Protein 1VOM (pdb70)

CATH classification: 3.40.850.10 (+4 more: 2.30.30.360, 1.20.120.720, 1.20.58.530)

Organism: Dictyostelium discoideum (NCBI:txid44689)

Solvent-accessible surface area: 33417 Å² total; per-residue (Å²): 101,56,18,136,60,152,121,16,88,3,28,140,57,6,55,54,163,122,34,87,81,85,84,133,121,110,52,91,49,135,113,103,65,3,10,11,26,59,69,96,108,102,181,23,45,36,78,39,3,48,18,79,60,92,70,111,77,6,8,26,7,24,8,74,132,41,120,76,81,124,32,116,56,133,102,21,43,25,48,8,60,42,142,28,35,3,32,44,24,0,23,99,4,60,71,23,18,49,0,3,0,9,23,2,3,67,31,2,12,110,68,46,8,7,4,1,6,0,0,109,2,0,0,3,4,22,25,47,100,234,10,67,1,52,55,87,108,5,0,69,22,0,98,39,59,170,62,128,78,5,0,2,0,0,0,1,8,0,1,44,0,14,79,21,0,52,115,80,171,66,38,0,0,0,0,0,10,9,38,5,8,1,12,12,16,82,12,2,61,43,0,16,51,0,0,9,36,20,1,15,126,96,153,62,99,39,18,88,30,11,63,38,4,32,34,0,3,18,3,1,0,1,0,36,1,74,72,32,51,42,4,9,4,1,4,4,11,12,43,1,21,0,26,116,60,2,78,4,5,0,1,38,12,79,14,17,45,28,15,67,23,14,0,28,134,8,52,134,62,6,1,0,0,20,0,0,6,6,0,9,40,22,16,54,84,110,34,46,138,55,4,100,20,44,17,25,114,57,4,66,10,1,50,120,3,79,14,51,92,11,205,73,57,42,9,75,71,66,1,116,67,3,67,94,0,0,82,53,3,49,11,38,115,122,35,7,63,10,0,4,62,0,0,0,0,0,0,10,0,2,38,6,142,14,54,142,21,120,42,68,12,2,48,10,143,94,72,94,14,2,62,10,0,3,90,6,0,22,13,77,50,51,65,0,30,111,3,0,10,69,0,106,68,113,55,74,232,91,107,44,69,46,101,16,55,50,138,122,0,32,69,11,17,33,19,0,0,47,10,0,1,5,25,0,5,63,16,0,5,77,68,0,30,103,60,1,76,68,106,236,46,52,21,26,0,0,0,1,0,7,10,4,6,0,54,38,207,96,4,16,8,26,10,0,3,7,0,3,6,5,1,38,3,5,28,9,0,8,75,41,18,12,41,36,31,5,104,27,3,76,72,16,161,6,142,28,117,118,53,115,28,66,42,99,6,77,49,2,8,71,3,0,18,16,212,164,103,26,2,0,8,30,1,0,34,92,10,5,72,95,120,107,17,63,35,105,58,0,8,84,66,0,22,71,58,15,17,202,162,42,103,59,13,74,71,4,245,142,26,176,60,32,0,0,0,47,6,51,36,29,79,1,38,0,30,4,110,64,0,8,83,48,0,77,56,63,30,43,134,14,0,33,88,2,0,89,118,10,95,15,128,8,0,44,110,0,4,69,18,97,103,14,21,77,76,62,76,53,75,107,64,123,28,12,41,1,28,78,12,65,120,61,1,52,68,7,18,60,44,0,81,95,11,44,25,22,10,0,1,1,0,4,0,0,102,114,52,74,55,96,83,35,25,39,93,11,1,0,79,9,0,79,25,11,0,0,8,35,0,0,66,6,24,81,125,0,13,36,81,67,69,46,30,69,59,75,20,62,87,55,20,96,110,33,155,70,69,65,132,55,194,101,50,211,81,40,95,133,45,63,110,99,8,79,50,58,14,0,35,99

Sequence (730 aa):
NPIHDRTSDYHKYLKVKQGDSDLFKLTVSDKRYIWYNPDPDERDSYECGEIVSETSDSFTFKTVDGQDRQVKKDDANQRNPIKFDGVEDMSELSYLNEPAVFHNLRVRYNQDLIYTYSGLFLVAVNPFKRIPIYTQEMVDIFKGRRRNEVAPHIF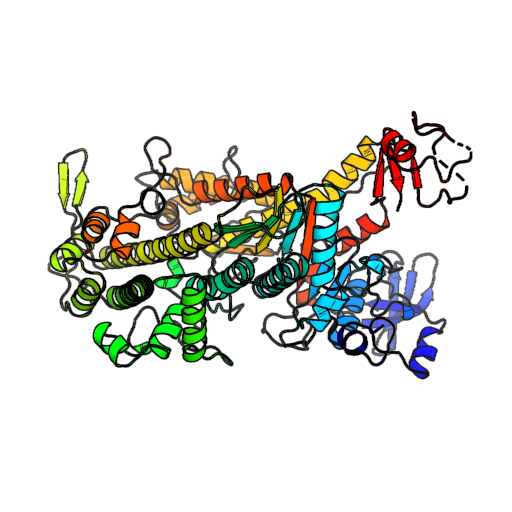AISDVAYRSMLDDRQNQSLLITGESGAGKTENTKKVIQYLASVAGRNQGVLEQQILQANPILEAFGNAKTTRNNNSSRFGKFIEIQFNNAGFISGASIQSYLLEKSRVVFQSETERNYHIFYQLLAGATAEEKKALHLAGPESFNYLNQSGCVDIKGVSDEDEFKITRQAMDIVGFSQEEQMSIFKIIAGILHLGNIKFEKGAGEGAVLKDKTALNAASTVFGVNPSVLEKALMEPRILAGRDLVAQHLNVEKSSSSRDALVKALYGRLFLWLVKKINNVLCSERAAYFIGVLDISGFEIFKVNSFEQLCINYTNEKLQQFFNHHMFKVEQEEYLKEKINWTFIDFGLDSQATIDLIDGRQPPGILALLDEQSVFPNATDNTLITKLHSHFSKKNAKYEEPRFSKTEFGVTHYAGQVMYEIQDWLEKNKDPLQQDLELCFKDSSDNVVTKLFNDPNIASRAKKGANFITVAAQYKEQLASLMATLETTNPHFVRCIIPNNKQLPAKLEDKVVLDQLRCNGVLEGIRITRKGFPNRIIYADFVKRYYLLAPVPRDQKATNIDPEQYRFGITKIFFR

Foldseek 3Di:
DLLPDCVHVQNLQFHQDDDDPVVVVLLVDPWWWFWADPPVVCRLDTDIWTFDDDDPFKTWTAGPVGHIDMDGPVVTQTAFRVVCQLPQECLPTPGQDQVNVVRSCLSCQLSNNQWHHLQFFIEGEDQLDDGPQQDPVNLVVLQPDDPVSGGGDLSNLLNVQLVCCLVVVFFEEEEEADFFPLCQVVSLLSSLVSLCVNQPDPCDQLNVLLNLLPLLQQQQQFWFALQHRSFRQKKKKKKFFDANSSHTQFMAIDIGHRPLLLQQDGAAPIFRRLNLLLCLQQPDVVLCVLLVHDHLCPFNSGNDNVDRDDPPDDSNVSNVSNVVSCVSLPQDPLRVLLLVLLSSLLRLLRVFAWDFPDHFFTDGDDCPSLVSSCSSFQFDSVLLRQCLQWFWDAPPNRIGTRGHGRVSSSVQSSLLSSLSSVLSSVVSNVSSRVSRDDDDGSYIYMYIRGRRQDADPAAEPSNVLRLLLSLVSLQVVVCVLAVVQVCVCVVQVLVDDDDDLVADQPLLNCLDCNDVVGHLLNLLVVLLPDPVRDLQNSLVVSCVVPDVNRPQKHDDPVDSQWIWGQGLLGIHIHGSPCSSCQFQSDHRPSNLVRQCNGPRPVSVCCSPPCVRNNFDPDVPGTGTPSVVNVVVSVVVSVVNVSHHYHYYYRAYQDSPSDRPRRDSVRRSSSCNSSCSSVSSVSSNPDFDDKDFQLCVLLVPVPVPVHDNRHPPRVPDDPQWTRTPGIITGD

GO terms:
  GO:1990753 equatorial cell cortex (C, IDA)
  GO:0000146 microfilament motor activity (F, IDA)
  GO:0051015 actin filament binding (F, IDA)
  GO:0005524 ATP binding (F, IDA)
  GO:0032009 early phagosome (C, IDA)
  GO:0032154 cleavage furrow (C, IDA)
  GO:0032982 myosin filament (C, IDA)
  GO:0042641 actomyosin (C, IDA)
  GO:0045179 apical cortex (C, IDA)
  GO:0097204 phagocytic cup base (C, IDA)
  GO:0001931 uropod (C, IDA)
  GO:0005826 actomyosin contractile ring (C, IDA)
  GO:0005829 cytosol (C, IDA)
  GO:0005856 cytoskeleton (C, IDA)
  GO:0005938 cell cortex (C, IDA)
  GO:0030864 cortical actin cytoskeleton (C, IDA)
  GO:0031143 pseudopodium (C, IDA)
  GO:0003774 cytoskeletal motor activity (F, IDA)
  GO:0042542 response to hydrogen peroxide (P, IDA)
  GO:0031254 cell trailing edge (C, IDA)

B-factor: mean 34.04, std 23.25, range [5.37, 100.0]

Nearest PDB structures (foldseek):
  1vom-assembly1_A  TM=1.001E+00  e=0.000E+00  Dictyostelium discoideum
  2xel-assembly1_A  TM=9.928E-01  e=0.000E+00  Dictyostelium discoideum
  3myk-assembly1_X  TM=9.980E-01  e=0.000E+00  Dictyostelium discoideum
  7b1a-assembly1_A  TM=9.897E-01  e=0.000E+00  Dictyostelium discoideum
  2x9h-assembly1_A  TM=9.988E-01  e=6.776E-104  Dictyostelium discoideum

Radius of gyration: 28.63 Å; Cα contacts (8 Å, |Δi|>4): 1289; chains: 1; bounding box: 67×78×87 Å

Secondary structure (DSSP, 8-state):
-TTT-TTSHHHHHHSPPPP-HHHHHHHT----EEEE-SSTT-TT--EEEEEEEE-SSEEEEE-TTS-EEEEEGGG-EEPPPGGGTT-SBGGG-SS--HHHHHHHHHHHHHTT--EEEETTEEEEE--SS--S--SHHHHHHHTT--GGGS---HHHHHHHHHHHHHHHT--EEEEEE-BTTSSHHHHHHHHHHHHHHHHS----HHHHHHHHHHHHHHHHHEE--SS-TTEESSEEEEEEEE-SSSSEEEEEEEEE---GGGGT---TT--SBHHHHHHHHH--HHHHHHTT---GGG-TTTSSSS----TT--HHHHHHHHHHHHHHHT--HHHHHHHHHHHHHHHHHHH--EEE-SSSSEEES--HHHHHHHHHHT--HHHHHHHHHS-EEEETTEEEE----HHHHHHHHHHHHHHHHHHHHHHHHHHHHHHH--S--SEEEEEEEPPPB---SSB-HHHHHHHHHHHHHHHHHHIIIIIHHHHHHHHTT--PPP-------HHHHHHHH-TTTT-HHHHHHHHHT-TT--HHHHHHHHHHHHTTT-TTEE--TT-SSEEEEEETTEEEEEE-TTHHHHHH----HHHHHHHHT-S-HHHHHHHH-HHHH---EETTEEPPHHHHHHHHHHHHHHHHHTSEEEEEEEE-S-SS--TT---HHHHHHHHHHHTHHHHHHHHHHS--EEEEHHHHHHH--SS-------------SSSEEE-SSEEEE-

InterPro domains:
  IPR001609 Myosin head, motor domain-like [PF00063] (88-747)
  IPR001609 Myosin head, motor domain-like [PR00193] (116-135)
  IPR001609 Myosin head, motor domain-like [PR00193] (172-197)
  IPR001609 Myosin head, motor domain-like [PR00193] (220-247)
  IPR001609 Myosin head, motor domain-like [PR00193] (449-477)
  IPR001609 Myosin head, motor domain-like [PR00193] (503-531)
  IPR001609 Myosin head, motor domain-like [PS51456] (86-759)
  IPR001609 Myosin head, motor domain-like [SM00242] (80-760)
  IPR002928 Myosin tail [PF01576] (1403-2082)
  IPR004009 Myosin, SH3 domain [PF02736] (30-76)
  IPR004009 Myosin, SH3 domain [PS51844] (30-82)
  IPR008989 Myosin S1 fragment, N-terminal [G3DSA:2.30.30.360] (33-80)
  IPR027417 P-loop containing nucleoside triphosphate hydrolase [SSF52540] (66-821)
  IPR036961 Kinesin motor domain superfamily [G3DSA:3.40.850.10] (89-687)

Structure (mmCIF, N/CA/C/O backbone):
data_1VOM
#
_entry.id   1VOM
#
_cell.length_a   84.500
_cell.length_b   145.400
_cell.length_c   153.800
_cell.angle_alpha   90.00
_cell.angle_beta   90.00
_cell.angle_gamma   90.00
#
_symmetry.space_group_name_H-M   'P 21 21 2'
#
loop_
_entity.id
_entity.type
_entity.pdbx_description
1 polymer MYOSIN
2 non-polymer 'MAGNESIUM ION'
3 non-polymer 'VANADATE ION'
4 non-polymer "ADENOSINE-5'-DIPHOSPHATE"
5 water water
#
loop_
_atom_site.group_PDB
_atom_site.id
_atom_site.type_symbol
_atom_site.label_atom_id
_atom_site.label_alt_id
_atom_site.label_comp_id
_atom_site.label_asym_id
_atom_site.label_entity_id
_atom_site.label_seq_id
_atom_site.pdbx_PDB_ins_code
_atom_site.Cartn_x
_atom_site.Cartn_y
_atom_site.Cartn_z
_atom_site.occupancy
_atom_site.B_iso_or_equiv
_atom_site.auth_seq_id
_atom_site.auth_comp_id
_atom_site.auth_asym_id
_atom_site.auth_atom_id
_atom_site.pdbx_PDB_model_num
ATOM 1 N N . ASN A 1 2 ? 84.709 37.696 3.382 1.00 27.59 2 ASN A N 1
ATOM 2 C CA . ASN A 1 2 ? 84.215 37.022 2.193 1.00 36.36 2 ASN A CA 1
ATOM 3 C C . ASN A 1 2 ? 82.706 36.939 2.140 1.00 23.57 2 ASN A C 1
ATOM 4 O O . ASN A 1 2 ? 82.117 36.054 2.761 1.00 42.35 2 ASN A O 1
ATOM 9 N N . PRO A 1 3 ? 82.128 37.862 1.341 1.00 49.57 3 PRO A N 1
ATOM 10 C CA . PRO A 1 3 ? 80.707 38.033 1.089 1.00 31.67 3 PRO A CA 1
ATOM 11 C C . PRO A 1 3 ? 80.072 36.738 0.707 1.00 17.10 3 PRO A C 1
ATOM 12 O O . PRO A 1 3 ? 78.898 36.511 0.987 1.00 33.01 3 PRO A O 1
ATOM 16 N N . ILE A 1 4 ? 80.880 35.911 0.069 1.00 19.16 4 ILE A N 1
ATOM 17 C CA . ILE A 1 4 ? 80.347 34.630 -0.319 1.00 29.12 4 ILE A CA 1
ATOM 18 C C . ILE A 1 4 ? 79.996 33.843 0.946 1.00 43.08 4 ILE A C 1
ATOM 19 O O . ILE A 1 4 ? 79.050 33.065 0.982 1.00 32.67 4 ILE A O 1
ATOM 24 N N . HIS A 1 5 ? 80.770 34.068 2.002 1.00 31.79 5 HIS A N 1
ATOM 25 C CA . HIS A 1 5 ? 80.592 33.383 3.274 1.00 47.82 5 HIS A CA 1
ATOM 26 C C . HIS A 1 5 ? 79.796 34.119 4.306 1.00 22.94 5 HIS A C 1
ATOM 27 O O . HIS A 1 5 ? 79.288 33.558 5.263 1.00 46.83 5 HIS A O 1
ATOM 34 N N . ASP A 1 6 ? 79.669 35.383 4.053 1.00 29.15 6 ASP A N 1
ATOM 35 C CA . ASP A 1 6 ? 78.946 36.225 4.942 1.00 26.77 6 ASP A CA 1
ATOM 36 C C . ASP A 1 6 ? 77.440 36.289 4.693 1.00 50.90 6 ASP A C 1
ATOM 37 O O . ASP A 1 6 ? 76.931 36.976 3.806 1.00 33.73 6 ASP A O 1
ATOM 42 N N . ARG A 1 7 ? 76.700 35.565 5.522 1.00 28.01 7 ARG A N 1
ATOM 43 C CA . ARG A 1 7 ? 75.277 35.568 5.344 1.00 18.20 7 ARG A CA 1
ATOM 44 C C . ARG A 1 7 ? 74.655 36.924 5.414 1.00 19.86 7 ARG A C 1
ATOM 45 O O . ARG A 1 7 ? 73.460 37.048 5.161 1.00 38.60 7 ARG A O 1
ATOM 53 N N . THR A 1 8 ? 75.441 37.940 5.749 1.00 22.14 8 THR A N 1
ATOM 54 C CA . THR A 1 8 ? 74.831 39.260 5.788 1.00 35.44 8 THR A CA 1
ATOM 55 C C . THR A 1 8 ? 75.064 40.056 4.492 1.00 49.72 8 THR A C 1
ATOM 56 O O . THR A 1 8 ? 74.546 41.175 4.332 1.00 31.79 8 THR A O 1
ATOM 60 N N . SER A 1 9 ? 75.868 39.492 3.568 1.00 27.16 9 SER A N 1
ATOM 61 C CA . SER A 1 9 ? 76.176 40.200 2.311 1.00 30.34 9 SER A CA 1
ATOM 62 C C . SER A 1 9 ? 74.998 40.309 1.349 1.00 36.17 9 SER A C 1
ATOM 63 O O . SER A 1 9 ? 74.024 39.549 1.439 1.00 27.35 9 SER A O 1
ATOM 66 N N . ASP A 1 10 ? 75.086 41.281 0.421 1.00 35.76 10 ASP A N 1
ATOM 67 C CA . ASP A 1 10 ? 74.051 41.456 -0.594 1.00 36.08 10 ASP A CA 1
ATOM 68 C C . ASP A 1 10 ? 74.082 40.195 -1.471 1.00 16.85 10 ASP A C 1
ATOM 69 O O . ASP A 1 10 ? 73.067 39.692 -1.956 1.00 26.02 10 ASP A O 1
ATOM 74 N N . TYR A 1 11 ? 75.292 39.642 -1.605 1.00 18.51 11 TYR A N 1
ATOM 75 C CA . TYR A 1 11 ? 75.451 38.423 -2.365 1.00 19.57 11 TYR A CA 1
ATOM 76 C C . TYR A 1 11 ? 74.566 37.370 -1.772 1.00 35.41 11 TYR A C 1
ATOM 77 O O . TYR A 1 11 ? 73.762 36.747 -2.462 1.00 24.25 11 TYR A O 1
ATOM 86 N N . HIS A 1 12 ? 74.705 37.212 -0.462 1.00 22.65 12 HIS A N 1
ATOM 87 C CA . HIS A 1 12 ? 73.896 36.224 0.181 1.00 24.69 12 HIS A CA 1
ATOM 88 C C . HIS A 1 12 ? 72.454 36.609 0.090 1.00 19.52 12 HIS A C 1
ATOM 89 O O . HIS A 1 12 ? 71.543 35.825 -0.188 1.00 30.06 12 HIS A O 1
ATOM 96 N N . LYS A 1 13 ? 72.235 37.879 0.350 1.00 17.21 13 LYS A N 1
ATOM 97 C CA . LYS A 1 13 ? 70.861 38.280 0.341 1.00 14.91 13 LYS A CA 1
ATOM 98 C C . LYS A 1 13 ? 70.109 38.077 -0.992 1.00 33.10 13 LYS A C 1
ATOM 99 O O . LYS A 1 13 ? 68.996 37.558 -1.023 1.00 29.15 13 LYS A O 1
ATOM 105 N N . TYR A 1 14 ? 70.724 38.483 -2.117 1.00 32.30 14 TYR A N 1
ATOM 106 C CA . TYR A 1 14 ? 70.140 38.421 -3.469 1.00 32.83 14 TYR A CA 1
ATOM 107 C C . TYR A 1 14 ? 70.421 37.215 -4.357 1.00 20.76 14 TYR A C 1
ATOM 108 O O . TYR A 1 14 ? 69.717 37.021 -5.353 1.00 23.94 14 TYR A O 1
ATOM 117 N N . LEU A 1 15 ? 71.453 36.439 -4.027 1.00 18.57 15 LEU A N 1
ATOM 118 C CA . LEU A 1 15 ? 71.810 35.310 -4.863 1.00 15.98 15 LEU A CA 1
ATOM 119 C C . LEU A 1 15 ? 71.734 33.986 -4.174 1.00 22.23 15 LEU A C 1
ATOM 120 O O . LEU A 1 15 ? 71.958 32.994 -4.858 1.00 25.93 15 LEU A O 1
ATOM 125 N N . LYS A 1 16 ? 71.461 33.950 -2.872 1.00 16.37 16 LYS A N 1
ATOM 126 C CA . LYS A 1 16 ? 71.436 32.660 -2.175 1.00 13.56 16 LYS A CA 1
ATOM 127 C C . LYS A 1 16 ? 70.076 32.396 -1.595 1.00 14.87 16 LYS A C 1
ATOM 128 O O . LYS A 1 16 ? 69.328 33.343 -1.320 1.00 15.60 16 LYS A O 1
ATOM 134 N N . VAL A 1 17 ? 69.814 31.083 -1.460 1.00 18.66 17 VAL A N 1
ATOM 135 C CA . VAL A 1 17 ? 68.526 30.637 -0.929 1.00 24.20 17 VAL A CA 1
ATOM 136 C C . VAL A 1 17 ? 68.440 31.046 0.546 1.00 35.67 17 VAL A C 1
ATOM 137 O O . VAL A 1 17 ? 69.424 30.859 1.271 1.00 21.52 17 VAL A O 1
ATOM 141 N N . LYS A 1 18 ? 67.318 31.616 0.977 1.00 20.98 18 LYS A N 1
ATOM 142 C CA . LYS A 1 18 ? 67.176 32.060 2.360 1.00 23.71 18 LYS A CA 1
ATOM 143 C C . LYS A 1 18 ? 67.223 30.890 3.344 1.00 21.29 18 LYS A C 1
ATOM 144 O O . LYS A 1 18 ? 66.717 29.802 3.056 1.00 18.39 18 LYS A O 1
ATOM 150 N N . GLN A 1 19 ? 67.860 31.112 4.499 1.00 29.26 19 GLN A N 1
ATOM 151 C CA . GLN A 1 19 ? 67.985 30.089 5.534 1.00 24.04 19 GLN A CA 1
ATOM 152 C C . GLN A 1 19 ? 66.621 29.567 5.918 1.00 17.47 19 GLN A C 1
ATOM 153 O O . GLN A 1 19 ? 65.687 30.307 6.253 1.00 24.91 19 GLN A O 1
ATOM 159 N N . GLY A 1 20 ? 66.414 28.263 5.854 1.00 17.91 20 GLY A N 1
ATOM 160 C CA . GLY A 1 20 ? 65.062 27.868 6.238 1.00 14.25 20 GLY A CA 1
ATOM 161 C C . GLY A 1 20 ? 64.956 27.815 7.767 1.00 89.27 20 GLY A C 1
ATOM 162 O O . GLY A 1 20 ? 65.932 27.749 8.512 1.00 29.52 20 GLY A O 1
ATOM 163 N N . ASP A 1 21 ? 63.743 27.872 8.275 1.00 26.31 21 ASP A N 1
ATOM 164 C CA . ASP A 1 21 ? 63.431 27.825 9.711 1.00 38.28 21 ASP A CA 1
ATOM 165 C C . ASP A 1 21 ? 63.281 26.450 10.435 1.00 44.82 21 ASP A C 1
ATOM 166 O O . ASP A 1 21 ? 63.318 25.361 9.828 1.00 29.17 21 ASP A O 1
ATOM 171 N N . SER A 1 22 ? 63.081 26.525 11.782 1.00 34.42 22 SER A N 1
ATOM 172 C CA . SER A 1 22 ? 62.888 25.407 12.711 1.00 85.83 22 SER A CA 1
ATOM 173 C C . SER A 1 22 ? 61.852 24.429 12.141 1.00 18.07 22 SER A C 1
ATOM 174 O O . SER A 1 22 ? 61.988 23.187 12.043 1.00 25.24 22 SER A O 1
ATOM 176 N N . ASP A 1 23 ? 60.749 25.046 11.764 1.00 17.84 23 ASP A N 1
ATOM 177 C CA . ASP A 1 23 ? 59.630 24.311 11.210 1.00 31.56 23 ASP A CA 1
ATOM 178 C C . ASP A 1 23 ? 60.001 23.634 9.908 1.00 40.40 23 ASP A C 1
ATOM 179 O O . ASP A 1 23 ? 59.746 22.444 9.680 1.00 31.33 23 ASP A O 1
ATOM 184 N N . LEU A 1 24 ? 60.602 24.463 9.064 1.00 26.92 24 LEU A N 1
ATOM 185 C CA . LEU A 1 24 ? 61.014 23.951 7.783 1.00 24.60 24 LEU A CA 1
ATOM 186 C C . LEU A 1 24 ? 61.931 22.804 8.050 1.00 20.47 24 LEU A C 1
ATOM 187 O O . LEU A 1 24 ? 61.759 21.758 7.429 1.00 22.93 24 LEU A O 1
ATOM 192 N N . PHE A 1 25 ? 62.829 23.014 9.020 1.00 20.80 25 PHE A N 1
ATOM 193 C CA . PHE A 1 25 ? 63.734 21.926 9.355 1.00 24.60 25 PHE A CA 1
ATOM 194 C C . PHE A 1 25 ? 62.945 20.678 9.640 1.00 20.57 25 PHE A C 1
ATOM 195 O O . PHE A 1 25 ? 63.238 19.553 9.182 1.00 27.48 25 PHE A O 1
ATOM 203 N N . LYS A 1 26 ? 61.867 20.924 10.356 1.00 25.02 26 LYS A N 1
ATOM 204 C CA . LYS A 1 26 ? 61.024 19.794 10.689 1.00 32.14 26 LYS A CA 1
ATOM 205 C C . LYS A 1 26 ? 60.422 19.124 9.494 1.00 32.91 26 LYS A C 1
ATOM 206 O O . LYS A 1 26 ? 60.343 17.899 9.458 1.00 32.65 26 LYS A O 1
ATOM 212 N N . LEU A 1 27 ? 59.965 19.920 8.541 1.00 27.83 27 LEU A N 1
ATOM 213 C CA . LEU A 1 27 ? 59.381 19.229 7.399 1.00 23.98 27 LEU A CA 1
ATOM 214 C C . LEU A 1 27 ? 60.433 18.546 6.561 1.00 20.99 27 LEU A C 1
ATOM 215 O O . LEU A 1 27 ? 60.173 17.545 5.897 1.00 26.76 27 LEU A O 1
ATOM 220 N N . THR A 1 28 ? 61.629 19.123 6.608 1.00 26.41 28 THR A N 1
ATOM 221 C CA . THR A 1 28 ? 62.736 18.622 5.844 1.00 15.18 28 THR A CA 1
ATOM 222 C C . THR A 1 28 ? 63.184 17.300 6.327 1.00 31.53 28 THR A C 1
ATOM 223 O O . THR A 1 28 ? 63.764 16.580 5.536 1.00 25.74 28 THR A O 1
ATOM 227 N N . VAL A 1 29 ? 62.940 16.996 7.593 1.00 32.24 29 VAL A N 1
ATOM 228 C CA . VAL A 1 29 ? 63.399 15.698 8.070 1.00 18.07 29 VAL A CA 1
ATOM 229 C C . VAL A 1 29 ? 62.285 14.663 8.104 1.00 20.81 29 VAL A C 1
ATOM 230 O O . VAL A 1 29 ? 62.515 13.524 8.496 1.00 29.77 29 VAL A O 1
ATOM 234 N N . SER A 1 30 ? 61.086 15.049 7.704 1.00 21.92 30 SER A N 1
ATOM 235 C CA . SER A 1 30 ? 59.959 14.131 7.664 1.00 20.09 30 SER A CA 1
ATOM 236 C C . SER A 1 30 ? 60.251 12.883 6.834 1.00 27.20 30 SER A C 1
ATOM 237 O O . SER A 1 30 ? 61.087 12.855 5.923 1.00 22.96 30 SER A O 1
ATOM 240 N N . ASP A 1 31 ? 59.546 11.813 7.141 1.00 22.72 31 ASP A N 1
ATOM 241 C CA . ASP A 1 31 ? 59.716 10.560 6.429 1.00 34.24 31 ASP A CA 1
ATOM 242 C C . ASP A 1 31 ? 58.570 10.372 5.414 1.00 24.12 31 ASP A C 1
ATOM 243 O O . ASP A 1 31 ? 58.399 9.342 4.746 1.00 31.12 31 ASP A O 1
ATOM 248 N N . LYS A 1 32 ? 57.743 11.413 5.332 1.00 24.00 32 LYS A N 1
ATOM 249 C CA . LYS A 1 32 ? 56.623 11.380 4.422 1.00 24.65 32 LYS A CA 1
ATOM 250 C C . LYS A 1 32 ? 57.137 11.465 2.995 1.00 29.25 32 LYS A C 1
ATOM 251 O O . LYS A 1 32 ? 58.199 11.991 2.740 1.00 21.61 32 LYS A O 1
ATOM 257 N N . ARG A 1 33 ? 56.375 10.915 2.084 1.00 24.97 33 ARG A N 1
ATOM 258 C CA . ARG A 1 33 ? 56.717 10.947 0.702 1.00 28.85 33 ARG A CA 1
ATOM 259 C C . ARG A 1 33 ? 55.560 11.529 -0.089 1.00 21.62 33 ARG A C 1
ATOM 260 O O . ARG A 1 33 ? 54.384 11.282 0.177 1.00 25.21 33 ARG A O 1
ATOM 268 N N . TYR A 1 34 ? 55.926 12.319 -1.101 1.00 26.37 34 TYR A N 1
ATOM 269 C CA . TYR A 1 34 ? 54.979 13.022 -1.953 1.00 24.99 34 TYR A CA 1
ATOM 270 C C . TYR A 1 34 ? 55.134 12.829 -3.456 1.00 21.15 34 TYR A C 1
ATOM 271 O O . TYR A 1 34 ? 56.176 12.415 -3.993 1.00 17.58 34 TYR A O 1
ATOM 280 N N . ILE A 1 35 ? 54.034 13.177 -4.098 1.00 18.33 35 ILE A N 1
ATOM 281 C CA . ILE A 1 35 ? 53.993 13.085 -5.535 1.00 30.98 35 ILE A CA 1
ATOM 282 C C . ILE A 1 35 ? 53.387 14.344 -6.135 1.00 34.79 35 ILE A C 1
ATOM 283 O O . ILE A 1 35 ? 52.590 15.039 -5.481 1.00 26.42 35 ILE A O 1
ATOM 288 N N . TRP A 1 36 ? 53.759 14.656 -7.375 1.00 22.50 36 TRP A N 1
ATOM 289 C CA . TRP A 1 36 ? 53.169 15.828 -8.018 1.00 23.01 36 TRP A CA 1
ATOM 290 C C . TRP A 1 36 ? 52.016 15.306 -8.866 1.00 21.27 36 TRP A C 1
ATOM 291 O O . TRP A 1 36 ? 52.194 14.351 -9.635 1.00 20.01 36 TRP A O 1
ATOM 302 N N . TYR A 1 37 ? 50.823 15.864 -8.723 1.00 23.26 37 TYR A N 1
ATOM 303 C CA . TYR A 1 37 ? 49.754 15.291 -9.520 1.00 26.47 37 TYR A CA 1
ATOM 304 C C . TYR A 1 37 ? 48.847 16.383 -10.095 1.00 24.68 37 TYR A C 1
ATOM 305 O O . TYR A 1 37 ? 48.896 17.524 -9.621 1.00 27.44 37 TYR A O 1
ATOM 314 N N . ASN A 1 38 ? 48.024 16.000 -11.101 1.00 27.45 38 ASN A N 1
ATOM 315 C CA . ASN A 1 38 ? 47.049 16.860 -11.780 1.00 26.05 38 ASN A CA 1
ATOM 316 C C . ASN A 1 38 ? 45.636 16.640 -11.265 1.00 34.74 38 ASN A C 1
ATOM 317 O O . ASN A 1 38 ? 44.948 15.662 -11.553 1.00 30.82 38 ASN A O 1
ATOM 322 N N . PRO A 1 39 ? 45.223 17.616 -10.497 1.00 33.23 39 PRO A N 1
ATOM 323 C CA . PRO A 1 39 ? 43.912 17.620 -9.926 1.00 36.03 39 PRO A CA 1
ATOM 324 C C . PRO A 1 39 ? 42.906 17.508 -11.063 1.00 51.86 39 PRO A C 1
ATOM 325 O O . PRO A 1 39 ? 41.848 16.907 -10.917 1.00 58.31 39 PRO A O 1
ATOM 329 N N . ASP A 1 40 ? 43.272 18.091 -12.201 1.00 59.30 40 ASP A N 1
ATOM 330 C CA . ASP A 1 40 ? 42.488 18.088 -13.424 1.00 33.73 40 ASP A CA 1
ATOM 331 C C . ASP A 1 40 ? 43.438 17.582 -14.482 1.00 38.94 40 ASP A C 1
ATOM 332 O O . ASP A 1 40 ? 44.414 18.256 -14.814 1.00 66.51 40 ASP A O 1
ATOM 337 N N . PRO A 1 41 ? 43.142 16.382 -14.968 1.00 46.73 41 PRO A N 1
ATOM 338 C CA . PRO A 1 41 ? 43.937 15.690 -15.962 1.00 53.66 41 PRO A CA 1
ATOM 339 C C . PRO A 1 41 ? 43.896 16.319 -17.338 1.00 49.71 41 PRO A C 1
ATOM 340 O O . PRO A 1 41 ? 44.630 15.903 -18.246 1.00 73.22 41 PRO A O 1
ATOM 344 N N . ASP A 1 42 ? 43.028 17.318 -17.471 1.00 46.70 42 ASP A N 1
ATOM 345 C CA . ASP A 1 42 ? 42.909 18.026 -18.733 1.00 100.00 42 ASP A CA 1
ATOM 346 C C . ASP A 1 42 ? 44.042 19.034 -18.785 1.00 77.43 42 ASP A C 1
ATOM 347 O O . ASP A 1 42 ? 44.663 19.293 -19.823 1.00 99.01 42 ASP A O 1
ATOM 350 N N . GLU A 1 43 ? 44.281 19.572 -17.596 1.00 41.94 43 GLU A N 1
ATOM 351 C CA . GLU A 1 43 ? 45.323 20.537 -17.338 1.00 43.19 43 GLU A CA 1
ATOM 352 C C . GLU A 1 43 ? 46.527 19.830 -16.734 1.00 34.61 43 GLU A C 1
ATOM 353 O O . GLU A 1 43 ? 46.752 19.835 -15.520 1.00 45.83 43 GLU A O 1
ATOM 359 N N . ARG A 1 44 ? 47.278 19.215 -17.644 1.00 27.27 44 ARG A N 1
ATOM 360 C CA . ARG A 1 44 ? 48.457 18.452 -17.330 1.00 35.42 44 ARG A CA 1
ATOM 361 C C . ARG A 1 44 ? 49.644 19.244 -16.810 1.00 38.46 44 ARG A C 1
ATOM 362 O O . ARG A 1 44 ? 50.637 18.651 -16.358 1.00 26.34 44 ARG A O 1
ATOM 370 N N . ASP A 1 45 ? 49.520 20.576 -16.874 1.00 27.34 45 ASP A N 1
ATOM 371 C CA . ASP A 1 45 ? 50.599 21.439 -16.414 1.00 30.47 45 ASP A CA 1
ATOM 372 C C . ASP A 1 45 ? 50.315 22.046 -15.033 1.00 27.92 45 ASP A C 1
ATOM 373 O O . ASP A 1 45 ? 51.151 22.725 -14.458 1.00 29.66 45 ASP A O 1
ATOM 378 N N . SER A 1 46 ? 49.117 21.809 -14.507 1.00 27.40 46 SER A N 1
ATOM 379 C CA . SER A 1 46 ? 48.692 22.310 -13.210 1.00 27.81 46 SER A CA 1
ATOM 380 C C . SER A 1 46 ? 48.706 21.131 -12.261 1.00 36.30 46 SER A C 1
ATOM 381 O O . SER A 1 46 ? 47.893 20.208 -12.340 1.00 25.12 46 SER A O 1
ATOM 384 N N . TYR A 1 47 ? 49.717 21.187 -11.401 1.00 28.47 47 TYR A N 1
ATOM 385 C CA . TYR A 1 47 ? 49.940 20.126 -10.458 1.00 19.82 47 TYR A CA 1
ATOM 386 C C . TYR A 1 47 ? 49.723 20.516 -9.039 1.00 46.75 47 TYR A C 1
ATOM 387 O O . TYR A 1 47 ? 49.815 21.685 -8.700 1.00 37.97 47 TYR A O 1
ATOM 396 N N . GLU A 1 48 ? 49.486 19.487 -8.230 1.00 37.25 48 GLU A N 1
ATOM 397 C CA . GLU A 1 48 ? 49.336 19.645 -6.806 1.00 35.40 48 GLU A CA 1
ATOM 398 C C . GLU A 1 48 ? 50.264 18.633 -6.185 1.00 22.95 48 GLU A C 1
ATOM 399 O O . GLU A 1 48 ? 50.782 17.739 -6.862 1.00 27.16 48 GLU A O 1
ATOM 405 N N . CYS A 1 49 ? 50.446 18.816 -4.899 1.00 22.12 49 CYS A N 1
ATOM 406 C CA . CYS A 1 49 ? 51.266 17.940 -4.109 1.00 20.80 49 CYS A CA 1
ATOM 407 C C . CYS A 1 49 ? 50.320 17.041 -3.310 1.00 41.08 49 CYS A C 1
ATOM 408 O O . CYS A 1 49 ? 49.350 17.446 -2.650 1.00 25.95 49 CYS A O 1
ATOM 411 N N . GLY A 1 50 ? 50.625 15.762 -3.388 1.00 23.30 50 GLY A N 1
ATOM 412 C CA . GLY A 1 50 ? 49.841 14.786 -2.674 1.00 33.69 50 GLY A CA 1
ATOM 413 C C . GLY A 1 50 ? 50.747 13.832 -1.908 1.00 27.07 50 GLY A C 1
ATOM 414 O O . GLY A 1 50 ? 51.840 13.475 -2.352 1.00 24.72 50 GLY A O 1
ATOM 415 N N . GLU A 1 51 ? 50.272 13.416 -0.729 1.00 25.46 51 GLU A N 1
ATOM 416 C CA . GLU A 1 51 ? 51.052 12.495 0.073 1.00 24.36 51 GLU A CA 1
ATOM 417 C C . GLU A 1 51 ? 50.861 11.043 -0.340 1.00 15.27 51 GLU A C 1
ATOM 418 O O . GLU A 1 51 ? 49.734 10.554 -0.447 1.00 20.53 51 GLU A O 1
ATOM 424 N N . ILE A 1 52 ? 51.990 10.370 -0.547 1.00 21.52 52 ILE A N 1
ATOM 425 C CA . ILE A 1 52 ? 51.918 8.972 -0.904 1.00 21.46 52 ILE A CA 1
ATOM 426 C C . ILE A 1 52 ? 51.578 8.240 0.389 1.00 32.40 52 ILE A C 1
ATOM 427 O O . ILE A 1 52 ? 52.367 8.292 1.329 1.00 23.49 52 ILE A O 1
ATOM 432 N N . VAL A 1 53 ? 50.420 7.584 0.438 1.00 28.30 53 VAL A N 1
ATOM 433 C CA . VAL A 1 53 ? 49.911 6.856 1.603 1.00 27.82 53 VAL A CA 1
ATOM 434 C C . VAL A 1 53 ? 50.095 5.362 1.567 1.00 27.17 53 VAL A C 1
ATOM 435 O O . VAL A 1 53 ? 50.261 4.726 2.580 1.00 35.50 53 VAL A O 1
ATOM 439 N N . SER A 1 54 ? 50.064 4.778 0.400 1.00 23.84 54 SER A N 1
ATOM 440 C CA . SER A 1 54 ? 50.279 3.359 0.277 1.00 25.98 54 SER A CA 1
ATOM 441 C C . SER A 1 54 ? 50.982 3.050 -1.033 1.00 42.16 54 SER A C 1
ATOM 442 O O . SER A 1 54 ? 51.116 3.886 -1.919 1.00 25.55 54 SER A O 1
ATOM 445 N N . GLU A 1 55 ? 51.450 1.823 -1.156 1.00 37.61 55 GLU A N 1
ATOM 446 C CA . GLU A 1 55 ? 52.104 1.424 -2.366 1.00 28.86 55 GLU A CA 1
ATOM 447 C C . GLU A 1 55 ? 52.025 -0.063 -2.584 1.00 48.68 55 GLU A C 1
ATOM 448 O O . GLU A 1 55 ? 51.865 -0.799 -1.626 1.00 24.74 55 GLU A O 1
ATOM 454 N N . THR A 1 56 ? 52.091 -0.466 -3.852 1.00 33.32 56 THR A N 1
ATOM 455 C CA . THR A 1 56 ? 52.071 -1.859 -4.267 1.00 24.18 56 THR A CA 1
ATOM 456 C C . THR A 1 56 ? 53.326 -1.997 -5.082 1.00 19.70 56 THR A C 1
ATOM 457 O O . THR A 1 56 ? 54.054 -1.009 -5.221 1.00 28.35 56 THR A O 1
ATOM 461 N N . SER A 1 57 ? 53.589 -3.181 -5.618 1.00 24.53 57 SER A N 1
ATOM 462 C CA . SER A 1 57 ? 54.796 -3.301 -6.414 1.00 48.27 57 SER A CA 1
ATOM 463 C C . SER A 1 57 ? 54.790 -2.365 -7.621 1.00 23.62 57 SER A C 1
ATOM 464 O O . SER A 1 57 ? 55.815 -1.927 -8.125 1.00 43.23 57 SER A O 1
ATOM 467 N N . ASP A 1 58 ? 53.626 -2.032 -8.114 1.00 25.83 58 ASP A N 1
ATOM 468 C CA . ASP A 1 58 ? 53.621 -1.187 -9.288 1.00 37.54 58 ASP A CA 1
ATOM 469 C C . ASP A 1 58 ? 52.862 0.130 -9.189 1.00 48.57 58 ASP A C 1
ATOM 470 O O . ASP A 1 58 ? 52.757 0.879 -10.170 1.00 36.66 58 ASP A O 1
ATOM 475 N N . SER A 1 59 ? 52.317 0.417 -8.017 1.00 30.59 59 SER A N 1
ATOM 476 C CA . SER A 1 59 ? 51.568 1.644 -7.883 1.00 35.25 59 SER A CA 1
ATOM 477 C C . SER A 1 59 ? 51.788 2.336 -6.567 1.00 26.45 59 SER A C 1
ATOM 478 O O . SER A 1 59 ? 52.373 1.751 -5.667 1.00 32.49 59 SER A O 1
ATOM 481 N N . PHE A 1 60 ? 51.281 3.568 -6.543 1.00 21.71 60 PHE A N 1
ATOM 482 C CA . PHE A 1 60 ? 51.317 4.466 -5.420 1.00 19.79 60 PHE A CA 1
ATOM 483 C C . PHE A 1 60 ? 49.916 4.913 -5.210 1.00 30.35 60 PHE A C 1
ATOM 484 O O . PHE A 1 60 ? 49.223 5.181 -6.173 1.00 25.38 60 PHE A O 1
ATOM 492 N N . THR A 1 61 ? 49.510 5.016 -3.967 1.00 30.65 61 THR A N 1
ATOM 493 C CA . THR A 1 61 ? 48.194 5.524 -3.685 1.00 26.75 61 THR A CA 1
ATOM 494 C C . THR A 1 61 ? 48.480 6.817 -2.948 1.00 33.61 61 THR A C 1
ATOM 495 O O . THR A 1 61 ? 49.376 6.828 -2.107 1.00 23.69 61 THR A O 1
ATOM 499 N N . PHE A 1 62 ? 47.801 7.909 -3.292 1.00 28.96 62 PHE A N 1
ATOM 500 C CA . PHE A 1 62 ? 48.085 9.190 -2.656 1.00 18.05 62 PHE A CA 1
ATOM 501 C C . PHE A 1 62 ? 46.861 9.978 -2.323 1.00 13.79 62 PHE A C 1
ATOM 502 O O . PHE A 1 62 ? 45.776 9.781 -2.827 1.00 28.07 62 PHE A O 1
ATOM 510 N N . LYS A 1 63 ? 47.038 10.883 -1.402 1.00 23.57 63 LYS A N 1
ATOM 511 C CA . LYS A 1 63 ? 45.903 11.665 -1.024 1.00 29.33 63 LYS A CA 1
ATOM 512 C C . LYS A 1 63 ? 45.905 12.898 -1.898 1.00 29.64 63 LYS A C 1
ATOM 513 O O . LYS A 1 63 ? 46.979 13.384 -2.218 1.00 39.39 63 LYS A O 1
ATOM 515 N N . THR A 1 64 ? 44.750 13.408 -2.269 1.00 35.89 64 THR A N 1
ATOM 516 C CA . THR A 1 64 ? 44.700 14.623 -3.070 1.00 26.99 64 THR A CA 1
ATOM 517 C C . THR A 1 64 ? 44.451 15.781 -2.127 1.00 45.35 64 THR A C 1
ATOM 518 O O . THR A 1 64 ? 44.193 15.583 -0.932 1.00 54.49 64 THR A O 1
ATOM 522 N N . VAL A 1 65 ? 44.555 16.977 -2.678 1.00 62.49 65 VAL A N 1
ATOM 523 C CA . VAL A 1 65 ? 44.388 18.189 -1.909 1.00 60.08 65 VAL A CA 1
ATOM 524 C C . VAL A 1 65 ? 43.165 18.144 -1.049 1.00 67.08 65 VAL A C 1
ATOM 525 O O . VAL A 1 65 ? 43.270 18.123 0.179 1.00 78.60 65 VAL A O 1
ATOM 527 N N . ASP A 1 66 ? 42.048 18.104 -1.759 1.00 41.55 66 ASP A N 1
ATOM 528 C CA . ASP A 1 66 ? 40.773 18.026 -1.105 1.00 100.00 66 ASP A CA 1
ATOM 529 C C . ASP A 1 66 ? 40.814 16.935 -0.014 1.00 100.00 66 ASP A C 1
ATOM 530 O O . ASP A 1 66 ? 40.097 16.973 0.989 1.00 100.00 66 ASP A O 1
ATOM 535 N N . GLY A 1 67 ? 41.706 15.953 -0.185 1.00 82.16 67 GLY A N 1
ATOM 536 C CA . GLY A 1 67 ? 41.860 14.853 0.753 1.00 75.35 67 GLY A CA 1
ATOM 537 C C . GLY A 1 67 ? 41.584 13.472 0.132 1.00 70.50 67 GLY A C 1
ATOM 538 O O . GLY A 1 67 ? 42.099 12.465 0.620 1.00 100.00 67 GLY A O 1
ATOM 539 N N . GLN A 1 68 ? 40.782 13.404 -0.944 1.00 51.52 68 GLN A N 1
ATOM 540 C CA . GLN A 1 68 ? 40.463 12.145 -1.620 1.00 50.96 68 GLN A CA 1
ATOM 541 C C . GLN A 1 68 ? 41.719 11.316 -1.922 1.00 60.49 68 GLN A C 1
ATOM 542 O O . GLN A 1 68 ? 42.856 11.726 -1.698 1.00 52.37 68 GLN A O 1
ATOM 548 N N . ASP A 1 69 ? 41.542 10.111 -2.404 1.00 36.15 69 ASP A N 1
ATOM 549 C CA . ASP A 1 69 ? 42.694 9.305 -2.648 1.00 33.12 69 ASP A CA 1
ATOM 550 C C . ASP A 1 69 ? 42.740 8.874 -4.103 1.00 44.25 69 ASP A C 1
ATOM 551 O O . ASP A 1 69 ? 41.714 8.594 -4.705 1.00 51.29 69 ASP A O 1
ATOM 556 N N . ARG A 1 70 ? 43.955 8.815 -4.652 1.00 29.89 70 ARG A N 1
ATOM 557 C CA . ARG A 1 70 ? 44.219 8.413 -6.018 1.00 34.29 70 ARG A CA 1
ATOM 558 C C . ARG A 1 70 ? 45.349 7.401 -6.124 1.00 30.80 70 ARG A C 1
ATOM 559 O O . ARG A 1 70 ? 46.270 7.307 -5.313 1.00 30.15 70 ARG A O 1
ATOM 567 N N . GLN A 1 71 ? 45.255 6.641 -7.200 1.00 35.23 71 GLN A N 1
ATOM 568 C CA . GLN A 1 71 ? 46.203 5.604 -7.527 1.00 28.74 71 GLN A CA 1
ATOM 569 C C . GLN A 1 71 ? 46.867 5.847 -8.881 1.00 54.27 71 GLN A C 1
ATOM 570 O O . GLN A 1 71 ? 46.206 6.321 -9.800 1.00 46.77 71 GLN A O 1
ATOM 576 N N . VAL A 1 72 ? 48.158 5.502 -8.997 1.00 31.53 72 VAL A N 1
ATOM 577 C CA . VAL A 1 72 ? 48.972 5.697 -10.188 1.00 29.79 72 VAL A CA 1
ATOM 578 C C . VAL A 1 72 ? 50.050 4.666 -10.329 1.00 33.54 72 VAL A C 1
ATOM 579 O O . VAL A 1 72 ? 50.634 4.202 -9.348 1.00 29.90 72 VAL A O 1
ATOM 583 N N . LYS A 1 73 ? 50.338 4.344 -11.580 1.00 24.50 73 LYS A N 1
ATOM 584 C CA . LYS A 1 73 ? 51.377 3.381 -11.796 1.00 33.23 73 LYS A CA 1
ATOM 585 C C . LYS A 1 73 ? 52.643 4.039 -11.361 1.00 28.36 73 LYS A C 1
ATOM 586 O O . LYS A 1 73 ? 52.813 5.241 -11.588 1.00 29.25 73 LYS A O 1
ATOM 592 N N . LYS A 1 74 ? 53.501 3.235 -10.764 1.00 21.14 74 LYS A N 1
ATOM 593 C CA . LYS A 1 74 ? 54.728 3.828 -10.355 1.00 19.49 74 LYS A CA 1
ATOM 594 C C . LYS A 1 74 ? 55.394 4.441 -11.570 1.00 30.39 74 LYS A C 1
ATOM 595 O O . LYS A 1 74 ? 56.143 5.420 -11.517 1.00 33.51 74 LYS A O 1
ATOM 601 N N . ASP A 1 75 ? 55.064 3.828 -12.679 1.00 49.76 75 ASP A N 1
ATOM 602 C CA . ASP A 1 75 ? 55.632 4.266 -13.914 1.00 56.31 75 ASP A CA 1
ATOM 603 C C . ASP A 1 75 ? 55.287 5.628 -14.405 1.00 23.51 75 ASP A C 1
ATOM 604 O O . ASP A 1 75 ? 56.094 6.327 -14.980 1.00 53.74 75 ASP A O 1
ATOM 609 N N . ASP A 1 76 ? 54.083 6.004 -14.108 1.00 21.62 76 ASP A N 1
ATOM 610 C CA . ASP A 1 76 ? 53.697 7.286 -14.556 1.00 25.19 76 ASP A CA 1
ATOM 611 C C . ASP A 1 76 ? 53.744 8.260 -13.446 1.00 36.95 76 ASP A C 1
ATOM 612 O O . ASP A 1 76 ? 53.160 9.328 -13.573 1.00 33.76 76 ASP A O 1
ATOM 617 N N . ALA A 1 77 ? 54.411 7.875 -12.385 1.00 31.77 77 ALA A N 1
ATOM 618 C CA . ALA A 1 77 ? 54.441 8.799 -11.278 1.00 22.38 77 ALA A CA 1
ATOM 619 C C . ALA A 1 77 ? 55.516 9.868 -11.331 1.00 11.22 77 ALA A C 1
ATOM 620 O O . ALA A 1 77 ? 56.703 9.628 -11.544 1.00 23.94 77 ALA A O 1
ATOM 622 N N . ASN A 1 78 ? 55.060 11.078 -11.040 1.00 20.60 78 ASN A N 1
ATOM 623 C CA . ASN A 1 78 ? 55.949 12.216 -10.947 1.00 26.43 78 ASN A CA 1
ATOM 624 C C . ASN A 1 78 ? 56.211 12.509 -9.446 1.00 22.09 78 ASN A C 1
ATOM 625 O O . ASN A 1 78 ? 55.591 13.399 -8.819 1.00 19.58 78 ASN A O 1
ATOM 630 N N . GLN A 1 79 ? 57.157 11.757 -8.882 1.00 25.44 79 GLN A N 1
ATOM 631 C CA . GLN A 1 79 ? 57.513 11.905 -7.470 1.00 19.83 79 GLN A CA 1
ATOM 632 C C . GLN A 1 79 ? 58.074 13.248 -7.140 1.00 28.62 79 GLN A C 1
ATOM 633 O O . GLN A 1 79 ? 58.810 13.819 -7.939 1.00 19.12 79 GLN A O 1
ATOM 639 N N . ARG A 1 80 ? 57.704 13.746 -5.965 1.00 18.42 80 ARG A N 1
ATOM 640 C CA . ARG A 1 80 ? 58.198 15.046 -5.516 1.00 11.68 80 ARG A CA 1
ATOM 641 C C . ARG A 1 80 ? 59.555 14.859 -4.876 1.00 17.67 80 ARG A C 1
ATOM 642 O O . ARG A 1 80 ? 59.829 13.985 -4.068 1.00 19.31 80 ARG A O 1
ATOM 650 N N . ASN A 1 81 ? 60.510 15.663 -5.215 1.00 17.11 81 ASN A N 1
ATOM 651 C CA . ASN A 1 81 ? 61.769 15.428 -4.583 1.00 21.80 81 ASN A CA 1
ATOM 652 C C . ASN A 1 81 ? 61.715 15.783 -3.093 1.00 17.35 81 ASN A C 1
ATOM 653 O O . ASN A 1 81 ? 60.914 16.610 -2.656 1.00 17.90 81 ASN A O 1
ATOM 658 N N . PRO A 1 82 ? 62.626 15.202 -2.342 1.00 29.05 82 PRO A N 1
ATOM 659 C CA . PRO A 1 82 ? 62.726 15.551 -0.936 1.00 24.11 82 PRO A CA 1
ATOM 660 C C . PRO A 1 82 ? 63.018 17.063 -0.882 1.00 19.29 82 PRO A C 1
ATOM 661 O O . PRO A 1 82 ? 63.871 17.614 -1.627 1.00 24.08 82 PRO A O 1
ATOM 665 N N . ILE A 1 83 ? 62.262 17.716 0.013 1.00 20.22 83 ILE A N 1
ATOM 666 C CA . ILE A 1 83 ? 62.360 19.127 0.217 1.00 11.82 83 ILE A CA 1
ATOM 667 C C . ILE A 1 83 ? 63.708 19.749 0.400 1.00 14.00 83 ILE A C 1
ATOM 668 O O . ILE A 1 83 ? 63.873 20.944 0.183 1.00 25.02 83 ILE A O 1
ATOM 673 N N . LYS A 1 84 ? 64.663 18.953 0.824 1.00 18.97 84 LYS A N 1
ATOM 674 C CA . LYS A 1 84 ? 65.923 19.596 0.985 1.00 20.05 84 LYS A CA 1
ATOM 675 C C . LYS A 1 84 ? 66.405 20.005 -0.395 1.00 27.87 84 LYS A C 1
ATOM 676 O O . LYS A 1 84 ? 67.352 20.757 -0.464 1.00 19.31 84 LYS A O 1
ATOM 682 N N . PHE A 1 85 ? 65.783 19.504 -1.468 1.00 18.32 85 PHE A N 1
ATOM 683 C CA . PHE A 1 85 ? 66.189 19.873 -2.833 1.00 19.21 85 PHE A CA 1
ATOM 684 C C . PHE A 1 85 ? 65.559 21.165 -3.295 1.00 16.10 85 PHE A C 1
ATOM 685 O O . PHE A 1 85 ? 66.007 21.819 -4.230 1.00 18.64 85 PHE A O 1
ATOM 693 N N . ASP A 1 86 ? 64.514 21.571 -2.617 1.00 18.97 86 ASP A N 1
ATOM 694 C CA . ASP A 1 86 ? 63.873 22.791 -2.994 1.00 17.04 86 ASP A CA 1
ATOM 695 C C . ASP A 1 86 ? 64.797 23.990 -3.020 1.00 32.69 86 ASP A C 1
ATOM 696 O O . ASP A 1 86 ? 65.320 24.347 -1.989 1.00 21.61 86 ASP A O 1
ATOM 701 N N . GLY A 1 87 ? 65.008 24.611 -4.197 1.00 22.31 87 GLY A N 1
ATOM 702 C CA . GLY A 1 87 ? 65.838 25.786 -4.436 1.00 12.15 87 GLY A CA 1
ATOM 703 C C . GLY A 1 87 ? 67.267 25.452 -4.816 1.00 10.02 87 GLY A C 1
ATOM 704 O O . GLY A 1 87 ? 68.137 26.332 -4.842 1.00 16.10 87 GLY A O 1
ATOM 705 N N . VAL A 1 88 ? 67.548 24.159 -5.104 1.00 14.39 88 VAL A N 1
ATOM 706 C CA . VAL A 1 88 ? 68.892 23.686 -5.464 1.00 10.63 88 VAL A CA 1
ATOM 707 C C . VAL A 1 88 ? 69.412 24.518 -6.629 1.00 15.85 88 VAL A C 1
ATOM 708 O O . VAL A 1 88 ? 68.636 24.895 -7.522 1.00 17.21 88 VAL A O 1
ATOM 712 N N . GLU A 1 89 ? 70.703 24.821 -6.580 1.00 14.47 89 GLU A N 1
ATOM 713 C CA . GLU A 1 89 ? 71.392 25.637 -7.586 1.00 29.85 89 GLU A CA 1
ATOM 714 C C . GLU A 1 89 ? 71.610 24.981 -8.950 1.00 36.14 89 GLU A C 1
ATOM 715 O O . GLU A 1 89 ? 71.593 25.695 -9.962 1.00 24.98 89 GLU A O 1
ATOM 721 N N . ASP A 1 90 ? 71.812 23.652 -8.946 1.00 20.70 90 ASP A N 1
ATOM 722 C CA . ASP A 1 90 ? 72.033 22.774 -10.103 1.00 13.73 90 ASP A CA 1
ATOM 723 C C . ASP A 1 90 ? 70.993 21.681 -10.112 1.00 15.64 90 ASP A C 1
ATOM 724 O O . ASP A 1 90 ? 71.004 20.794 -9.269 1.00 19.64 90 ASP A O 1
ATOM 729 N N . MET A 1 91 ? 70.051 21.775 -11.055 1.00 13.58 91 MET A N 1
ATOM 730 C CA . MET A 1 91 ? 68.998 20.780 -11.057 1.00 8.85 91 MET A CA 1
ATOM 731 C C . MET A 1 91 ? 69.397 19.410 -11.414 1.00 7.70 91 MET A C 1
ATOM 732 O O . MET A 1 91 ? 68.571 18.503 -11.334 1.00 15.85 91 MET A O 1
ATOM 737 N N . SER A 1 92 ? 70.639 19.295 -11.820 1.00 19.09 92 SER A N 1
ATOM 738 C CA . SER A 1 92 ? 71.071 17.959 -12.130 1.00 24.30 92 SER A CA 1
ATOM 739 C C . SER A 1 92 ? 71.231 17.203 -10.814 1.00 41.45 92 SER A C 1
ATOM 740 O O . SER A 1 92 ? 71.380 15.992 -10.800 1.00 21.51 92 SER A O 1
ATOM 743 N N . GLU A 1 93 ? 71.168 17.877 -9.662 1.00 23.24 93 GLU A N 1
ATOM 744 C CA . GLU A 1 93 ? 71.288 17.136 -8.412 1.00 16.26 93 GLU A CA 1
ATOM 745 C C . GLU A 1 93 ? 70.010 16.484 -7.979 1.00 22.06 93 GLU A C 1
ATOM 746 O O . GLU A 1 93 ? 70.023 15.606 -7.143 1.00 27.07 93 GLU A O 1
ATOM 752 N N . LEU A 1 94 ? 68.894 16.930 -8.527 1.00 17.74 94 LEU A N 1
ATOM 753 C CA . LEU A 1 94 ? 67.594 16.381 -8.189 1.00 18.02 94 LEU A CA 1
ATOM 754 C C . LEU A 1 94 ? 67.536 14.861 -8.216 1.00 27.07 94 LEU A C 1
ATOM 755 O O . LEU A 1 94 ? 68.114 14.238 -9.081 1.00 26.61 94 LEU A O 1
ATOM 760 N N . SER A 1 95 ? 66.812 14.217 -7.305 1.00 19.11 95 SER A N 1
ATOM 761 C CA . SER A 1 95 ? 66.777 12.769 -7.389 1.00 17.33 95 SER A CA 1
ATOM 762 C C . SER A 1 95 ? 65.748 12.365 -8.453 1.00 18.34 95 SER A C 1
ATOM 763 O O . SER A 1 95 ? 65.945 11.425 -9.225 1.00 32.52 95 SER A O 1
ATOM 766 N N . TYR A 1 96 ? 64.632 13.095 -8.461 1.00 20.08 96 TYR A N 1
ATOM 767 C CA . TYR A 1 96 ? 63.540 12.887 -9.395 1.00 22.97 96 TYR A CA 1
ATOM 768 C C . TYR A 1 96 ? 63.555 13.987 -10.449 1.00 28.14 96 TYR A C 1
ATOM 769 O O . TYR A 1 96 ? 63.262 15.155 -10.152 1.00 21.50 96 TYR A O 1
ATOM 778 N N . LEU A 1 97 ? 63.893 13.582 -11.674 1.00 30.29 97 LEU A N 1
ATOM 779 C CA . LEU A 1 97 ? 63.926 14.490 -12.821 1.00 17.81 97 LEU A CA 1
ATOM 780 C C . LEU A 1 97 ? 62.584 14.379 -13.582 1.00 30.00 97 LEU A C 1
ATOM 781 O O . LEU A 1 97 ? 62.328 13.471 -14.375 1.00 30.49 97 LEU A O 1
ATOM 786 N N . ASN A 1 98 ? 61.639 15.271 -13.296 1.00 20.24 98 ASN A N 1
ATOM 787 C CA . ASN A 1 98 ? 60.344 15.224 -13.962 1.00 17.57 98 ASN A CA 1
ATOM 788 C C . ASN A 1 98 ? 59.888 16.664 -14.128 1.00 22.44 98 ASN A C 1
ATOM 789 O O . ASN A 1 98 ? 60.455 17.581 -13.527 1.00 24.61 98 ASN A O 1
ATOM 794 N N . GLU A 1 99 ? 58.858 16.856 -14.934 1.00 18.55 99 GLU A N 1
ATOM 795 C CA . GLU A 1 99 ? 58.386 18.176 -15.233 1.00 16.04 99 GLU A CA 1
ATOM 796 C C . GLU A 1 99 ? 58.051 19.045 -14.051 1.00 15.09 99 GLU A C 1
ATOM 797 O O . GLU A 1 99 ? 58.677 20.080 -13.881 1.00 17.05 99 GLU A O 1
ATOM 803 N N . PRO A 1 100 ? 57.039 18.601 -13.300 1.00 20.27 100 PRO A N 1
ATOM 804 C CA . PRO A 1 100 ? 56.588 19.317 -12.131 1.00 16.95 100 PRO A CA 1
ATOM 805 C C . PRO A 1 100 ? 57.746 19.555 -11.133 1.00 18.72 100 PRO A C 1
ATOM 806 O O . PRO A 1 100 ? 57.819 20.604 -10.484 1.00 21.23 100 PRO A O 1
ATOM 810 N N . ALA A 1 101 ? 58.677 18.593 -11.008 1.00 15.77 101 ALA A N 1
ATOM 811 C CA . ALA A 1 101 ? 59.799 18.766 -10.084 1.00 17.92 101 ALA A CA 1
ATOM 812 C C . ALA A 1 101 ? 60.720 19.879 -10.564 1.00 37.87 101 ALA A C 1
ATOM 813 O O . ALA A 1 101 ? 61.239 20.700 -9.798 1.00 17.05 101 ALA A O 1
ATOM 815 N N . VAL A 1 102 ? 60.958 19.897 -11.877 1.00 22.88 102 VAL A N 1
ATOM 816 C CA . VAL A 1 102 ? 61.836 20.911 -12.408 1.00 13.76 102 VAL A CA 1
ATOM 817 C C . VAL A 1 102 ? 61.188 22.271 -12.266 1.00 11.11 102 VAL A C 1
ATOM 818 O O . VAL A 1 102 ? 61.842 23.227 -11.861 1.00 18.48 102 VAL A O 1
ATOM 822 N N . PHE A 1 103 ? 59.904 22.349 -12.607 1.00 16.03 103 PHE A N 1
ATOM 823 C CA . PHE A 1 103 ? 59.211 23.601 -12.522 1.00 14.08 103 PHE A CA 1
ATOM 824 C C . PHE A 1 103 ? 59.223 24.056 -11.063 1.00 25.15 103 PHE A C 1
ATOM 825 O O . PHE A 1 103 ? 59.473 25.217 -10.696 1.00 16.81 103 PHE A O 1
ATOM 833 N N . HIS A 1 104 ? 58.935 23.090 -10.191 1.00 22.30 104 HIS A N 1
ATOM 834 C CA . HIS A 1 104 ? 58.901 23.389 -8.748 1.00 20.98 104 HIS A CA 1
ATOM 835 C C . HIS A 1 104 ? 60.197 24.074 -8.262 1.00 13.51 104 HIS A C 1
ATOM 836 O O . HIS A 1 104 ? 60.188 25.152 -7.651 1.00 21.38 104 HIS A O 1
ATOM 843 N N . ASN A 1 105 ? 61.345 23.431 -8.554 1.00 12.53 105 ASN A N 1
ATOM 844 C CA . ASN A 1 105 ? 62.596 24.010 -8.151 1.00 14.74 105 ASN A CA 1
ATOM 845 C C . ASN A 1 105 ? 62.763 25.416 -8.697 1.00 28.50 105 ASN A C 1
ATOM 846 O O . ASN A 1 105 ? 63.290 26.305 -8.019 1.00 15.97 105 ASN A O 1
ATOM 851 N N . LEU A 1 106 ? 62.329 25.657 -9.950 1.00 23.52 106 LEU A N 1
ATOM 852 C CA . LEU A 1 106 ? 62.498 27.004 -10.511 1.00 24.40 106 LEU A CA 1
ATOM 853 C C . LEU A 1 106 ? 61.534 27.957 -9.821 1.00 11.85 106 LEU A C 1
ATOM 854 O O . LEU A 1 106 ? 61.848 29.144 -9.621 1.00 15.82 106 LEU A O 1
ATOM 859 N N . ARG A 1 107 ? 60.335 27.410 -9.494 1.00 11.47 107 ARG A N 1
ATOM 860 C CA . ARG A 1 107 ? 59.322 28.208 -8.788 1.00 13.96 107 ARG A CA 1
ATOM 861 C C . ARG A 1 107 ? 59.838 28.697 -7.399 1.00 25.67 107 ARG A C 1
ATOM 862 O O . ARG A 1 107 ? 59.690 29.872 -7.017 1.00 20.99 107 ARG A O 1
ATOM 870 N N . VAL A 1 108 ? 60.455 27.770 -6.653 1.00 17.65 108 VAL A N 1
ATOM 871 C CA . VAL A 1 108 ? 61.016 28.034 -5.336 1.00 25.54 108 VAL A CA 1
ATOM 872 C C . VAL A 1 108 ? 62.002 29.145 -5.468 1.00 20.21 108 VAL A C 1
ATOM 873 O O . VAL A 1 108 ? 61.916 30.170 -4.782 1.00 17.63 108 VAL A O 1
ATOM 877 N N . ARG A 1 109 ? 62.961 28.948 -6.359 1.00 14.97 109 ARG A N 1
ATOM 878 C CA . ARG A 1 109 ? 63.969 29.979 -6.548 1.00 7.46 109 ARG A CA 1
ATOM 879 C C . ARG A 1 109 ? 63.396 31.331 -6.976 1.00 14.53 109 ARG A C 1
ATOM 880 O O . ARG A 1 109 ? 63.768 32.380 -6.473 1.00 18.81 109 ARG A O 1
ATOM 888 N N . TYR A 1 110 ? 62.461 31.313 -7.954 1.00 18.78 110 TYR A N 1
ATOM 889 C CA . TYR A 1 110 ? 61.829 32.512 -8.494 1.00 16.19 110 TYR A CA 1
ATOM 890 C C . TYR A 1 110 ? 61.114 33.312 -7.417 1.00 18.03 110 TYR A C 1
ATOM 891 O O . TYR A 1 110 ? 61.184 34.551 -7.378 1.00 19.21 110 TYR A O 1
ATOM 900 N N . ASN A 1 111 ? 60.373 32.555 -6.597 1.00 16.61 111 ASN A N 1
ATOM 901 C CA . ASN A 1 111 ? 59.626 33.153 -5.491 1.00 22.11 111 ASN A CA 1
ATOM 902 C C . ASN A 1 111 ? 60.524 33.990 -4.558 1.00 16.71 111 ASN A C 1
ATOM 903 O O . ASN A 1 111 ? 60.050 34.885 -3.877 1.00 28.93 111 ASN A O 1
ATOM 908 N N . GLN A 1 112 ? 61.834 33.736 -4.508 1.00 22.46 112 GLN A N 1
ATOM 909 C CA . GLN A 1 112 ? 62.730 34.531 -3.707 1.00 14.67 112 GLN A CA 1
ATOM 910 C C . GLN A 1 112 ? 63.634 35.325 -4.611 1.00 22.07 112 GLN A C 1
ATOM 911 O O . GLN A 1 112 ? 64.764 35.595 -4.226 1.00 20.89 112 GLN A O 1
ATOM 917 N N . ASP A 1 113 ? 63.185 35.671 -5.817 1.00 23.06 113 ASP A N 1
ATOM 918 C CA . ASP A 1 113 ? 64.039 36.451 -6.696 1.00 19.74 113 ASP A CA 1
ATOM 919 C C . ASP A 1 113 ? 65.358 35.857 -7.172 1.00 11.00 113 ASP A C 1
ATOM 920 O O . ASP A 1 113 ? 66.325 36.572 -7.511 1.00 20.19 113 ASP A O 1
ATOM 925 N N . LEU A 1 114 ? 65.415 34.522 -7.198 1.00 13.74 114 LEU A N 1
ATOM 926 C CA . LEU A 1 114 ? 66.583 33.836 -7.693 1.00 23.97 114 LEU A CA 1
ATOM 927 C C . LEU A 1 114 ? 66.169 33.368 -9.120 1.00 16.84 114 LEU A C 1
ATOM 928 O O . LEU A 1 114 ? 65.506 32.347 -9.286 1.00 17.73 114 LEU A O 1
ATOM 933 N N . ILE A 1 115 ? 66.537 34.177 -10.129 1.00 24.50 115 ILE A N 1
ATOM 934 C CA . ILE A 1 115 ? 66.191 33.966 -11.537 1.00 21.53 115 ILE A CA 1
ATOM 935 C C . ILE A 1 115 ? 67.122 33.064 -12.294 1.00 21.50 115 ILE A C 1
ATOM 936 O O . ILE A 1 115 ? 66.735 32.513 -13.345 1.00 17.79 115 ILE A O 1
ATOM 941 N N . TYR A 1 116 ? 68.309 32.913 -11.723 1.00 14.37 116 TYR A N 1
ATOM 942 C CA . TYR A 1 116 ? 69.244 32.017 -12.355 1.00 10.37 116 TYR A CA 1
ATOM 943 C C . TYR A 1 116 ? 69.335 30.669 -11.693 1.00 29.14 116 TYR A C 1
ATOM 944 O O . TYR A 1 116 ? 69.426 30.550 -10.488 1.00 18.45 116 TYR A O 1
ATOM 953 N N . THR A 1 117 ? 69.343 29.608 -12.475 1.00 14.16 117 THR A N 1
ATOM 954 C CA . THR A 1 117 ? 69.446 28.235 -11.968 1.00 13.28 117 THR A CA 1
ATOM 955 C C . THR A 1 117 ? 70.169 27.384 -13.008 1.00 30.34 117 THR A C 1
ATOM 956 O O . THR A 1 117 ? 69.843 27.462 -14.173 1.00 22.66 117 THR A O 1
ATOM 960 N N . TYR A 1 118 ? 71.160 26.595 -12.613 1.00 20.12 118 TYR A N 1
ATOM 961 C CA . TYR A 1 118 ? 71.879 25.707 -13.481 1.00 14.84 118 TYR A CA 1
ATOM 962 C C . TYR A 1 118 ? 71.033 24.502 -13.793 1.00 19.64 118 TYR A C 1
ATOM 963 O O . TYR A 1 118 ? 70.245 24.001 -13.009 1.00 18.89 118 TYR A O 1
ATOM 972 N N . SER A 1 119 ? 71.211 24.007 -14.995 1.00 24.30 119 SER A N 1
ATOM 973 C CA . SER A 1 119 ? 70.469 22.848 -15.401 1.00 22.99 119 SER A CA 1
ATOM 974 C C . SER A 1 119 ? 71.535 21.985 -15.944 1.00 36.46 119 SER A C 1
ATOM 975 O O . SER A 1 119 ? 71.660 21.758 -17.121 1.00 34.50 119 SER A O 1
ATOM 978 N N . GLY A 1 120 ? 72.368 21.557 -15.058 1.00 32.75 120 GLY A N 1
ATOM 979 C CA . GLY A 1 120 ? 73.391 20.774 -15.634 1.00 30.36 120 GLY A CA 1
ATOM 980 C C . GLY A 1 120 ? 74.387 21.758 -16.181 1.00 27.00 120 GLY A C 1
ATOM 981 O O . GLY A 1 120 ? 74.759 22.706 -15.489 1.00 29.94 120 GLY A O 1
ATOM 982 N N . LEU A 1 121 ? 74.821 21.509 -17.418 1.00 42.04 121 LEU A N 1
ATOM 983 C CA . LEU A 1 121 ? 75.833 22.347 -18.055 1.00 30.94 121 LEU A CA 1
ATOM 984 C C . LEU A 1 121 ? 75.474 23.754 -18.560 1.00 20.83 121 LEU A C 1
ATOM 985 O O . LEU A 1 121 ? 76.344 24.572 -18.838 1.00 55.85 121 LEU A O 1
ATOM 990 N N . PHE A 1 122 ? 74.192 24.064 -18.664 1.00 20.84 122 PHE A N 1
ATOM 991 C CA . PHE A 1 122 ? 73.749 25.364 -19.136 1.00 23.17 122 PHE A CA 1
ATOM 992 C C . PHE A 1 122 ? 72.945 26.089 -18.078 1.00 22.14 122 PHE A C 1
ATOM 993 O O . PHE A 1 122 ? 72.479 25.484 -17.109 1.00 18.83 122 PHE A O 1
ATOM 1001 N N . LEU A 1 123 ? 72.785 27.374 -18.310 1.00 19.07 123 LEU A N 1
ATOM 1002 C CA . LEU A 1 123 ? 72.052 28.196 -17.389 1.00 18.58 123 LEU A CA 1
ATOM 1003 C C . LEU A 1 123 ? 70.627 28.451 -17.800 1.00 25.48 123 LEU A C 1
ATOM 1004 O O . LEU A 1 123 ? 70.343 28.589 -18.974 1.00 18.06 123 LEU A O 1
ATOM 1009 N N . VAL A 1 124 ? 69.703 28.492 -16.839 1.00 14.45 124 VAL A N 1
ATOM 1010 C CA . VAL A 1 124 ? 68.312 28.782 -17.037 1.00 8.41 124 VAL A CA 1
ATOM 1011 C C . VAL A 1 124 ? 68.120 30.136 -16.411 1.00 18.25 124 VAL A C 1
ATOM 1012 O O . VAL A 1 124 ? 68.616 30.381 -15.307 1.00 20.52 124 VAL A O 1
ATOM 1016 N N . ALA A 1 125 ? 67.442 31.036 -17.106 1.00 13.23 125 ALA A N 1
ATOM 1017 C CA . ALA A 1 125 ? 67.203 32.382 -16.610 1.00 12.13 125 ALA A CA 1
ATOM 1018 C C . ALA A 1 125 ? 65.738 32.717 -16.732 1.00 17.00 125 ALA A C 1
ATOM 1019 O O . ALA A 1 125 ? 65.224 32.769 -17.838 1.00 18.64 125 ALA A O 1
ATOM 1021 N N . VAL A 1 126 ? 64.995 32.914 -15.615 1.00 14.27 126 VAL A N 1
ATOM 1022 C CA . VAL A 1 126 ? 63.571 33.185 -15.682 1.00 9.44 126 VAL A CA 1
ATOM 1023 C C . VAL A 1 126 ? 63.410 34.673 -15.563 1.00 28.02 126 VAL A C 1
ATOM 1024 O O . VAL A 1 126 ? 63.880 35.274 -14.621 1.00 21.00 126 VAL A O 1
ATOM 1028 N N . ASN A 1 127 ? 62.801 35.311 -16.520 1.00 16.18 127 ASN A N 1
ATOM 1029 C CA . ASN A 1 127 ? 62.696 36.746 -16.437 1.00 9.57 127 ASN A CA 1
ATOM 1030 C C . ASN A 1 127 ? 61.895 37.193 -15.193 1.00 10.25 127 ASN A C 1
ATOM 1031 O O . ASN A 1 127 ? 60.756 36.803 -14.965 1.00 13.43 127 ASN A O 1
ATOM 1036 N N . PRO A 1 128 ? 62.486 38.116 -14.428 1.00 17.71 128 PRO A N 1
ATOM 1037 C CA . PRO A 1 128 ? 61.861 38.655 -13.227 1.00 20.21 128 PRO A CA 1
ATOM 1038 C C . PRO A 1 128 ? 60.829 39.717 -13.506 1.00 25.19 128 PRO A C 1
ATOM 1039 O O . PRO A 1 128 ? 59.896 39.917 -12.752 1.00 18.97 128 PRO A O 1
ATOM 1043 N N . PHE A 1 129 ? 61.009 40.431 -14.603 1.00 16.48 129 PHE A N 1
ATOM 1044 C CA . PHE A 1 129 ? 60.078 41.491 -14.897 1.00 10.70 129 PHE A CA 1
ATOM 1045 C C . PHE A 1 129 ? 60.160 42.543 -13.817 1.00 15.73 129 PHE A C 1
ATOM 1046 O O . PHE A 1 129 ? 59.197 43.249 -13.611 1.00 18.06 129 PHE A O 1
ATOM 1054 N N . LYS A 1 130 ? 61.330 42.666 -13.190 1.00 17.41 130 LYS A N 1
ATOM 1055 C CA . LYS A 1 130 ? 61.541 43.701 -12.197 1.00 21.86 130 LYS A CA 1
ATOM 1056 C C . LYS A 1 130 ? 63.006 43.746 -11.952 1.00 18.76 130 LYS A C 1
ATOM 1057 O O . LYS A 1 130 ? 63.674 42.769 -12.270 1.00 21.41 130 LYS A O 1
ATOM 1063 N N . ARG A 1 131 ? 63.497 44.864 -11.418 1.00 17.93 131 ARG A N 1
ATOM 1064 C CA . ARG A 1 131 ? 64.902 44.984 -11.140 1.00 18.29 131 ARG A CA 1
ATOM 1065 C C . ARG A 1 131 ? 65.255 44.275 -9.869 1.00 24.90 131 ARG A C 1
ATOM 1066 O O . ARG A 1 131 ? 64.515 44.350 -8.897 1.00 35.35 131 ARG A O 1
ATOM 1074 N N . ILE A 1 132 ? 66.386 43.601 -9.953 1.00 21.36 132 ILE A N 1
ATOM 1075 C CA . ILE A 1 132 ? 67.027 42.838 -8.897 1.00 20.33 132 ILE A CA 1
ATOM 1076 C C . ILE A 1 132 ? 68.464 43.335 -8.898 1.00 25.39 132 ILE A C 1
ATOM 1077 O O . ILE A 1 132 ? 69.147 43.304 -9.906 1.00 26.20 132 ILE A O 1
ATOM 1082 N N . PRO A 1 133 ? 68.926 43.832 -7.767 1.00 42.51 133 PRO A N 1
ATOM 1083 C CA . PRO A 1 133 ? 70.250 44.394 -7.647 1.00 26.49 133 PRO A CA 1
ATOM 1084 C C . PRO A 1 133 ? 71.356 43.388 -7.617 1.00 26.11 133 PRO A C 1
ATOM 1085 O O . PRO A 1 133 ? 72.096 43.314 -6.623 1.00 23.41 133 PRO A O 1
ATOM 1089 N N . ILE A 1 134 ? 71.475 42.638 -8.695 1.00 17.80 134 ILE A N 1
ATOM 1090 C CA . ILE A 1 134 ? 72.515 41.628 -8.741 1.00 16.38 134 ILE A CA 1
ATOM 1091 C C . ILE A 1 134 ? 73.536 41.873 -9.831 1.00 22.70 134 ILE A C 1
ATOM 1092 O O . ILE A 1 134 ? 74.338 41.020 -10.203 1.00 19.33 134 ILE A O 1
ATOM 1097 N N . TYR A 1 135 ? 73.504 43.083 -10.335 1.00 20.32 135 TYR A N 1
ATOM 1098 C CA . TYR A 1 135 ? 74.419 43.330 -11.393 1.00 21.37 135 TYR A CA 1
ATOM 1099 C C . TYR A 1 135 ? 75.312 44.474 -11.105 1.00 40.44 135 TYR A C 1
ATOM 1100 O O . TYR A 1 135 ? 75.815 45.072 -12.051 1.00 24.79 135 TYR A O 1
ATOM 1109 N N . THR A 1 136 ? 75.517 44.770 -9.844 1.00 29.09 136 THR A N 1
ATOM 1110 C CA . THR A 1 136 ? 76.396 45.885 -9.551 1.00 18.00 136 THR A CA 1
ATOM 1111 C C . THR A 1 136 ? 77.851 45.444 -9.708 1.00 12.77 136 THR A C 1
ATOM 1112 O O . THR A 1 136 ? 78.187 44.247 -9.859 1.00 24.22 136 THR A O 1
ATOM 1116 N N . GLN A 1 137 ? 78.745 46.458 -9.635 1.00 19.27 137 GLN A N 1
ATOM 1117 C CA . GLN A 1 137 ? 80.181 46.214 -9.739 1.00 16.02 137 GLN A CA 1
ATOM 1118 C C . GLN A 1 137 ? 80.646 45.263 -8.646 1.00 27.65 137 GLN A C 1
ATOM 1119 O O . GLN A 1 137 ? 81.520 44.390 -8.828 1.00 24.65 137 GLN A O 1
ATOM 1125 N N . GLU A 1 138 ? 80.012 45.458 -7.496 1.00 20.79 138 GLU A N 1
ATOM 1126 C CA . GLU A 1 138 ? 80.348 44.586 -6.418 1.00 24.20 138 GLU A CA 1
ATOM 1127 C C . GLU A 1 138 ? 79.990 43.178 -6.816 1.00 15.88 138 GLU A C 1
ATOM 1128 O O . GLU A 1 138 ? 80.777 42.263 -6.572 1.00 21.82 138 GLU A O 1
ATOM 1134 N N . MET A 1 139 ? 78.818 43.036 -7.433 1.00 18.93 139 MET A N 1
ATOM 1135 C CA . MET A 1 139 ? 78.387 41.712 -7.852 1.00 24.99 139 MET A CA 1
ATOM 1136 C C . MET A 1 139 ? 79.358 41.124 -8.858 1.00 26.73 139 MET A C 1
ATOM 1137 O O . MET A 1 139 ? 79.779 39.961 -8.799 1.00 23.21 139 MET A O 1
ATOM 1142 N N . VAL A 1 140 ? 79.731 41.984 -9.789 1.00 22.66 140 VAL A N 1
ATOM 1143 C CA . VAL A 1 140 ? 80.679 41.553 -10.785 1.00 17.27 140 VAL A CA 1
ATOM 1144 C C . VAL A 1 140 ? 81.962 41.040 -10.123 1.00 28.37 140 VAL A C 1
ATOM 1145 O O . VAL A 1 140 ? 82.456 39.932 -10.429 1.00 23.26 140 VAL A O 1
ATOM 1149 N N . ASP A 1 141 ? 82.487 41.886 -9.208 1.00 31.28 141 ASP A N 1
ATOM 1150 C CA . ASP A 1 141 ? 83.718 41.611 -8.474 1.00 26.35 141 ASP A CA 1
ATOM 1151 C C . ASP A 1 141 ? 83.723 40.250 -7.795 1.00 17.72 141 ASP A C 1
ATOM 1152 O O . ASP A 1 141 ? 84.714 39.536 -7.761 1.00 36.61 141 ASP A O 1
ATOM 1157 N N . ILE A 1 142 ? 82.585 39.861 -7.272 1.00 20.54 142 ILE A N 1
ATOM 1158 C CA . ILE A 1 142 ? 82.506 38.571 -6.616 1.00 28.77 142 ILE A CA 1
ATOM 1159 C C . ILE A 1 142 ? 82.735 37.414 -7.564 1.00 29.81 142 ILE A C 1
ATOM 1160 O O . ILE A 1 142 ? 83.394 36.422 -7.202 1.00 23.41 142 ILE A O 1
ATOM 1165 N N . PHE A 1 143 ? 82.140 37.510 -8.769 1.00 31.36 143 PHE A N 1
ATOM 1166 C CA . PHE A 1 143 ? 82.270 36.401 -9.722 1.00 19.18 143 PHE A CA 1
ATOM 1167 C C . PHE A 1 143 ? 83.632 36.149 -10.280 1.00 16.38 143 PHE A C 1
ATOM 1168 O O . PHE A 1 143 ? 83.945 35.044 -10.749 1.00 28.82 143 PHE A O 1
ATOM 1176 N N . LYS A 1 144 ? 84.377 37.236 -10.220 1.00 29.75 144 LYS A N 1
ATOM 1177 C CA . LYS A 1 144 ? 85.721 37.306 -10.724 1.00 31.06 144 LYS A CA 1
ATOM 1178 C C . LYS A 1 144 ? 86.624 36.128 -10.455 1.00 32.66 144 LYS A C 1
ATOM 1179 O O . LYS A 1 144 ? 87.152 35.973 -9.365 1.00 47.48 144 LYS A O 1
ATOM 1185 N N . GLY A 1 145 ? 86.785 35.291 -11.482 1.00 35.07 145 GLY A N 1
ATOM 1186 C CA . GLY A 1 145 ? 87.634 34.116 -11.415 1.00 47.25 145 GLY A CA 1
ATOM 1187 C C . GLY A 1 145 ? 87.111 32.918 -10.623 1.00 44.83 145 GLY A C 1
ATOM 1188 O O . GLY A 1 145 ? 87.773 31.883 -10.552 1.00 100.00 145 GLY A O 1
ATOM 1189 N N . ARG A 1 146 ? 85.934 33.030 -10.006 1.00 75.93 146 ARG A N 1
ATOM 1190 C CA . ARG A 1 146 ? 85.419 31.898 -9.251 1.00 44.37 146 ARG A CA 1
ATOM 1191 C C . ARG A 1 146 ? 84.895 30.770 -10.117 1.00 100.00 146 ARG A C 1
ATOM 1192 O O . ARG A 1 146 ? 84.268 31.005 -11.158 1.00 53.71 146 ARG A O 1
ATOM 1200 N N . ARG A 1 147 ? 85.148 29.549 -9.639 1.00 39.19 147 ARG A N 1
ATOM 1201 C CA . ARG A 1 147 ? 84.683 28.319 -10.266 1.00 49.14 147 ARG A CA 1
ATOM 1202 C C . ARG A 1 147 ? 83.157 28.331 -10.179 1.00 44.15 147 ARG A C 1
ATOM 1203 O O . ARG A 1 147 ? 82.613 28.845 -9.195 1.00 41.40 147 ARG A O 1
ATOM 1211 N N . ARG A 1 148 ? 82.479 27.797 -11.203 1.00 31.75 148 ARG A N 1
ATOM 1212 C CA . ARG A 1 148 ? 81.029 27.791 -11.245 1.00 100.00 148 ARG A CA 1
ATOM 1213 C C . ARG A 1 148 ? 80.426 27.304 -9.930 1.00 51.76 148 ARG A C 1
ATOM 1214 O O . ARG A 1 148 ? 79.430 27.850 -9.434 1.00 33.60 148 ARG A O 1
ATOM 1222 N N . ASN A 1 149 ? 81.110 26.283 -9.404 1.00 46.00 149 ASN A N 1
ATOM 1223 C CA . ASN A 1 149 ? 80.785 25.593 -8.165 1.00 50.46 149 ASN A CA 1
ATOM 1224 C C . ASN A 1 149 ? 80.956 26.432 -6.912 1.00 39.72 149 ASN A C 1
ATOM 1225 O O . ASN A 1 149 ? 80.208 26.286 -5.950 1.00 48.43 149 ASN A O 1
ATOM 1230 N N . GLU A 1 150 ? 81.932 27.324 -6.903 1.00 32.52 150 GLU A N 1
ATOM 1231 C CA . GLU A 1 150 ? 82.102 28.138 -5.717 1.00 39.98 150 GLU A CA 1
ATOM 1232 C C . GLU A 1 150 ? 81.058 29.239 -5.586 1.00 81.62 150 GLU A C 1
ATOM 1233 O O . GLU A 1 150 ? 80.869 29.760 -4.498 1.00 41.20 150 GLU A O 1
ATOM 1239 N N . VAL A 1 151 ? 80.388 29.642 -6.668 1.00 29.05 151 VAL A N 1
ATOM 1240 C CA . VAL A 1 151 ? 79.436 30.744 -6.622 1.00 17.61 151 VAL A CA 1
ATOM 1241 C C . VAL A 1 151 ? 78.062 30.307 -7.062 1.00 20.10 151 VAL A C 1
ATOM 1242 O O . VAL A 1 151 ? 77.888 29.224 -7.639 1.00 20.48 151 VAL A O 1
ATOM 1246 N N . ALA A 1 152 ? 77.103 31.167 -6.748 1.00 15.26 152 ALA A N 1
ATOM 1247 C CA . ALA A 1 152 ? 75.738 30.875 -7.096 1.00 16.83 152 ALA A CA 1
ATOM 1248 C C . ALA A 1 152 ? 75.520 31.008 -8.618 1.00 10.36 152 ALA A C 1
ATOM 1249 O O . ALA A 1 152 ? 76.333 31.634 -9.299 1.00 17.19 152 ALA A O 1
ATOM 1251 N N . PRO A 1 153 ? 74.416 30.454 -9.103 1.00 17.00 153 PRO A N 1
ATOM 1252 C CA . PRO A 1 153 ? 74.158 30.608 -10.520 1.00 21.58 153 PRO A CA 1
ATOM 1253 C C . PRO A 1 153 ? 73.979 32.073 -10.866 1.00 16.65 153 PRO A C 1
ATOM 1254 O O . PRO A 1 153 ? 73.265 32.838 -10.201 1.00 16.96 153 PRO A O 1
ATOM 1258 N N . HIS A 1 154 ? 74.617 32.482 -11.976 1.00 20.52 154 HIS A N 1
ATOM 1259 C CA . HIS A 1 154 ? 74.492 33.866 -12.416 1.00 20.39 154 HIS A CA 1
ATOM 1260 C C . HIS A 1 154 ? 74.918 33.972 -13.887 1.00 15.73 154 HIS A C 1
ATOM 1261 O O . HIS A 1 154 ? 75.739 33.193 -14.338 1.00 17.71 154 HIS A O 1
ATOM 1268 N N . ILE A 1 155 ? 74.373 34.935 -14.608 1.00 13.45 155 ILE A N 1
ATOM 1269 C CA . ILE A 1 155 ? 74.805 35.126 -15.990 1.00 23.21 155 ILE A CA 1
ATOM 1270 C C . ILE A 1 155 ? 76.306 35.463 -15.922 1.00 20.36 155 ILE A C 1
ATOM 1271 O O . ILE A 1 155 ? 77.073 35.067 -16.791 1.00 17.76 155 ILE A O 1
ATOM 1276 N N . PHE A 1 156 ? 76.738 36.188 -14.860 1.00 17.65 156 PHE A N 1
ATOM 1277 C CA . PHE A 1 156 ? 78.148 36.552 -14.719 1.00 18.47 156 PHE A CA 1
ATOM 1278 C C . PHE A 1 156 ? 79.025 35.350 -14.583 1.00 17.51 156 PHE A C 1
ATOM 1279 O O . PHE A 1 156 ? 80.171 35.300 -15.003 1.00 16.86 156 PHE A O 1
ATOM 1287 N N . ALA A 1 157 ? 78.485 34.357 -13.923 1.00 15.88 157 ALA A N 1
ATOM 1288 C CA . ALA A 1 157 ? 79.291 33.181 -13.750 1.00 19.50 157 ALA A CA 1
ATOM 1289 C C . ALA A 1 157 ? 79.511 32.387 -15.044 1.00 17.79 157 ALA A C 1
ATOM 1290 O O . ALA A 1 157 ? 80.604 31.832 -15.222 1.00 18.13 157 ALA A O 1
ATOM 1292 N N . ILE A 1 158 ? 78.454 32.287 -15.875 1.00 17.55 158 ILE A N 1
ATOM 1293 C CA . ILE A 1 158 ? 78.574 31.555 -17.128 1.00 15.20 158 ILE A CA 1
ATOM 1294 C C . ILE A 1 158 ? 79.553 32.335 -18.009 1.00 13.48 158 ILE A C 1
ATOM 1295 O O . ILE A 1 158 ? 80.380 31.793 -18.748 1.00 23.07 158 ILE A O 1
ATOM 1300 N N . SER A 1 159 ? 79.506 33.650 -17.898 1.00 20.32 159 SER A N 1
ATOM 1301 C CA . SER A 1 159 ? 80.403 34.525 -18.652 1.00 20.23 159 SER A CA 1
ATOM 1302 C C . SER A 1 159 ? 81.867 34.297 -18.274 1.00 27.97 159 SER A C 1
ATOM 1303 O O . SER A 1 159 ? 82.763 34.226 -19.116 1.00 17.36 159 SER A O 1
ATOM 1306 N N . ASP A 1 160 ? 82.121 34.168 -16.964 1.00 27.13 160 ASP A N 1
ATOM 1307 C CA . ASP A 1 160 ? 83.461 33.932 -16.416 1.00 17.44 160 ASP A CA 1
ATOM 1308 C C . ASP A 1 160 ? 84.048 32.591 -16.902 1.00 15.77 160 ASP A C 1
ATOM 1309 O O . ASP A 1 160 ? 85.237 32.434 -17.244 1.00 20.13 160 ASP A O 1
ATOM 1314 N N . VAL A 1 161 ? 83.169 31.589 -16.901 1.00 15.53 161 VAL A N 1
ATOM 1315 C CA . VAL A 1 161 ? 83.571 30.284 -17.321 1.00 18.26 161 VAL A CA 1
ATOM 1316 C C . VAL A 1 161 ? 83.988 30.346 -18.777 1.00 20.88 161 VAL A C 1
ATOM 1317 O O . VAL A 1 161 ? 85.030 29.810 -19.154 1.00 25.30 161 VAL A O 1
ATOM 1321 N N . ALA A 1 162 ? 83.166 30.999 -19.596 1.00 20.38 162 ALA A N 1
ATOM 1322 C CA . ALA A 1 162 ? 83.521 31.091 -21.016 1.00 22.61 162 ALA A CA 1
ATOM 1323 C C . ALA A 1 162 ? 84.860 31.780 -21.130 1.00 16.31 162 ALA A C 1
ATOM 1324 O O . ALA A 1 162 ? 85.769 31.391 -21.853 1.00 26.18 162 ALA A O 1
ATOM 1326 N N . TYR A 1 163 ? 84.985 32.850 -20.385 1.00 18.57 163 TYR A N 1
ATOM 1327 C CA . TYR A 1 163 ? 86.229 33.565 -20.407 1.00 15.21 163 TYR A CA 1
ATOM 1328 C C . TYR A 1 163 ? 87.397 32.687 -19.968 1.00 20.33 163 TYR A C 1
ATOM 1329 O O . TYR A 1 163 ? 88.492 32.731 -20.560 1.00 22.94 163 TYR A O 1
ATOM 1338 N N . ARG A 1 164 ? 87.197 31.870 -18.927 1.00 31.90 164 ARG A N 1
ATOM 1339 C CA . ARG A 1 164 ? 88.300 31.026 -18.487 1.00 30.61 164 ARG A CA 1
ATOM 1340 C C . ARG A 1 164 ? 88.614 29.959 -19.527 1.00 28.40 164 ARG A C 1
ATOM 1341 O O . ARG A 1 164 ? 89.769 29.609 -19.807 1.00 28.05 164 ARG A O 1
ATOM 1349 N N . SER A 1 165 ? 87.549 29.417 -20.104 1.00 23.71 165 SER A N 1
ATOM 1350 C CA . SER A 1 165 ? 87.771 28.386 -21.079 1.00 21.15 165 SER A CA 1
ATOM 1351 C C . SER A 1 165 ? 88.524 28.960 -22.280 1.00 41.57 165 SER A C 1
ATOM 1352 O O . SER A 1 165 ? 89.312 28.297 -22.940 1.00 25.36 165 SER A O 1
ATOM 1355 N N . MET A 1 166 ? 88.290 30.223 -22.600 1.00 27.80 166 MET A N 1
ATOM 1356 C CA . MET A 1 166 ? 88.956 30.844 -23.732 1.00 23.04 166 MET A CA 1
ATOM 1357 C C . MET A 1 166 ? 90.464 30.863 -23.512 1.00 46.80 166 MET A C 1
ATOM 1358 O O . MET A 1 166 ? 91.296 30.462 -24.338 1.00 28.55 166 MET A O 1
ATOM 1363 N N . LEU A 1 167 ? 90.804 31.355 -22.339 1.00 34.26 167 LEU A N 1
ATOM 1364 C CA . LEU A 1 167 ? 92.188 31.442 -21.951 1.00 35.75 167 LEU A CA 1
ATOM 1365 C C . LEU A 1 167 ? 92.770 30.066 -21.681 1.00 39.42 167 LEU A C 1
ATOM 1366 O O . LEU A 1 167 ? 93.856 29.760 -22.180 1.00 39.09 167 LEU A O 1
ATOM 1371 N N . ASP A 1 168 ? 92.049 29.212 -20.937 1.00 23.58 168 ASP A N 1
ATOM 1372 C CA . ASP A 1 168 ? 92.584 27.878 -20.671 1.00 22.92 168 ASP A CA 1
ATOM 1373 C C . ASP A 1 168 ? 92.841 27.001 -21.891 1.00 49.17 168 ASP A C 1
ATOM 1374 O O . ASP A 1 168 ? 93.902 26.387 -22.014 1.00 36.10 168 ASP A O 1
ATOM 1379 N N . ASP A 1 169 ? 91.842 26.940 -22.770 1.00 32.69 169 ASP A N 1
ATOM 1380 C CA . ASP A 1 169 ? 91.899 26.143 -23.968 1.00 26.66 169 ASP A CA 1
ATOM 1381 C C . ASP A 1 169 ? 92.392 26.847 -25.206 1.00 24.25 169 ASP A C 1
ATOM 1382 O O . ASP A 1 169 ? 92.660 26.148 -26.173 1.00 29.72 169 ASP A O 1
ATOM 1387 N N . ARG A 1 170 ? 92.481 28.169 -25.154 1.00 26.02 170 ARG A N 1
ATOM 1388 C CA . ARG A 1 170 ? 92.936 28.998 -26.244 1.00 28.36 170 ARG A CA 1
ATOM 1389 C C . ARG A 1 170 ? 92.040 28.711 -27.436 1.00 47.87 170 ARG A C 1
ATOM 1390 O O . ARG A 1 170 ? 92.499 28.486 -28.561 1.00 33.77 170 ARG A O 1
ATOM 13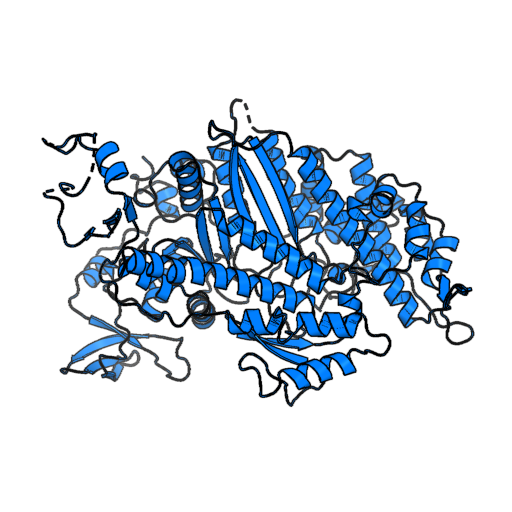98 N N . GLN A 1 171 ? 90.740 28.693 -27.135 1.00 21.99 171 GLN A N 1
ATOM 1399 C CA . GLN A 1 171 ? 89.692 28.401 -28.107 1.00 23.97 171 GLN A CA 1
ATOM 1400 C C . GLN A 1 171 ? 88.655 29.491 -28.083 1.00 34.73 171 GLN A C 1
ATOM 1401 O O . GLN A 1 171 ? 88.485 30.117 -27.051 1.00 32.09 171 GLN A O 1
ATOM 1407 N N . ASN A 1 172 ? 87.937 29.718 -29.179 1.00 47.32 172 ASN A N 1
ATOM 1408 C CA . ASN A 1 172 ? 86.913 30.753 -29.142 1.00 30.92 172 ASN A CA 1
ATOM 1409 C C . ASN A 1 172 ? 85.651 30.214 -28.509 1.00 16.23 172 ASN A C 1
ATOM 1410 O O . ASN A 1 172 ? 85.400 29.007 -28.548 1.00 20.37 172 ASN A O 1
ATOM 1415 N N . GLN A 1 173 ? 84.880 31.123 -27.926 1.00 18.46 173 GLN A N 1
ATOM 1416 C CA . GLN A 1 173 ? 83.673 30.713 -27.242 1.00 31.16 173 GLN A CA 1
ATOM 1417 C C . GLN A 1 173 ? 82.472 31.483 -27.705 1.00 15.61 173 GLN A C 1
ATOM 1418 O O . GLN A 1 173 ? 82.547 32.574 -28.286 1.00 21.70 173 GLN A O 1
ATOM 1424 N N . SER A 1 174 ? 81.335 30.883 -27.371 1.00 19.54 174 SER A N 1
ATOM 1425 C CA . SER A 1 174 ? 80.113 31.578 -27.669 1.00 34.93 174 SER A CA 1
ATOM 1426 C C . SER A 1 174 ? 79.118 31.432 -26.525 1.00 22.05 174 SER A C 1
ATOM 1427 O O . SER 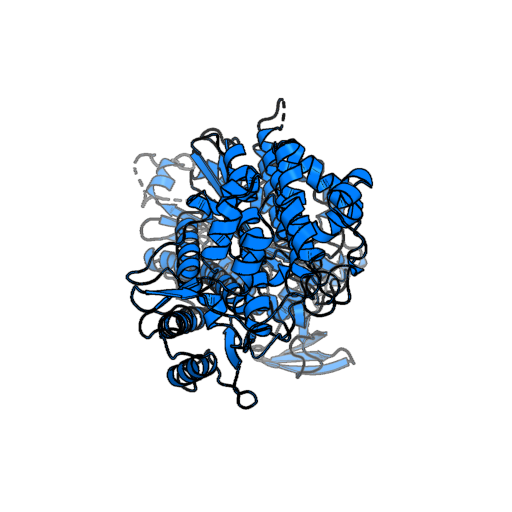A 1 174 ? 79.060 30.413 -25.838 1.00 17.06 174 SER A O 1
ATOM 1430 N N . LEU A 1 175 ? 78.296 32.462 -26.389 1.00 14.78 175 LEU A N 1
ATOM 1431 C CA . LEU A 1 175 ? 77.241 32.522 -25.407 1.00 16.57 175 LEU A CA 1
ATOM 1432 C C . LEU A 1 175 ? 76.007 32.656 -26.207 1.00 14.26 175 LEU A C 1
ATOM 1433 O O . LEU A 1 175 ? 75.723 33.670 -26.827 1.00 22.80 175 LEU A O 1
ATOM 1438 N N . LEU A 1 176 ? 75.334 31.533 -26.204 1.00 15.20 176 LEU A N 1
ATOM 1439 C CA . LEU A 1 176 ? 74.124 31.407 -26.938 1.00 20.74 176 LEU A CA 1
ATOM 1440 C C . LEU A 1 176 ? 72.946 31.569 -26.015 1.00 19.64 176 LEU A C 1
ATOM 1441 O O . LEU A 1 176 ? 72.625 30.684 -25.230 1.00 16.04 176 LEU A O 1
ATOM 1446 N N . ILE A 1 177 ? 72.265 32.691 -26.129 1.00 18.54 177 ILE A N 1
ATOM 1447 C CA . ILE A 1 177 ? 71.136 32.921 -25.248 1.00 15.08 177 ILE A CA 1
ATOM 1448 C C . ILE A 1 177 ? 69.853 32.729 -25.962 1.00 14.91 177 ILE A C 1
ATOM 1449 O O . ILE A 1 177 ? 69.530 33.520 -26.822 1.00 16.64 177 ILE A O 1
ATOM 1454 N N . THR A 1 178 ? 69.132 31.698 -25.601 1.00 11.44 178 THR A N 1
ATOM 1455 C CA . THR A 1 178 ? 67.866 31.461 -26.250 1.00 14.09 178 THR A CA 1
ATOM 1456 C C . THR A 1 178 ? 66.664 31.980 -25.502 1.00 22.14 178 THR A C 1
ATOM 1457 O O . THR A 1 178 ? 66.714 32.357 -24.339 1.00 18.37 178 THR A O 1
ATOM 1461 N N . GLY A 1 179 ? 65.551 31.965 -26.203 1.00 12.49 179 GLY A N 1
ATOM 1462 C CA . GLY A 1 179 ? 64.268 32.365 -25.672 1.00 10.74 179 GLY A CA 1
ATOM 1463 C C . GLY A 1 179 ? 63.278 32.956 -26.648 1.00 22.44 179 GLY A C 1
ATOM 1464 O O . GLY A 1 179 ? 63.629 33.507 -27.680 1.00 18.34 179 GLY A O 1
ATOM 1465 N N . GLU A 1 180 ? 62.015 32.826 -26.268 1.00 11.35 180 GLU A N 1
ATOM 1466 C CA . GLU A 1 180 ? 60.956 33.407 -27.028 1.00 9.25 180 GLU A CA 1
ATOM 1467 C C . GLU A 1 180 ? 61.004 34.913 -26.799 1.00 13.44 180 GLU A C 1
ATOM 1468 O O . GLU A 1 180 ? 61.774 35.420 -25.960 1.00 17.85 180 GLU A O 1
ATOM 1474 N N . SER A 1 181 ? 60.198 35.660 -27.570 1.00 12.94 181 SER A N 1
ATOM 1475 C CA . SER A 1 181 ? 60.184 37.109 -27.409 1.00 13.26 181 SER A CA 1
ATOM 1476 C C . SER A 1 181 ? 59.798 37.534 -25.958 1.00 10.43 181 SER A C 1
ATOM 1477 O O . SER A 1 181 ? 58.764 37.055 -25.448 1.00 16.02 181 SER A O 1
ATOM 1480 N N . GLY A 1 182 ? 60.601 38.438 -25.390 1.00 14.53 182 GLY A N 1
ATOM 1481 C CA . GLY A 1 182 ? 60.405 39.013 -24.082 1.00 18.28 182 GLY A CA 1
ATOM 1482 C C . GLY A 1 182 ? 61.011 38.148 -22.993 1.00 18.90 182 GLY A C 1
ATOM 1483 O O . GLY A 1 182 ? 60.872 38.478 -21.838 1.00 16.37 182 GLY A O 1
ATOM 1484 N N . ALA A 1 183 ? 61.689 37.057 -23.339 1.00 16.26 183 ALA A N 1
ATOM 1485 C CA . ALA A 1 183 ? 62.291 36.156 -22.348 1.00 16.38 183 ALA A CA 1
ATOM 1486 C C . ALA A 1 183 ? 63.450 36.709 -21.527 1.00 22.33 183 ALA A C 1
ATOM 1487 O O . ALA A 1 183 ? 63.664 36.200 -20.433 1.00 20.04 183 ALA A O 1
ATOM 1489 N N . GLY A 1 184 ? 64.210 37.702 -22.029 1.00 13.25 184 GLY A N 1
ATOM 1490 C CA . GLY A 1 184 ? 65.319 38.337 -21.347 1.00 10.70 184 GLY A CA 1
ATOM 1491 C C . GLY A 1 184 ? 66.600 38.120 -22.058 1.00 16.75 184 GLY A C 1
ATOM 1492 O O . GLY A 1 184 ? 67.650 38.308 -21.479 1.00 9.40 184 GLY A O 1
ATOM 1493 N N . LYS A 1 185 ? 66.581 37.725 -23.345 1.00 17.06 185 LYS A N 1
ATOM 1494 C CA . LYS A 1 185 ? 67.868 37.530 -24.040 1.00 11.30 185 LYS A CA 1
ATOM 1495 C C . LYS A 1 185 ? 68.693 38.791 -24.109 1.00 9.02 185 LYS A C 1
ATOM 1496 O O . LYS A 1 185 ? 69.903 38.830 -23.850 1.00 14.08 185 LYS A O 1
ATOM 1502 N N . THR A 1 186 ? 68.002 39.843 -24.507 1.00 12.14 186 THR A N 1
ATOM 1503 C CA . THR A 1 186 ? 68.782 41.053 -24.625 1.00 9.99 186 THR A CA 1
ATOM 1504 C C . THR A 1 186 ? 69.288 41.550 -23.264 1.00 26.47 186 THR A C 1
ATOM 1505 O O . THR A 1 186 ? 70.386 42.092 -23.188 1.00 15.39 186 THR A O 1
ATOM 1509 N N . GLU A 1 187 ? 68.509 41.420 -22.190 1.00 22.47 187 GLU A N 1
ATOM 1510 C CA . GLU A 1 187 ? 69.054 41.903 -20.891 1.00 17.99 187 GLU A CA 1
ATOM 1511 C C . GLU A 1 187 ? 70.257 41.073 -20.523 1.00 9.75 187 GLU A C 1
ATOM 1512 O O . GLU A 1 187 ? 71.316 41.570 -20.143 1.00 18.49 187 GLU A O 1
ATOM 1518 N N . ASN A 1 188 ? 70.128 39.766 -20.673 1.00 12.26 188 ASN A N 1
ATOM 1519 C CA . ASN A 1 188 ? 71.247 38.907 -20.377 1.00 5.43 188 ASN A CA 1
ATOM 1520 C C . ASN A 1 188 ? 72.450 39.188 -21.197 1.00 16.63 188 ASN A C 1
ATOM 1521 O O . ASN A 1 188 ? 73.542 39.244 -20.672 1.00 17.60 188 ASN A O 1
ATOM 1526 N N . THR A 1 189 ? 72.257 39.398 -22.497 1.00 23.14 189 THR A N 1
ATOM 1527 C CA . THR A 1 189 ? 73.367 39.725 -23.391 1.00 11.99 189 THR A CA 1
ATOM 1528 C C . THR A 1 189 ? 74.141 40.948 -22.875 1.00 7.42 189 THR A C 1
ATOM 1529 O O . THR A 1 189 ? 75.377 40.996 -22.821 1.00 12.81 189 THR A O 1
ATOM 1533 N N . LYS A 1 190 ? 73.374 41.971 -22.505 1.00 10.11 190 LYS A N 1
ATOM 1534 C CA . LYS A 1 190 ? 73.960 43.205 -21.998 1.00 16.22 190 LYS A CA 1
ATOM 1535 C C . LYS A 1 190 ? 74.792 42.894 -20.744 1.00 22.37 190 LYS A C 1
ATOM 1536 O O . LYS A 1 190 ? 75.850 43.457 -20.491 1.00 20.88 190 LYS A O 1
ATOM 1542 N N . LYS A 1 191 ? 74.332 41.959 -19.928 1.00 22.55 191 LYS A N 1
ATOM 1543 C CA . LYS A 1 191 ? 75.073 41.631 -18.703 1.00 22.20 191 LYS A CA 1
ATOM 1544 C C . LYS A 1 191 ? 76.356 40.921 -19.022 1.00 18.77 191 LYS A C 1
ATOM 1545 O O . LYS A 1 191 ? 77.375 41.099 -18.375 1.00 22.65 191 LYS A O 1
ATOM 1551 N N . VAL A 1 192 ? 76.282 40.092 -20.062 1.00 24.62 192 VAL A N 1
ATOM 1552 C CA . VAL A 1 192 ? 77.438 39.339 -20.522 1.00 14.67 192 VAL A CA 1
ATOM 1553 C C . VAL A 1 192 ? 78.526 40.298 -20.962 1.00 18.00 192 VAL A C 1
ATOM 1554 O O . VAL A 1 192 ? 79.685 40.150 -20.589 1.00 17.30 192 VAL A O 1
ATOM 1558 N N . ILE A 1 193 ? 78.128 41.289 -21.758 1.00 14.25 193 ILE A N 1
ATOM 1559 C CA . ILE A 1 193 ? 79.079 42.291 -22.244 1.00 24.42 193 ILE A CA 1
ATOM 1560 C C . ILE A 1 193 ? 79.692 43.082 -21.046 1.00 20.16 193 ILE A C 1
ATOM 1561 O O . ILE A 1 193 ? 80.916 43.241 -20.890 1.00 16.65 193 ILE A O 1
ATOM 1566 N N . GLN A 1 194 ? 78.812 43.597 -20.183 1.00 22.40 194 GLN A N 1
ATOM 1567 C CA . GLN A 1 194 ? 79.232 44.348 -19.009 1.00 31.50 194 GLN A CA 1
ATOM 1568 C C . GLN A 1 194 ? 80.339 43.617 -18.217 1.00 17.16 194 GLN A C 1
ATOM 1569 O O . GLN A 1 194 ? 81.380 44.187 -17.854 1.00 20.63 194 GLN A O 1
ATOM 1575 N N . TYR A 1 195 ? 80.094 42.326 -18.009 1.00 18.46 195 TYR A N 1
ATOM 1576 C CA . TYR A 1 195 ? 80.987 41.481 -17.278 1.00 17.61 195 TYR A CA 1
ATOM 1577 C C . TYR A 1 195 ? 82.313 41.334 -17.950 1.00 29.62 195 TYR A C 1
ATOM 1578 O O . TYR A 1 195 ? 83.352 41.539 -17.335 1.00 20.50 195 TYR A O 1
ATOM 1587 N N . LEU A 1 196 ? 82.258 40.972 -19.227 1.00 24.40 196 LEU A N 1
ATOM 1588 C CA . LEU A 1 196 ? 83.484 40.793 -19.978 1.00 25.13 196 LEU A CA 1
ATOM 1589 C C . LEU A 1 196 ? 84.287 42.058 -19.995 1.00 16.94 196 LEU A C 1
ATOM 1590 O O . LEU A 1 196 ? 85.495 42.010 -19.759 1.00 24.83 196 LEU A O 1
ATOM 1595 N N . ALA A 1 197 ? 83.593 43.171 -20.275 1.00 18.77 197 ALA A N 1
ATOM 1596 C CA . ALA A 1 197 ? 84.251 44.483 -20.349 1.00 21.80 197 ALA A CA 1
ATOM 1597 C C . ALA A 1 197 ? 84.945 44.813 -19.042 1.00 42.41 197 ALA A C 1
ATOM 1598 O O . ALA A 1 197 ? 85.993 45.437 -18.980 1.00 34.65 197 ALA A O 1
ATOM 1600 N N . SER A 1 198 ? 84.299 44.385 -17.981 1.00 42.27 198 SER A N 1
ATOM 1601 C CA . SER A 1 198 ? 84.814 44.633 -16.664 1.00 28.71 198 SER A CA 1
ATOM 1602 C C . SER A 1 198 ? 85.978 43.729 -16.338 1.00 19.64 198 SER A C 1
ATOM 1603 O O . SER A 1 198 ? 87.073 44.151 -15.979 1.00 30.98 198 SER A O 1
ATOM 1606 N N . VAL A 1 199 ? 85.752 42.445 -16.474 1.00 26.69 199 VAL A N 1
ATOM 1607 C CA . VAL A 1 199 ? 86.845 41.595 -16.131 1.00 22.49 199 VAL A CA 1
ATOM 1608 C C . VAL A 1 199 ? 88.006 41.553 -17.094 1.00 61.96 199 VAL A C 1
ATOM 1609 O O . VAL A 1 199 ? 89.025 41.013 -16.683 1.00 43.19 199 VAL A O 1
ATOM 1613 N N . ALA A 1 200 ? 87.913 42.052 -18.339 1.00 35.06 200 ALA A N 1
ATOM 1614 C CA . ALA A 1 200 ? 89.073 41.939 -19.238 1.00 29.49 200 ALA A CA 1
ATOM 1615 C C . ALA A 1 200 ? 89.473 43.261 -19.818 1.00 33.53 200 ALA A C 1
ATOM 1616 O O . ALA A 1 200 ? 90.320 43.334 -20.720 1.00 32.34 200 ALA A O 1
ATOM 1618 N N . GLY A 1 201 ? 88.812 44.255 -19.240 1.00 24.63 201 GLY A N 1
ATOM 1619 C CA . GLY A 1 201 ? 88.952 45.645 -19.600 1.00 25.30 201 GLY A CA 1
ATOM 1620 C C . GLY A 1 201 ? 90.306 46.139 -19.177 1.00 52.20 201 GLY A C 1
ATOM 1621 O O . GLY A 1 201 ? 90.830 45.762 -18.133 1.00 36.21 201 GLY A O 1
ATOM 1622 N N . ARG A 1 202 ? 90.894 46.961 -20.019 1.00 61.05 202 ARG A N 1
ATOM 1623 C CA . ARG A 1 202 ? 92.197 47.446 -19.654 1.00 65.31 202 ARG A CA 1
ATOM 1624 C C . ARG A 1 202 ? 92.083 48.686 -18.798 1.00 86.71 202 ARG A C 1
ATOM 1625 O O . ARG A 1 202 ? 91.928 49.807 -19.285 1.00 80.48 202 ARG A O 1
ATOM 1633 N N . ASN A 1 203 ? 92.151 48.400 -17.500 1.00 100.00 203 ASN A N 1
ATOM 1634 C CA . ASN A 1 203 ? 92.049 49.381 -16.438 1.00 100.00 203 ASN A CA 1
ATOM 1635 C C . ASN A 1 203 ? 93.342 50.145 -16.143 1.00 100.00 203 ASN A C 1
ATOM 1636 O O . ASN A 1 203 ? 94.442 49.583 -16.185 1.00 100.00 203 ASN A O 1
ATOM 1638 N N . GLN A 1 204 ? 93.181 51.446 -15.821 1.00 100.00 204 GLN A N 1
ATOM 1639 C CA . GLN A 1 204 ? 94.273 52.363 -15.495 1.00 100.00 204 GLN A CA 1
ATOM 1640 C C . GLN A 1 204 ? 93.811 53.820 -15.449 1.00 100.00 204 GLN A C 1
ATOM 1641 O O . GLN A 1 204 ? 92.966 54.273 -16.228 1.00 100.00 204 GLN A O 1
ATOM 1643 N N . GLY A 1 209 ? 88.897 52.908 -19.819 1.00 100.00 209 GLY A N 1
ATOM 1644 C CA . GLY A 1 209 ? 87.618 52.265 -20.122 1.00 100.00 209 GLY A CA 1
ATOM 1645 C C . GLY A 1 209 ? 86.995 52.745 -21.433 1.00 100.00 209 GLY A C 1
ATOM 1646 O O . GLY A 1 209 ? 85.803 52.538 -21.700 1.00 100.00 209 GLY A O 1
ATOM 1647 N N . VAL A 1 210 ? 87.813 53.380 -22.271 1.00 41.70 210 VAL A N 1
ATOM 1648 C CA . VAL A 1 210 ? 87.308 53.885 -23.518 1.00 69.09 210 VAL A CA 1
ATOM 1649 C C . VAL A 1 210 ? 86.801 52.931 -24.567 1.00 33.06 210 VAL A C 1
ATOM 1650 O O . VAL A 1 210 ? 85.643 53.038 -24.935 1.00 38.87 210 VAL A O 1
ATOM 1654 N N . LEU A 1 211 ? 87.658 52.026 -25.012 1.00 36.42 211 LEU A N 1
ATOM 1655 C CA . LEU A 1 211 ? 87.255 51.053 -26.002 1.00 38.15 211 LEU A CA 1
ATOM 1656 C C . LEU A 1 211 ? 86.055 50.351 -25.448 1.00 32.95 211 LEU A C 1
ATOM 1657 O O . LEU A 1 211 ? 85.031 50.134 -26.097 1.00 47.92 211 LEU A O 1
ATOM 1662 N N . GLU A 1 212 ? 86.270 50.027 -24.191 1.00 34.68 212 GLU A N 1
ATOM 1663 C CA . GLU A 1 212 ? 85.310 49.341 -23.381 1.00 33.63 212 GLU A CA 1
ATOM 1664 C C . GLU A 1 212 ? 84.032 50.138 -23.222 1.00 25.99 212 GLU A C 1
ATOM 1665 O O . GLU A 1 212 ? 82.934 49.570 -23.330 1.00 43.44 212 GLU A O 1
ATOM 1671 N N . GLN A 1 213 ? 84.136 51.441 -22.949 1.00 24.04 213 GLN A N 1
ATOM 1672 C CA . GLN A 1 213 ? 82.892 52.199 -22.792 1.00 19.39 213 GLN A CA 1
ATOM 1673 C C . GLN A 1 213 ? 82.134 52.313 -24.135 1.00 38.02 213 GLN A C 1
ATOM 1674 O O . GLN A 1 213 ? 80.898 52.338 -24.239 1.00 26.50 213 GLN A O 1
ATOM 1680 N N . GLN A 1 214 ? 82.921 52.377 -25.212 1.00 36.44 214 GLN A N 1
ATOM 1681 C CA . GLN A 1 214 ? 82.361 52.471 -26.548 1.00 30.90 214 GLN A CA 1
ATOM 1682 C C . GLN A 1 214 ? 81.628 51.190 -26.857 1.00 34.08 214 GLN A C 1
ATOM 1683 O O . GLN A 1 214 ? 80.552 51.201 -27.431 1.00 32.75 214 GLN A O 1
ATOM 1689 N N . ILE A 1 215 ? 82.244 50.105 -26.437 1.00 23.72 215 ILE A N 1
ATOM 1690 C CA . ILE A 1 215 ? 81.651 48.827 -26.639 1.00 18.30 215 ILE A CA 1
ATOM 1691 C C . ILE A 1 215 ? 80.323 48.819 -25.959 1.00 29.98 215 ILE A C 1
ATOM 1692 O O . ILE A 1 215 ? 79.318 48.311 -26.453 1.00 36.95 215 ILE A O 1
ATOM 1697 N N . LEU A 1 216 ? 80.357 49.436 -24.807 1.00 26.70 216 LEU A N 1
ATOM 1698 C CA . LEU A 1 216 ? 79.167 49.514 -23.986 1.00 24.55 216 LEU A CA 1
ATOM 1699 C C . LEU A 1 216 ? 78.108 50.394 -24.619 1.00 19.38 216 LEU A C 1
ATOM 1700 O O . LEU A 1 216 ? 76.946 50.014 -24.753 1.00 23.26 216 LEU A O 1
ATOM 1705 N N . GLN A 1 217 ? 78.563 51.576 -25.015 1.00 29.44 217 GLN A N 1
ATOM 1706 C CA . GLN A 1 217 ? 77.780 52.644 -25.644 1.00 27.71 217 GLN A CA 1
ATOM 1707 C C . GLN A 1 217 ? 77.131 52.292 -26.998 1.00 29.72 217 GLN A C 1
ATOM 1708 O O . GLN A 1 217 ? 76.202 52.949 -27.427 1.00 22.55 217 GLN A O 1
ATOM 1714 N N . ALA A 1 218 ? 77.600 51.264 -27.691 1.00 24.02 218 ALA A N 1
ATOM 1715 C CA . ALA A 1 218 ? 77.040 50.819 -28.963 1.00 27.99 218 ALA A CA 1
ATOM 1716 C C . ALA A 1 218 ? 75.573 50.422 -28.770 1.00 54.18 218 ALA A C 1
ATOM 1717 O O . ALA A 1 218 ? 74.694 50.600 -29.614 1.00 32.12 218 ALA A O 1
ATOM 1719 N N . ASN A 1 219 ? 75.311 49.887 -27.590 1.00 39.28 219 ASN A N 1
ATOM 1720 C CA . ASN A 1 219 ? 74.015 49.395 -27.171 1.00 30.77 219 ASN A CA 1
ATOM 1721 C C . ASN A 1 219 ? 72.733 50.223 -27.305 1.00 19.60 219 ASN A C 1
ATOM 1722 O O . ASN A 1 219 ? 71.737 49.851 -27.935 1.00 30.80 219 ASN A O 1
ATOM 1727 N N . PRO A 1 220 ? 72.724 51.377 -26.681 1.00 23.12 220 PRO A N 1
ATOM 1728 C CA . PRO A 1 220 ? 71.581 52.274 -26.739 1.00 28.22 220 PRO A CA 1
ATOM 1729 C C . PRO A 1 220 ? 71.367 52.827 -28.163 1.00 15.76 220 PRO A C 1
ATOM 1730 O O . PRO A 1 220 ? 70.243 53.182 -28.551 1.00 18.96 220 PRO A O 1
ATOM 1734 N N . ILE A 1 221 ? 72.455 52.914 -28.935 1.00 25.44 221 ILE A N 1
ATOM 1735 C CA . ILE A 1 221 ? 72.286 53.416 -30.293 1.00 33.00 221 ILE A CA 1
ATOM 1736 C C . ILE A 1 221 ? 71.482 52.360 -31.040 1.00 20.10 221 ILE A C 1
ATOM 1737 O O . ILE A 1 221 ? 70.407 52.654 -31.533 1.00 25.62 221 ILE A O 1
ATOM 1742 N N . LEU A 1 222 ? 71.997 51.121 -31.021 1.00 18.15 222 LEU A N 1
ATOM 1743 C CA . LEU A 1 222 ? 71.332 50.018 -31.680 1.00 14.34 222 LEU A CA 1
ATOM 1744 C C . LEU A 1 222 ? 69.938 49.791 -31.208 1.00 16.00 222 LEU A C 1
ATOM 1745 O O . LEU A 1 222 ? 68.994 49.504 -31.969 1.00 15.97 222 LEU A O 1
ATOM 1750 N N . GLU A 1 223 ? 69.749 49.910 -29.903 1.00 20.41 223 GLU A N 1
ATOM 1751 C CA . GLU A 1 223 ? 68.382 49.691 -29.469 1.00 14.92 223 GLU A CA 1
ATOM 1752 C C . GLU A 1 223 ? 67.436 50.840 -29.822 1.00 8.54 223 GLU A C 1
ATOM 1753 O O . GLU A 1 223 ? 66.224 50.665 -30.004 1.00 12.14 223 GLU A O 1
ATOM 1759 N N . ALA A 1 224 ? 67.940 52.082 -29.902 1.00 11.20 224 ALA A N 1
ATOM 1760 C CA . ALA A 1 224 ? 66.962 53.111 -30.215 1.00 15.10 224 ALA A CA 1
ATOM 1761 C C . ALA A 1 224 ? 66.460 52.934 -31.644 1.00 17.91 224 ALA A C 1
ATOM 1762 O O . ALA A 1 224 ? 65.312 53.208 -31.975 1.00 13.96 224 ALA A O 1
ATOM 1764 N N . PHE A 1 225 ? 67.386 52.456 -32.470 1.00 21.02 225 PHE A N 1
ATOM 1765 C CA . PHE A 1 225 ? 67.068 52.265 -33.881 1.00 22.41 225 PHE A CA 1
ATOM 1766 C C . PHE A 1 225 ? 66.593 50.859 -34.223 1.00 34.25 225 PHE A C 1
ATOM 1767 O O . PHE A 1 225 ? 65.932 50.701 -35.245 1.00 18.48 225 PHE A O 1
ATOM 1775 N N . GLY A 1 226 ? 66.912 49.842 -33.404 1.00 16.58 226 GLY A N 1
ATOM 1776 C CA . GLY A 1 226 ? 66.489 48.498 -33.766 1.00 12.38 226 GLY A CA 1
ATOM 1777 C C . GLY A 1 226 ? 65.496 47.880 -32.819 1.00 12.38 226 GLY A C 1
ATOM 1778 O O . GLY A 1 226 ? 65.149 46.734 -33.061 1.00 13.20 226 GLY A O 1
ATOM 1779 N N . ASN A 1 227 ? 65.027 48.581 -31.766 1.00 19.00 227 ASN A N 1
ATOM 1780 C CA . ASN A 1 227 ? 64.057 48.003 -30.839 1.00 12.63 227 ASN A CA 1
ATOM 1781 C C . ASN A 1 227 ? 62.769 48.805 -30.882 1.00 7.97 227 ASN A C 1
ATOM 1782 O O . ASN A 1 227 ? 62.771 49.983 -31.239 1.00 19.68 227 ASN A O 1
ATOM 1787 N N . ALA A 1 228 ? 61.688 48.125 -30.557 1.00 12.23 228 ALA A N 1
ATOM 1788 C CA . ALA A 1 228 ? 60.377 48.701 -30.565 1.00 16.60 228 ALA A CA 1
ATOM 1789 C C . ALA A 1 228 ? 59.454 47.886 -29.681 1.00 17.50 228 ALA A C 1
ATOM 1790 O O . ALA A 1 228 ? 59.602 46.696 -29.355 1.00 18.72 228 ALA A O 1
ATOM 1792 N N . LYS A 1 229 ? 58.387 48.564 -29.346 1.00 16.85 229 LYS A N 1
ATOM 1793 C CA . LYS A 1 229 ? 57.396 47.870 -28.568 1.00 15.02 229 LYS A CA 1
ATOM 1794 C C . LYS A 1 229 ? 56.528 46.992 -29.454 1.00 18.87 229 LYS A C 1
ATOM 1795 O O . LYS A 1 229 ? 55.858 47.461 -30.376 1.00 18.15 229 LYS A O 1
ATOM 1801 N N . THR A 1 230 ? 56.492 45.700 -29.116 1.00 12.78 230 THR A N 1
ATOM 1802 C CA . THR A 1 230 ? 55.611 44.731 -29.747 1.00 15.81 230 THR A CA 1
ATOM 1803 C C . THR A 1 230 ? 54.596 44.335 -28.692 1.00 22.87 230 THR A C 1
ATOM 1804 O O . THR A 1 230 ? 54.729 44.732 -27.531 1.00 19.04 230 THR A O 1
ATOM 1808 N N . THR A 1 231 ? 53.598 43.578 -29.083 1.00 17.54 231 THR A N 1
ATOM 1809 C CA . THR A 1 231 ? 52.627 43.132 -28.129 1.00 23.87 231 THR A CA 1
ATOM 1810 C C . THR A 1 231 ? 53.281 42.170 -27.117 1.00 26.26 231 THR A C 1
ATOM 1811 O O . THR A 1 231 ? 52.682 41.869 -26.097 1.00 19.68 231 THR A O 1
ATOM 1815 N N . ARG A 1 232 ? 54.477 41.639 -27.355 1.00 17.28 232 ARG A N 1
ATOM 1816 C CA . ARG A 1 232 ? 55.113 40.706 -26.437 1.00 11.49 232 ARG A CA 1
ATOM 1817 C C . ARG A 1 232 ? 56.274 41.218 -25.638 1.00 17.13 232 ARG A C 1
ATOM 1818 O O . ARG A 1 232 ? 56.741 40.570 -24.704 1.00 17.78 232 ARG A O 1
ATOM 1826 N N . ASN A 1 233 ? 56.742 42.371 -26.037 1.00 10.76 233 ASN A N 1
ATOM 1827 C CA . ASN A 1 233 ? 57.896 42.950 -25.429 1.00 17.63 233 ASN A CA 1
ATOM 1828 C C . ASN A 1 233 ? 57.963 44.431 -25.713 1.00 23.51 233 ASN A C 1
ATOM 1829 O O . ASN A 1 233 ? 58.053 44.875 -26.841 1.00 19.07 233 ASN A O 1
ATOM 1834 N N . ASN A 1 234 ? 57.928 45.246 -24.673 1.00 21.42 234 ASN A N 1
ATOM 1835 C CA . ASN A 1 234 ? 57.985 46.688 -24.838 1.00 13.16 234 ASN A CA 1
ATOM 1836 C C . ASN A 1 234 ? 59.318 47.161 -25.356 1.00 9.66 234 ASN A C 1
ATOM 1837 O O . ASN A 1 234 ? 59.425 48.299 -25.763 1.00 18.09 234 ASN A O 1
ATOM 1842 N N . ASN A 1 235 ? 60.356 46.317 -25.301 1.00 11.53 235 ASN A N 1
ATOM 1843 C CA . ASN A 1 235 ? 61.672 46.662 -25.788 1.00 11.47 235 ASN A CA 1
ATOM 1844 C C . ASN A 1 235 ? 62.157 45.529 -26.698 1.00 9.80 235 ASN A C 1
ATOM 1845 O O . ASN A 1 235 ? 63.294 45.042 -26.575 1.00 14.82 235 ASN A O 1
ATOM 1850 N N . SER A 1 236 ? 61.290 45.128 -27.639 1.00 15.52 236 SER A N 1
ATOM 1851 C CA . SER A 1 236 ? 61.608 44.033 -28.551 1.00 14.41 236 SER A CA 1
ATOM 1852 C C . SER A 1 236 ? 62.741 44.324 -29.527 1.00 11.51 236 SER A C 1
ATOM 1853 O O . SER A 1 236 ? 62.739 45.359 -30.155 1.00 18.64 236 SER A O 1
ATOM 1856 N N . SER A 1 237 ? 63.715 43.419 -29.628 1.00 11.55 237 SER A N 1
ATOM 1857 C CA . SER A 1 237 ? 64.813 43.555 -30.558 1.00 10.47 237 SER A CA 1
ATOM 1858 C C . SER A 1 237 ? 64.175 43.184 -31.894 1.00 10.13 237 SER A C 1
ATOM 1859 O O . SER A 1 237 ? 63.690 42.061 -32.058 1.00 11.78 237 SER A O 1
ATOM 1862 N N . ARG A 1 238 ? 64.157 44.121 -32.834 1.00 21.45 238 ARG A N 1
ATOM 1863 C CA . ARG A 1 238 ? 63.588 43.851 -34.159 1.00 11.81 238 ARG A CA 1
ATOM 1864 C C . ARG A 1 238 ? 64.648 43.495 -35.222 1.00 22.99 238 ARG A C 1
ATOM 1865 O O . ARG A 1 238 ? 64.419 43.567 -36.440 1.00 17.35 238 ARG A O 1
ATOM 1873 N N . PHE A 1 239 ? 65.820 43.092 -34.736 1.00 19.74 239 PHE A N 1
ATOM 1874 C CA . PHE A 1 239 ? 66.988 42.639 -35.474 1.00 17.74 239 PHE A CA 1
ATOM 1875 C C . PHE A 1 239 ? 67.769 41.752 -34.529 1.00 26.33 239 PHE A C 1
ATOM 1876 O O . PHE A 1 239 ? 67.712 41.899 -33.322 1.00 15.63 239 PHE A O 1
ATOM 1884 N N . GLY A 1 240 ? 68.557 40.879 -35.110 1.00 10.10 240 GLY A N 1
ATOM 1885 C CA . GLY A 1 240 ? 69.422 39.971 -34.394 1.00 16.92 240 GLY A CA 1
ATOM 1886 C C . GLY A 1 240 ? 70.836 40.471 -34.475 1.00 26.41 240 GLY A C 1
ATOM 1887 O O . GLY A 1 240 ? 71.221 41.234 -35.368 1.00 21.37 240 GLY A O 1
ATOM 1888 N N . LYS A 1 241 ? 71.626 40.055 -33.488 1.00 14.39 241 LYS A N 1
ATOM 1889 C CA . LYS A 1 241 ? 73.023 40.474 -33.447 1.00 13.26 241 LYS A CA 1
ATOM 1890 C C . LYS A 1 241 ? 73.904 39.382 -32.907 1.00 19.54 241 LYS A C 1
ATOM 1891 O O . LYS A 1 241 ? 73.507 38.557 -32.092 1.00 16.62 241 LYS A O 1
ATOM 1897 N N . PHE A 1 242 ? 75.110 39.368 -33.422 1.00 20.71 242 PHE A N 1
ATOM 1898 C CA . PHE A 1 242 ? 76.102 38.444 -32.982 1.00 26.13 242 PHE A CA 1
ATOM 1899 C C . PHE A 1 242 ? 77.202 39.402 -32.636 1.00 31.19 242 PHE A C 1
ATOM 1900 O O . PHE A 1 242 ? 77.710 40.095 -33.517 1.00 18.63 242 PHE A O 1
ATOM 1908 N N . ILE A 1 243 ? 77.505 39.472 -31.343 1.00 26.33 243 ILE A N 1
ATOM 1909 C CA . ILE A 1 243 ? 78.548 40.376 -30.863 1.00 19.00 243 ILE A CA 1
ATOM 1910 C C . ILE A 1 243 ? 79.790 39.603 -30.565 1.00 23.32 243 ILE A C 1
ATOM 1911 O O . ILE A 1 243 ? 79.800 38.582 -29.845 1.00 21.78 243 ILE A O 1
ATOM 1916 N N . GLU A 1 244 ? 80.836 40.096 -31.196 1.00 21.33 244 GLU A N 1
ATOM 1917 C CA . GLU A 1 244 ? 82.098 39.433 -31.019 1.00 23.57 244 GLU A CA 1
ATOM 1918 C C . GLU A 1 244 ? 82.897 40.281 -30.108 1.00 24.32 244 GLU A C 1
ATOM 1919 O O . GLU A 1 244 ? 83.193 41.408 -30.461 1.00 26.72 244 GLU A O 1
ATOM 1925 N N . ILE A 1 245 ? 83.190 39.712 -28.958 1.00 24.85 245 ILE A N 1
ATOM 1926 C CA . ILE A 1 245 ? 83.993 40.418 -28.006 1.00 19.55 245 ILE A CA 1
ATOM 1927 C C . ILE A 1 245 ? 85.355 39.807 -28.276 1.00 18.40 245 ILE A C 1
ATOM 1928 O O . ILE A 1 245 ? 85.487 38.579 -28.180 1.00 25.88 245 ILE A O 1
ATOM 1933 N N . GLN A 1 246 ? 86.324 40.672 -28.649 1.00 22.31 246 GLN A N 1
ATOM 1934 C CA . GLN A 1 246 ? 87.660 40.194 -28.987 1.00 25.67 246 GLN A CA 1
ATOM 1935 C C . GLN A 1 246 ? 88.717 40.452 -27.929 1.00 25.76 246 GLN A C 1
ATOM 1936 O O . GLN A 1 246 ? 88.672 41.470 -27.253 1.00 19.55 246 GLN A O 1
ATOM 1942 N N . PHE A 1 247 ? 89.648 39.497 -27.810 1.00 23.57 247 PHE A N 1
ATOM 1943 C CA . PHE A 1 247 ? 90.703 39.583 -26.815 1.00 42.80 247 PHE A CA 1
ATOM 1944 C C . PHE A 1 247 ? 92.036 39.237 -27.413 1.00 34.79 247 PHE A C 1
ATOM 1945 O O . PHE A 1 247 ? 92.117 38.456 -28.372 1.00 25.74 247 PHE A O 1
ATOM 1953 N N . ASN A 1 248 ? 93.056 39.801 -26.799 1.00 27.65 248 ASN A N 1
ATOM 1954 C CA . ASN A 1 248 ? 94.389 39.512 -27.249 1.00 30.84 248 ASN A CA 1
ATOM 1955 C C . ASN A 1 248 ? 94.869 38.218 -26.584 1.00 29.74 248 ASN A C 1
ATOM 1956 O O . ASN A 1 248 ? 94.058 37.573 -25.899 1.00 30.07 248 ASN A O 1
ATOM 1961 N N . ASN A 1 249 ? 96.152 37.840 -26.834 1.00 32.98 249 ASN A N 1
ATOM 1962 C CA . ASN A 1 249 ? 96.853 36.659 -26.308 1.00 46.84 249 ASN A CA 1
ATOM 1963 C C . ASN A 1 249 ? 96.716 36.773 -24.805 1.00 29.31 249 ASN A C 1
ATOM 1964 O O . ASN A 1 249 ? 96.360 35.799 -24.161 1.00 38.94 249 ASN A O 1
ATOM 1969 N N . ALA A 1 250 ? 97.010 37.988 -24.313 1.00 32.46 250 ALA A N 1
ATOM 1970 C CA . ALA A 1 250 ? 96.972 38.344 -22.893 1.00 31.24 250 ALA A CA 1
ATOM 1971 C C . ALA A 1 250 ? 95.645 38.052 -22.175 1.00 40.74 250 ALA A C 1
ATOM 1972 O O . ALA A 1 250 ? 95.642 37.622 -21.019 1.00 47.56 250 ALA A O 1
ATOM 1974 N N . GLY A 1 251 ? 94.512 38.273 -22.846 1.00 31.12 251 GLY A N 1
ATOM 1975 C CA . GLY A 1 251 ? 93.211 38.008 -22.275 1.00 18.35 251 GLY A CA 1
ATOM 1976 C C . GLY A 1 251 ? 92.520 39.331 -22.092 1.00 19.28 251 GLY A C 1
ATOM 1977 O O . GLY A 1 251 ? 91.431 39.459 -21.524 1.00 33.98 251 GLY A O 1
ATOM 1978 N N . PHE A 1 252 ? 93.166 40.364 -22.606 1.00 20.34 252 PHE A N 1
ATOM 1979 C CA . PHE A 1 252 ? 92.524 41.659 -22.492 1.00 23.20 252 PHE A CA 1
ATOM 1980 C C . PHE A 1 252 ? 91.668 41.920 -23.695 1.00 25.43 252 PHE A C 1
ATOM 1981 O O . PHE A 1 252 ? 91.957 41.423 -24.782 1.00 32.26 252 PHE A O 1
ATOM 1989 N N . ILE A 1 253 ? 90.674 42.750 -23.455 1.00 26.25 253 ILE A N 1
ATOM 1990 C CA . ILE A 1 253 ? 89.794 43.085 -24.522 1.00 39.89 253 ILE A CA 1
ATOM 1991 C C . ILE A 1 253 ? 90.524 43.945 -25.518 1.00 47.61 253 ILE A C 1
ATOM 1992 O O . ILE A 1 253 ? 90.968 45.022 -25.131 1.00 49.61 253 ILE A O 1
ATOM 1997 N N . SER A 1 254 ? 90.621 43.435 -26.758 1.00 38.21 254 SER A N 1
ATOM 1998 C CA . SER A 1 254 ? 91.281 44.046 -27.919 1.00 21.89 254 SER A CA 1
ATOM 1999 C C . SER A 1 254 ? 90.289 44.768 -28.836 1.00 40.72 254 SER A C 1
ATOM 2000 O O . SER A 1 254 ? 90.628 45.720 -29.524 1.00 37.00 254 SER A O 1
ATOM 2003 N N . GLY A 1 255 ? 89.033 44.364 -28.858 1.00 34.26 255 GLY A N 1
ATOM 2004 C CA . GLY A 1 255 ? 88.059 45.042 -29.688 1.00 24.15 255 GLY A CA 1
ATOM 2005 C C . GLY A 1 255 ? 86.732 44.324 -29.633 1.00 36.85 255 GLY A C 1
ATOM 2006 O O . GLY A 1 255 ? 86.457 43.506 -28.769 1.00 25.12 255 GLY A O 1
ATOM 2007 N N . ALA A 1 256 ? 85.891 44.641 -30.588 1.00 33.62 256 ALA A N 1
ATOM 2008 C CA . ALA A 1 256 ? 84.584 44.032 -30.691 1.00 30.08 256 ALA A CA 1
ATOM 2009 C C . ALA A 1 256 ? 84.030 44.236 -32.101 1.00 36.07 256 ALA A C 1
ATOM 2010 O O . ALA A 1 256 ? 84.471 45.087 -32.860 1.00 49.26 256 ALA A O 1
ATOM 2012 N N . SER A 1 257 ? 83.049 43.449 -32.479 1.00 26.78 257 SER A N 1
ATOM 2013 C CA . SER A 1 257 ? 82.444 43.554 -33.790 1.00 26.08 257 SER A CA 1
ATOM 2014 C C . SER A 1 257 ? 81.002 43.091 -33.719 1.00 17.05 257 SER A C 1
ATOM 2015 O O . SER A 1 257 ? 80.693 42.090 -33.076 1.00 24.45 257 SER A O 1
ATOM 2018 N N . ILE A 1 258 ? 80.119 43.832 -34.376 1.00 15.63 258 ILE A N 1
ATOM 2019 C CA . ILE A 1 258 ? 78.736 43.443 -34.362 1.00 21.25 258 ILE A CA 1
ATOM 2020 C C . ILE A 1 258 ? 78.255 43.107 -35.748 1.00 33.98 258 ILE A C 1
ATOM 2021 O O . ILE A 1 258 ? 78.415 43.837 -36.710 1.00 20.68 258 ILE A O 1
ATOM 2026 N N . GLN A 1 259 ? 77.626 41.983 -35.819 1.00 23.24 259 GLN A N 1
ATOM 2027 C CA . GLN A 1 259 ? 77.042 41.549 -37.044 1.00 28.42 259 GLN A CA 1
ATOM 2028 C C . GLN A 1 259 ? 75.534 41.625 -36.828 1.00 41.92 259 GLN A C 1
ATOM 2029 O O . GLN A 1 259 ? 74.967 40.965 -35.950 1.00 20.39 259 GLN A O 1
ATOM 2035 N N . SER A 1 260 ? 74.834 42.439 -37.603 1.00 13.91 260 SER A N 1
ATOM 2036 C CA . SER A 1 260 ? 73.390 42.492 -37.428 1.00 9.96 260 SER A CA 1
ATOM 2037 C C . SER A 1 260 ? 72.649 41.631 -38.464 1.00 17.50 260 SER A C 1
ATOM 2038 O O . SER A 1 260 ? 73.134 41.325 -39.570 1.00 24.01 260 SER A O 1
ATOM 2041 N N . TYR A 1 261 ? 71.447 41.244 -38.077 1.00 14.61 261 TYR A N 1
ATOM 2042 C CA . TYR A 1 261 ? 70.640 40.436 -38.916 1.00 15.06 261 TYR A CA 1
ATOM 2043 C C . TYR A 1 261 ? 69.204 40.838 -38.916 1.00 27.13 261 TYR A C 1
ATOM 2044 O O . TYR A 1 261 ? 68.588 41.256 -37.960 1.00 16.90 261 TYR A O 1
ATOM 2053 N N . LEU A 1 262 ? 68.656 40.615 -40.062 1.00 14.07 262 LEU A N 1
ATOM 2054 C CA . LEU A 1 262 ? 67.260 40.756 -40.262 1.00 11.82 262 LEU A CA 1
ATOM 2055 C C . LEU A 1 262 ? 66.471 41.855 -39.580 1.00 13.36 262 LEU A C 1
ATOM 2056 O O . LEU A 1 262 ? 65.498 41.553 -38.884 1.00 14.66 262 LEU A O 1
ATOM 2061 N N . LEU A 1 263 ? 66.817 43.114 -39.833 1.00 16.59 263 LEU A N 1
ATOM 2062 C CA . LEU A 1 263 ? 66.046 44.225 -39.275 1.00 14.81 263 LEU A CA 1
ATOM 2063 C C . LEU A 1 263 ? 64.649 44.212 -39.821 1.00 23.74 263 LEU A C 1
ATOM 2064 O O . LEU A 1 263 ? 64.436 44.127 -41.016 1.00 20.17 263 LEU A O 1
ATOM 2069 N N . GLU A 1 264 ? 63.645 44.309 -38.995 1.00 8.20 264 GLU A N 1
ATOM 2070 C CA . GLU A 1 264 ? 62.276 44.311 -39.474 1.00 15.98 264 GLU A CA 1
ATOM 2071 C C . GLU A 1 264 ? 61.903 45.694 -40.054 1.00 26.67 264 GLU A C 1
ATOM 2072 O O . GLU A 1 264 ? 61.207 46.535 -39.456 1.00 15.57 264 GLU A O 1
ATOM 2078 N N . LYS A 1 265 ? 62.387 45.959 -41.273 1.00 24.43 265 LYS A N 1
ATOM 2079 C CA . LYS A 1 265 ? 62.202 47.251 -41.987 1.00 12.69 265 LYS A CA 1
ATOM 2080 C C . LYS A 1 265 ? 60.733 47.614 -42.142 1.00 7.29 265 LYS A C 1
ATOM 2081 O O . LYS A 1 265 ? 60.355 48.778 -42.114 1.00 22.19 265 LYS A O 1
ATOM 2087 N N . SER A 1 266 ? 59.857 46.616 -42.316 1.00 9.71 266 SER A N 1
ATOM 2088 C CA . SER A 1 266 ? 58.475 46.951 -42.466 1.00 16.26 266 SER A CA 1
ATOM 2089 C C . SER A 1 266 ? 57.881 47.678 -41.252 1.00 23.68 266 SER A C 1
ATOM 2090 O O . SER A 1 266 ? 56.844 48.331 -41.387 1.00 15.47 266 SER A O 1
ATOM 2093 N N . ARG A 1 267 ? 58.495 47.559 -40.069 1.00 18.64 267 ARG A N 1
ATOM 2094 C CA . ARG A 1 267 ? 57.925 48.250 -38.916 1.00 17.14 267 ARG A CA 1
ATOM 2095 C C . ARG A 1 267 ? 57.934 49.761 -39.094 1.00 16.82 267 ARG A C 1
ATOM 2096 O O . ARG A 1 267 ? 57.106 50.460 -38.520 1.00 17.99 267 ARG A O 1
ATOM 2104 N N . VAL A 1 268 ? 58.875 50.284 -39.879 1.00 17.28 268 VAL A N 1
ATOM 2105 C CA . VAL A 1 268 ? 58.903 51.727 -40.077 1.00 15.02 268 VAL A CA 1
ATOM 2106 C C . VAL A 1 268 ? 57.620 52.278 -40.681 1.00 17.03 268 VAL A C 1
ATOM 2107 O O . VAL A 1 268 ? 57.192 53.388 -40.410 1.00 17.94 268 VAL A O 1
ATOM 2111 N N . VAL A 1 269 ? 56.961 51.489 -41.521 1.00 14.33 269 VAL A N 1
ATOM 2112 C CA . VAL A 1 269 ? 55.777 51.956 -42.181 1.00 11.51 269 VAL A CA 1
ATOM 2113 C C . VAL A 1 269 ? 54.512 51.375 -41.680 1.00 18.22 269 VAL A C 1
ATOM 2114 O O . VAL A 1 269 ? 53.480 51.844 -42.080 1.00 23.85 269 VAL A O 1
ATOM 2118 N N . PHE A 1 270 ? 54.571 50.340 -40.877 1.00 13.83 270 PHE A N 1
ATOM 2119 C CA . PHE A 1 270 ? 53.362 49.750 -40.396 1.00 14.46 270 PHE A CA 1
ATOM 2120 C C . PHE A 1 270 ? 53.558 49.132 -39.006 1.00 19.63 270 PHE A C 1
ATOM 2121 O O . PHE A 1 270 ? 54.590 48.506 -38.741 1.00 16.76 270 PHE A O 1
ATOM 2129 N N . GLN A 1 271 ? 52.561 49.278 -38.129 1.00 24.86 271 GLN A N 1
ATOM 2130 C CA . GLN A 1 271 ? 52.640 48.688 -36.788 1.00 17.53 271 GLN A CA 1
ATOM 2131 C C . GLN A 1 271 ? 51.275 48.268 -36.399 1.00 11.26 271 GLN A C 1
ATOM 2132 O O . GLN A 1 271 ? 50.323 49.010 -36.618 1.00 20.61 271 GLN A O 1
ATOM 2138 N N . SER A 1 272 ? 51.196 47.062 -35.842 1.00 18.50 272 SER A N 1
ATOM 2139 C CA . SER A 1 272 ? 49.911 46.540 -35.400 1.00 18.31 272 SER A CA 1
ATOM 2140 C C . SER A 1 272 ? 49.359 47.354 -34.212 1.00 13.04 272 SER A C 1
ATOM 2141 O O . SER A 1 272 ? 50.095 48.046 -33.515 1.00 19.75 272 SER A O 1
ATOM 2144 N N . GLU A 1 273 ? 48.056 47.279 -33.977 1.00 15.09 273 GLU A N 1
ATOM 2145 C CA . GLU A 1 273 ? 47.471 48.022 -32.892 1.00 20.04 273 GLU A CA 1
ATOM 2146 C C . GLU A 1 273 ? 48.180 47.798 -31.568 1.00 17.42 273 GLU A C 1
ATOM 2147 O O . GLU A 1 273 ? 48.510 46.666 -31.244 1.00 20.84 273 GLU A O 1
ATOM 2153 N N . THR A 1 274 ? 48.413 48.900 -30.874 1.00 20.66 274 THR A N 1
ATOM 2154 C CA . THR A 1 274 ? 49.063 48.971 -29.585 1.00 19.05 274 THR A CA 1
ATOM 2155 C C . THR A 1 274 ? 50.555 48.873 -29.646 1.00 28.86 274 THR A C 1
ATOM 2156 O O . THR A 1 274 ? 51.153 49.015 -28.610 1.00 23.75 274 THR A O 1
ATOM 2160 N N . GLU A 1 275 ? 51.158 48.602 -30.800 1.00 27.66 275 GLU A N 1
ATOM 2161 C CA . GLU A 1 275 ? 52.595 48.527 -30.821 1.00 10.23 275 GLU A CA 1
ATOM 2162 C C . GLU A 1 275 ? 53.128 49.875 -31.128 1.00 9.58 275 GLU A C 1
ATOM 2163 O O . GLU A 1 275 ? 52.336 50.806 -31.343 1.00 17.26 275 GLU A O 1
ATOM 2169 N N . ARG A 1 276 ? 54.455 49.944 -31.153 1.00 13.89 276 ARG A N 1
ATOM 2170 C CA . ARG A 1 276 ? 55.150 51.168 -31.530 1.00 18.13 276 ARG A CA 1
ATOM 2171 C C . ARG A 1 276 ? 56.099 50.949 -32.752 1.00 20.24 276 ARG A C 1
ATOM 2172 O O . ARG A 1 276 ? 56.496 49.850 -33.140 1.00 15.37 276 ARG A O 1
ATOM 2180 N N . ASN A 1 277 ? 56.505 52.051 -33.356 1.00 18.69 277 ASN A N 1
ATOM 2181 C CA . ASN A 1 277 ? 57.482 52.084 -34.413 1.00 17.48 277 ASN A CA 1
ATOM 2182 C C . ASN A 1 277 ? 58.785 52.014 -33.600 1.00 27.60 277 ASN A C 1
ATOM 2183 O O . ASN A 1 277 ? 58.734 51.853 -32.359 1.00 19.21 277 ASN A O 1
ATOM 2188 N N . TYR A 1 278 ? 59.945 52.096 -34.245 1.00 14.06 278 TYR A N 1
ATOM 2189 C CA . TYR A 1 278 ? 61.232 52.063 -33.545 1.00 16.97 278 TYR A CA 1
ATOM 2190 C C . TYR A 1 278 ? 61.293 53.182 -32.506 1.00 19.58 278 TYR A C 1
ATOM 2191 O O . TYR A 1 278 ? 60.755 54.252 -32.738 1.00 15.48 278 TYR A O 1
ATOM 2200 N N . HIS A 1 279 ? 61.933 52.929 -31.359 1.00 19.37 279 HIS A N 1
ATOM 2201 C CA . HIS A 1 279 ? 61.985 53.942 -30.311 1.00 16.50 279 HIS A CA 1
ATOM 2202 C C . HIS A 1 279 ? 62.480 55.277 -30.782 1.00 18.18 279 HIS A C 1
ATOM 2203 O O . HIS A 1 279 ? 61.979 56.298 -30.350 1.00 20.22 279 HIS A O 1
ATOM 2210 N N . ILE A 1 280 ? 63.488 55.261 -31.638 1.00 19.18 280 ILE A N 1
ATOM 2211 C CA . ILE A 1 280 ? 64.045 56.506 -32.090 1.00 12.70 280 ILE A CA 1
ATOM 2212 C C . ILE A 1 280 ? 63.068 57.542 -32.581 1.00 14.86 280 ILE A C 1
ATOM 2213 O O . ILE A 1 280 ? 63.283 58.741 -32.401 1.00 19.92 280 ILE A O 1
ATOM 2218 N N . PHE A 1 281 ? 62.029 57.106 -33.251 1.00 15.53 281 PHE A N 1
ATOM 2219 C CA . PHE A 1 281 ? 61.119 58.087 -33.740 1.00 14.19 281 PHE A CA 1
ATOM 2220 C C . PHE A 1 281 ? 60.537 58.887 -32.585 1.00 43.42 281 PHE A C 1
ATOM 2221 O O . PHE A 1 281 ? 60.440 60.108 -32.675 1.00 21.52 281 PHE A O 1
ATOM 2229 N N . TYR A 1 282 ? 60.152 58.183 -31.517 1.00 23.10 282 TYR A N 1
ATOM 2230 C CA . TYR A 1 282 ? 59.584 58.802 -30.332 1.00 23.69 282 TYR A CA 1
ATOM 2231 C C . TYR A 1 282 ? 60.605 59.601 -29.536 1.00 13.73 282 TYR A C 1
ATOM 2232 O O . TYR A 1 282 ? 60.266 60.676 -29.012 1.00 25.60 282 TYR A O 1
ATOM 2241 N N . GLN A 1 283 ? 61.862 59.131 -29.486 1.00 16.15 283 GLN A N 1
ATOM 2242 C CA . GLN A 1 283 ? 62.894 59.869 -28.806 1.00 18.54 283 GLN A CA 1
ATOM 2243 C C . GLN A 1 283 ? 63.158 61.205 -29.473 1.00 41.04 283 GLN A C 1
ATOM 2244 O O . GLN A 1 283 ? 63.358 62.239 -28.841 1.00 25.18 283 GLN A O 1
ATOM 2250 N N . LEU A 1 284 ? 63.197 61.219 -30.787 1.00 26.08 284 LEU A N 1
ATOM 2251 C CA . LEU A 1 284 ? 63.468 62.471 -31.458 1.00 22.54 284 LEU A CA 1
ATOM 2252 C C . LEU A 1 284 ? 62.372 63.499 -31.234 1.00 17.16 284 LEU A C 1
ATOM 2253 O O . LEU A 1 284 ? 62.613 64.646 -30.870 1.00 27.16 284 LEU A O 1
ATOM 2258 N N . LEU A 1 285 ? 61.155 63.056 -31.467 1.00 16.03 285 LEU A N 1
ATOM 2259 C CA . LEU A 1 285 ? 60.029 63.950 -31.326 1.00 18.48 285 LEU A CA 1
ATOM 2260 C C . LEU A 1 285 ? 59.914 64.512 -29.924 1.00 45.43 285 LEU A C 1
ATOM 2261 O O . LEU A 1 285 ? 59.467 65.622 -29.698 1.00 26.55 285 LEU A O 1
ATOM 2266 N N . ALA A 1 286 ? 60.305 63.693 -28.976 1.00 29.35 286 ALA A N 1
ATOM 2267 C CA . ALA A 1 286 ? 60.265 64.038 -27.577 1.00 28.21 286 ALA A CA 1
ATOM 2268 C C . ALA A 1 286 ? 61.512 64.779 -27.114 1.00 35.92 286 ALA A C 1
ATOM 2269 O O . ALA A 1 286 ? 61.473 65.725 -26.349 1.00 34.49 286 ALA A O 1
ATOM 2271 N N . GLY A 1 287 ? 62.663 64.337 -27.543 1.00 24.56 287 GLY A N 1
ATOM 2272 C CA . GLY A 1 287 ? 63.864 64.963 -27.078 1.00 13.46 287 GLY A CA 1
ATOM 2273 C C . GLY A 1 287 ? 64.398 66.079 -27.925 1.00 38.45 287 GLY A C 1
ATOM 2274 O O . GLY A 1 287 ? 65.346 66.745 -27.489 1.00 37.20 287 GLY A O 1
ATOM 2275 N N . ALA A 1 288 ? 63.818 66.286 -29.105 1.00 44.08 288 ALA A N 1
ATOM 2276 C CA . ALA A 1 288 ? 64.294 67.368 -29.950 1.00 47.93 288 ALA A CA 1
ATOM 2277 C C . ALA A 1 288 ? 64.004 68.760 -29.381 1.00 49.30 288 ALA A C 1
ATOM 2278 O O . ALA A 1 288 ? 62.997 69.006 -28.715 1.00 25.58 288 ALA A O 1
ATOM 2280 N N . THR A 1 289 ? 64.932 69.672 -29.667 1.00 40.44 289 THR A N 1
ATOM 2281 C CA . THR A 1 289 ? 64.887 71.067 -29.270 1.00 65.84 289 THR A CA 1
ATOM 2282 C C . THR A 1 289 ? 63.825 71.763 -30.090 1.00 59.47 289 THR A C 1
ATOM 2283 O O . THR A 1 289 ? 63.445 71.242 -31.133 1.00 46.38 289 THR A O 1
ATOM 2287 N N . ALA A 1 290 ? 63.364 72.934 -29.669 1.00 61.85 290 ALA A N 1
ATOM 2288 C CA . ALA A 1 290 ? 62.396 73.590 -30.520 1.00 100.00 290 ALA A CA 1
ATOM 2289 C C . ALA A 1 290 ? 63.147 74.084 -31.760 1.00 45.92 290 ALA A C 1
ATOM 2290 O O . ALA A 1 290 ? 62.610 74.138 -32.869 1.00 53.27 290 ALA A O 1
ATOM 2292 N N . GLU A 1 291 ? 64.427 74.401 -31.579 1.00 58.88 291 GLU A N 1
ATOM 2293 C CA . GLU A 1 291 ? 65.205 74.828 -32.719 1.00 84.53 291 GLU A CA 1
ATOM 2294 C C . GLU A 1 291 ? 65.293 73.643 -33.672 1.00 83.96 291 GLU A C 1
ATOM 2295 O O . GLU A 1 291 ? 65.099 73.776 -34.875 1.00 46.75 291 GLU A O 1
ATOM 2301 N N . GLU A 1 292 ? 65.555 72.456 -33.119 1.00 52.69 292 GLU A N 1
ATOM 2302 C CA . GLU A 1 292 ? 65.635 71.255 -33.925 1.00 32.23 292 GLU A CA 1
ATOM 2303 C C . GLU A 1 292 ? 64.265 70.927 -34.524 1.00 33.71 292 GLU A C 1
ATOM 2304 O O . GLU A 1 292 ? 64.117 70.648 -35.707 1.00 40.70 292 GLU A O 1
ATOM 2310 N N . LYS A 1 293 ? 63.232 70.970 -33.689 1.00 24.94 293 LYS A N 1
ATOM 2311 C CA . LYS A 1 293 ? 61.909 70.667 -34.171 1.00 29.13 293 LYS A CA 1
ATOM 2312 C C . LYS A 1 293 ? 61.485 71.583 -35.314 1.00 55.24 293 LYS A C 1
ATOM 2313 O O . LYS A 1 293 ? 60.720 71.199 -36.203 1.00 33.70 293 LYS A O 1
ATOM 2319 N N . LYS A 1 294 ? 61.996 72.802 -35.271 1.00 54.49 294 LYS A N 1
ATOM 2320 C CA . LYS A 1 294 ? 61.692 73.820 -36.261 1.00 63.87 294 LYS A CA 1
ATOM 2321 C C . LYS A 1 294 ? 62.345 73.501 -37.597 1.00 31.59 294 LYS A C 1
ATOM 2322 O O . LYS A 1 294 ? 61.706 73.392 -38.643 1.00 44.28 294 LYS A O 1
ATOM 2328 N N . ALA A 1 295 ? 63.652 73.349 -37.528 1.00 23.66 295 ALA A N 1
ATOM 2329 C CA . ALA A 1 295 ? 64.455 73.018 -38.669 1.00 44.92 295 ALA A CA 1
ATOM 2330 C C . ALA A 1 295 ? 64.075 71.681 -39.305 1.00 100.00 295 ALA A C 1
ATOM 2331 O O . ALA A 1 295 ? 64.325 71.494 -40.501 1.00 46.31 295 ALA A O 1
ATOM 2333 N N . LEU A 1 296 ? 63.496 70.757 -38.520 1.00 31.79 296 LEU A N 1
ATOM 2334 C CA . LEU A 1 296 ? 63.135 69.447 -39.049 1.00 27.19 296 LEU A CA 1
ATOM 2335 C C . LEU A 1 296 ? 61.668 69.361 -39.414 1.00 29.23 296 LEU A C 1
ATOM 2336 O O . LEU A 1 296 ? 61.178 68.356 -39.941 1.00 32.58 296 LEU A O 1
ATOM 2341 N N . HIS A 1 297 ? 60.959 70.451 -39.122 1.00 26.19 297 HIS A N 1
ATOM 2342 C CA . HIS A 1 297 ? 59.536 70.542 -39.379 1.00 24.23 297 HIS A CA 1
ATOM 2343 C C . HIS A 1 297 ? 58.757 69.479 -38.633 1.00 34.52 297 HIS A C 1
ATOM 2344 O O . HIS A 1 297 ? 57.745 68.939 -39.126 1.00 30.18 297 HIS A O 1
ATOM 2351 N N . LEU A 1 298 ? 59.226 69.205 -37.420 1.00 29.05 298 LEU A N 1
ATOM 2352 C CA . LEU A 1 298 ? 58.538 68.186 -36.630 1.00 30.26 298 LEU A CA 1
ATOM 2353 C C . LEU A 1 298 ? 57.409 68.748 -35.776 1.00 30.34 298 LEU A C 1
ATOM 2354 O O . LEU A 1 298 ? 57.397 69.938 -35.469 1.00 80.58 298 LEU A O 1
ATOM 2359 N N . ALA A 1 299 ? 56.493 67.848 -35.397 1.00 31.81 299 ALA A N 1
ATOM 2360 C CA . ALA A 1 299 ? 55.340 68.053 -34.537 1.00 30.31 299 ALA A CA 1
ATOM 2361 C C . ALA A 1 299 ? 55.291 66.843 -33.610 1.00 21.67 299 ALA A C 1
ATOM 2362 O O . ALA A 1 299 ? 56.301 66.168 -33.420 1.00 32.74 299 ALA A O 1
ATOM 2364 N N . GLY A 1 300 ? 54.125 66.523 -33.069 1.00 24.20 300 GLY A N 1
ATOM 2365 C CA . GLY A 1 300 ? 54.094 65.339 -32.234 1.00 27.76 300 GLY A CA 1
ATOM 2366 C C . GLY A 1 300 ? 53.817 64.109 -33.103 1.00 61.43 300 GLY A C 1
ATOM 2367 O O . GLY A 1 300 ? 53.355 64.188 -34.243 1.00 34.71 300 GLY A O 1
ATOM 2368 N N . PRO A 1 301 ? 54.083 62.942 -32.544 1.00 55.66 301 PRO A N 1
ATOM 2369 C CA . PRO A 1 301 ? 53.865 61.682 -33.230 1.00 34.13 301 PRO A CA 1
ATOM 2370 C C . PRO A 1 301 ? 52.465 61.563 -33.795 1.00 38.04 301 PRO A C 1
ATOM 2371 O O . PRO A 1 301 ? 52.147 60.859 -34.755 1.00 22.22 301 PRO A O 1
ATOM 2375 N N . GLU A 1 302 ? 51.548 62.246 -33.167 1.00 20.44 302 GLU A N 1
ATOM 2376 C CA . GLU A 1 302 ? 50.207 62.100 -33.686 1.00 26.66 302 GLU A CA 1
ATOM 2377 C C . GLU A 1 302 ? 50.077 62.698 -35.082 1.00 31.38 302 GLU A C 1
ATOM 2378 O O . GLU A 1 302 ? 49.131 62.410 -35.816 1.00 24.02 302 GLU A O 1
ATOM 2384 N N . SER A 1 303 ? 51.034 63.551 -35.395 1.00 25.57 303 SER A N 1
ATOM 2385 C CA . SER A 1 303 ? 51.003 64.201 -36.681 1.00 42.98 303 SER A CA 1
ATOM 2386 C C . SER A 1 303 ? 51.589 63.379 -37.809 1.00 65.26 303 SER A C 1
ATOM 2387 O O . SER A 1 303 ? 51.672 63.859 -38.922 1.00 27.48 303 SER A O 1
ATOM 2390 N N . PHE A 1 304 ? 51.998 62.157 -37.535 1.00 25.42 304 PHE A N 1
ATOM 2391 C CA . PHE A 1 304 ? 52.593 61.338 -38.563 1.00 18.89 304 PHE A CA 1
ATOM 2392 C C . PHE A 1 304 ? 51.960 59.988 -38.713 1.00 22.67 304 PHE A C 1
ATOM 2393 O O . PHE A 1 304 ? 51.767 59.201 -37.786 1.00 21.09 304 PHE A O 1
ATOM 2401 N N . ASN A 1 305 ? 51.628 59.711 -39.954 1.00 18.59 305 ASN A N 1
ATOM 2402 C CA . ASN A 1 305 ? 51.013 58.443 -40.275 1.00 21.61 305 ASN A CA 1
ATOM 2403 C C . ASN A 1 305 ? 51.855 57.263 -39.834 1.00 12.17 305 ASN A C 1
ATOM 2404 O O . ASN A 1 305 ? 51.326 56.197 -39.533 1.00 22.31 305 ASN A O 1
ATOM 2409 N N . TYR A 1 306 ? 53.162 57.435 -39.868 1.00 12.67 306 TYR A N 1
ATOM 2410 C CA . TYR A 1 306 ? 53.998 56.310 -39.470 1.00 15.44 306 TYR A CA 1
ATOM 2411 C C . TYR A 1 306 ? 54.015 56.074 -37.946 1.00 42.47 306 TYR A C 1
ATOM 2412 O O . TYR A 1 306 ? 54.560 55.074 -37.483 1.00 17.80 306 TYR A O 1
ATOM 2421 N N . LEU A 1 307 ? 53.440 56.980 -37.157 1.00 28.43 307 LEU A N 1
ATOM 2422 C CA . LEU A 1 307 ? 53.455 56.860 -35.701 1.00 26.95 307 LEU A CA 1
ATOM 2423 C C . LEU A 1 307 ? 52.090 57.020 -35.116 1.00 25.73 307 LEU A C 1
ATOM 2424 O O . LEU A 1 307 ? 51.916 56.917 -33.919 1.00 26.63 307 LEU A O 1
ATOM 2429 N N . ASN A 1 308 ? 51.131 57.278 -35.965 1.00 24.80 308 ASN A N 1
ATOM 2430 C CA . ASN A 1 308 ? 49.856 57.521 -35.397 1.00 21.07 308 ASN A CA 1
ATOM 2431 C C . ASN A 1 308 ? 48.775 56.547 -35.712 1.00 19.47 308 ASN A C 1
ATOM 2432 O O . ASN A 1 308 ? 47.601 56.889 -35.618 1.00 26.29 308 ASN A O 1
ATOM 2437 N N . GLN A 1 309 ? 49.171 55.340 -36.069 1.00 18.73 309 GLN A N 1
ATOM 2438 C CA . GLN A 1 309 ? 48.210 54.332 -36.427 1.00 12.52 309 GLN A CA 1
ATOM 2439 C C . GLN A 1 309 ? 47.963 53.192 -35.432 1.00 24.11 309 GLN A C 1
ATOM 2440 O O . GLN A 1 309 ? 46.862 52.628 -35.425 1.00 25.05 309 GLN A O 1
ATOM 2446 N N . SER A 1 310 ? 48.961 52.828 -34.618 1.00 24.21 310 SER A N 1
ATOM 2447 C CA . SER A 1 310 ? 48.813 51.713 -33.658 1.00 16.65 310 SER A CA 1
ATOM 2448 C C . SER A 1 310 ? 47.962 51.980 -32.442 1.00 21.53 310 SER A C 1
ATOM 2449 O O . SER A 1 310 ? 47.429 51.072 -31.816 1.00 27.40 310 SER A O 1
ATOM 2452 N N . GLY A 1 311 ? 47.861 53.261 -32.147 1.00 21.80 311 GLY A N 1
ATOM 2453 C CA . GLY A 1 311 ? 47.116 53.751 -31.019 1.00 33.10 311 GLY A CA 1
ATOM 2454 C C . GLY A 1 311 ? 48.066 53.944 -29.845 1.00 35.55 311 GLY A C 1
ATOM 2455 O O . GLY A 1 311 ? 47.636 54.329 -28.762 1.00 40.08 311 GLY A O 1
ATOM 2456 N N . CYS A 1 312 ? 49.360 53.675 -30.051 1.00 24.43 312 CYS A N 1
ATOM 2457 C CA . CYS A 1 312 ? 50.318 53.800 -28.978 1.00 16.04 312 CYS A CA 1
ATOM 2458 C C . CYS A 1 312 ? 51.538 54.629 -29.233 1.00 25.52 312 CYS A C 1
ATOM 2459 O O . CYS A 1 312 ? 52.298 54.273 -30.111 1.00 23.52 312 CYS A O 1
ATOM 2462 N N . VAL A 1 313 ? 51.758 55.690 -28.448 1.00 17.98 313 VAL A N 1
ATOM 2463 C CA . VAL A 1 313 ? 52.926 56.490 -28.644 1.00 12.89 313 VAL A CA 1
ATOM 2464 C C . VAL A 1 313 ? 53.850 56.454 -27.481 1.00 12.86 313 VAL A C 1
ATOM 2465 O O . VAL A 1 313 ? 54.958 56.940 -27.566 1.00 22.02 313 VAL A O 1
ATOM 2469 N N . ASP A 1 314 ? 53.428 55.879 -26.361 1.00 25.46 314 ASP A N 1
ATOM 2470 C CA . ASP A 1 314 ? 54.375 55.850 -25.227 1.00 23.86 314 ASP A CA 1
ATOM 2471 C C . ASP A 1 314 ? 54.376 54.491 -24.535 1.00 14.92 314 ASP A C 1
ATOM 2472 O O . ASP A 1 314 ? 53.439 53.699 -24.711 1.00 21.47 314 ASP A O 1
ATOM 2477 N N . ILE A 1 315 ? 55.448 54.234 -23.777 1.00 26.00 315 ILE A N 1
ATOM 2478 C CA . ILE A 1 315 ? 55.643 52.982 -23.035 1.00 37.80 315 ILE A CA 1
ATOM 2479 C C . ILE A 1 315 ? 55.743 53.296 -21.534 1.00 24.37 315 ILE A C 1
ATOM 2480 O O . ILE A 1 315 ? 56.601 54.097 -21.146 1.00 29.00 315 ILE A O 1
ATOM 2485 N N . LYS A 1 316 ? 54.865 52.703 -20.709 1.00 41.45 316 LYS A N 1
ATOM 2486 C CA . LYS A 1 316 ? 54.880 52.975 -19.264 1.00 100.00 316 LYS A CA 1
ATOM 2487 C C . LYS A 1 316 ? 56.289 52.853 -18.692 1.00 25.68 316 LYS A C 1
ATOM 2488 O O . LYS A 1 316 ? 57.020 51.885 -18.969 1.00 35.35 316 LYS A O 1
ATOM 2494 N N . GLY A 1 317 ? 56.693 53.862 -17.915 1.00 32.50 317 GLY A N 1
ATOM 2495 C CA . GLY A 1 317 ? 58.005 53.773 -17.321 1.00 20.94 317 GLY A CA 1
ATOM 2496 C C . GLY A 1 317 ? 59.119 54.182 -18.222 1.00 32.47 317 GLY A C 1
ATOM 2497 O O . GLY A 1 317 ? 60.286 54.053 -17.882 1.00 32.06 317 GLY A O 1
ATOM 2498 N N . VAL A 1 318 ? 58.745 54.676 -19.377 1.00 27.88 318 VAL A N 1
ATOM 2499 C CA . VAL A 1 318 ? 59.815 55.084 -20.247 1.00 27.53 318 VAL A CA 1
ATOM 2500 C C . VAL A 1 318 ? 59.639 56.529 -20.660 1.00 15.58 318 VAL A C 1
ATOM 2501 O O . VAL A 1 318 ? 58.534 56.962 -21.042 1.00 23.73 318 VAL A O 1
ATOM 2505 N N . SER A 1 319 ? 60.762 57.227 -20.609 1.00 23.06 319 SER A N 1
ATOM 2506 C CA . SER A 1 319 ? 60.808 58.600 -21.027 1.00 34.89 319 SER A CA 1
ATOM 2507 C C . SER A 1 319 ? 61.615 58.715 -22.349 1.00 17.34 319 SER A C 1
ATOM 2508 O O . SER A 1 319 ? 62.881 58.693 -22.374 1.00 26.54 319 SER A O 1
ATOM 2511 N N . ASP A 1 320 ? 60.854 58.852 -23.462 1.00 33.53 320 ASP A N 1
ATOM 2512 C CA . ASP A 1 320 ? 61.472 58.975 -24.773 1.00 22.21 320 ASP A CA 1
ATOM 2513 C C . ASP A 1 320 ? 62.431 60.146 -24.791 1.00 26.20 320 ASP A C 1
ATOM 2514 O O . ASP A 1 320 ? 63.540 60.064 -25.327 1.00 28.92 320 ASP A O 1
ATOM 2519 N N . GLU A 1 321 ? 62.015 61.227 -24.137 1.00 23.29 321 GLU A N 1
ATOM 2520 C CA . GLU A 1 321 ? 62.891 62.379 -24.084 1.00 25.88 321 GLU A CA 1
ATOM 2521 C C . GLU A 1 321 ? 64.135 62.046 -23.326 1.00 19.40 321 GLU A C 1
ATOM 2522 O O . GLU A 1 321 ? 65.222 62.503 -23.648 1.00 25.63 321 GLU A O 1
ATOM 2528 N N . ASP A 1 322 ? 63.977 61.237 -22.299 1.00 29.36 322 ASP A N 1
ATOM 2529 C CA . ASP A 1 322 ? 65.168 60.945 -21.546 1.00 28.76 322 ASP A CA 1
ATOM 2530 C C . ASP A 1 322 ? 66.019 59.951 -22.273 1.00 21.30 322 ASP A C 1
ATOM 2531 O O . ASP A 1 322 ? 67.247 60.037 -22.247 1.00 25.46 322 ASP A O 1
ATOM 2536 N N . GLU A 1 323 ? 65.360 59.022 -22.939 1.00 22.42 323 GLU A N 1
ATOM 2537 C CA . GLU A 1 323 ? 66.167 58.070 -23.689 1.00 24.64 323 GLU A CA 1
ATOM 2538 C C . GLU A 1 323 ? 66.885 58.793 -24.826 1.00 13.22 323 GLU A C 1
ATOM 2539 O O . GLU A 1 323 ? 68.016 58.473 -25.197 1.00 22.59 323 GLU A O 1
ATOM 2545 N N . PHE A 1 324 ? 66.236 59.818 -25.366 1.00 23.68 324 PHE A N 1
ATOM 2546 C CA . PHE A 1 324 ? 66.898 60.556 -26.443 1.00 17.59 324 PHE A CA 1
ATOM 2547 C C . PHE A 1 324 ? 68.254 61.070 -25.988 1.00 21.38 324 PHE A C 1
ATOM 2548 O O . PHE A 1 324 ? 69.257 60.989 -26.710 1.00 33.71 324 PHE A O 1
ATOM 2556 N N . LYS A 1 325 ? 68.321 61.580 -24.750 1.00 41.53 325 LYS A N 1
ATOM 2557 C CA . LYS A 1 325 ? 69.598 62.096 -24.269 1.00 20.75 325 LYS A CA 1
ATOM 2558 C C . LYS A 1 325 ? 70.578 60.994 -24.150 1.00 19.67 325 LYS A C 1
ATOM 2559 O O . LYS A 1 325 ? 71.741 61.185 -24.462 1.00 37.41 325 LYS A O 1
ATOM 2565 N N . ILE A 1 326 ? 70.075 59.858 -23.724 1.00 27.35 326 ILE A N 1
ATOM 2566 C CA . ILE A 1 326 ? 70.988 58.757 -23.612 1.00 17.66 326 ILE A CA 1
ATOM 2567 C C . ILE A 1 326 ? 71.518 58.327 -24.966 1.00 18.21 326 ILE A C 1
ATOM 2568 O O . ILE A 1 326 ? 72.709 58.018 -25.076 1.00 27.74 326 ILE A O 1
ATOM 2573 N N . THR A 1 327 ? 70.621 58.285 -25.968 1.00 26.83 327 THR A N 1
ATOM 2574 C CA . THR A 1 327 ? 71.044 57.884 -27.327 1.00 20.56 327 THR A CA 1
ATOM 2575 C C . THR A 1 327 ? 72.163 58.824 -27.806 1.00 18.36 327 THR A C 1
ATOM 2576 O O . THR A 1 327 ? 73.279 58.435 -28.239 1.00 24.82 327 THR A O 1
ATOM 2580 N N . ARG A 1 328 ? 71.865 60.122 -27.660 1.00 21.16 328 ARG A N 1
ATOM 2581 C CA . ARG A 1 328 ? 72.865 61.095 -28.042 1.00 21.20 328 ARG A CA 1
ATOM 2582 C C . ARG A 1 328 ? 74.204 60.995 -27.341 1.00 37.61 328 ARG A C 1
ATOM 2583 O O . ARG A 1 328 ? 75.256 61.158 -27.966 1.00 25.84 328 ARG A O 1
ATOM 2591 N N . GLN A 1 329 ? 74.200 60.727 -26.035 1.00 26.68 329 GLN A N 1
ATOM 2592 C CA . GLN A 1 329 ? 75.495 60.628 -25.390 1.00 16.95 329 GLN A CA 1
ATOM 2593 C C . GLN A 1 329 ? 76.221 59.411 -25.894 1.00 17.75 329 GLN A C 1
ATOM 2594 O O . GLN A 1 329 ? 77.458 59.359 -25.905 1.00 26.23 329 GLN A O 1
ATOM 2600 N N . ALA A 1 330 ? 75.412 58.417 -26.283 1.00 20.16 330 ALA A N 1
ATOM 2601 C CA . ALA A 1 330 ? 76.073 57.233 -26.740 1.00 18.62 330 ALA A CA 1
ATOM 2602 C C . ALA A 1 330 ? 76.762 57.539 -28.055 1.00 19.07 330 ALA A C 1
ATOM 2603 O O . ALA A 1 330 ? 77.899 57.135 -28.314 1.00 30.29 330 ALA A O 1
ATOM 2605 N N . MET A 1 331 ? 76.037 58.259 -28.893 1.00 26.18 331 MET A N 1
ATOM 2606 C CA . MET A 1 331 ? 76.632 58.583 -30.184 1.00 18.64 331 MET A CA 1
ATOM 2607 C C . MET A 1 331 ? 77.891 59.375 -29.939 1.00 24.81 331 MET A C 1
ATOM 2608 O O . MET A 1 331 ? 78.939 59.123 -30.528 1.00 32.62 331 MET A O 1
ATOM 2613 N N . ASP A 1 332 ? 77.759 60.309 -29.004 1.00 26.75 332 ASP A N 1
ATOM 2614 C CA . ASP A 1 332 ? 78.904 61.104 -28.601 1.00 34.72 332 ASP A CA 1
ATOM 2615 C C . ASP A 1 332 ? 80.078 60.212 -28.209 1.00 37.48 332 ASP A C 1
ATOM 2616 O O . ASP A 1 332 ? 81.183 60.367 -28.752 1.00 28.34 332 ASP A O 1
ATOM 2621 N N . ILE A 1 333 ? 79.862 59.285 -27.260 1.00 28.82 333 ILE A N 1
ATOM 2622 C CA . ILE A 1 333 ? 80.944 58.392 -26.846 1.00 30.06 333 ILE A CA 1
ATOM 2623 C C . ILE A 1 333 ? 81.413 57.530 -28.011 1.00 36.85 333 ILE A C 1
ATOM 2624 O O . ILE A 1 333 ? 82.606 57.304 -28.179 1.00 32.76 333 ILE A O 1
ATOM 2629 N N . VAL A 1 334 ? 80.475 57.023 -28.816 1.00 35.67 334 VAL A N 1
ATOM 2630 C CA . VAL A 1 334 ? 80.936 56.229 -29.925 1.00 37.25 334 VAL A CA 1
ATOM 2631 C C . VAL A 1 334 ? 81.724 57.150 -30.839 1.00 24.78 334 VAL A C 1
ATOM 2632 O O . VAL A 1 334 ? 82.760 56.853 -31.413 1.00 28.51 334 VAL A O 1
ATOM 2636 N N . GLY A 1 335 ? 81.293 58.369 -30.946 1.00 25.26 335 GLY A N 1
ATOM 2637 C CA . GLY A 1 335 ? 82.148 59.157 -31.777 1.00 27.82 335 GLY A CA 1
ATOM 2638 C C . GLY A 1 335 ? 81.413 59.811 -32.924 1.00 54.82 335 GLY A C 1
ATOM 2639 O O . GLY A 1 335 ? 82.027 60.512 -33.711 1.00 65.63 335 GLY A O 1
ATOM 2640 N N . PHE A 1 336 ? 80.112 59.619 -33.050 1.00 48.97 336 PHE A N 1
ATOM 2641 C CA . PHE A 1 336 ? 79.439 60.284 -34.151 1.00 44.77 336 PHE A CA 1
ATOM 2642 C C . PHE A 1 336 ? 79.545 61.809 -34.058 1.00 41.24 336 PHE A C 1
ATOM 2643 O O . PHE A 1 336 ? 79.236 62.386 -33.028 1.00 35.25 336 PHE A O 1
ATOM 2651 N N . SER A 1 337 ? 79.968 62.464 -35.150 1.00 38.46 337 SER A N 1
ATOM 2652 C CA . SER A 1 337 ? 80.095 63.904 -35.218 1.00 19.39 337 SER A CA 1
ATOM 2653 C C . SER A 1 337 ? 78.743 64.501 -35.063 1.00 22.71 337 SER A C 1
ATOM 2654 O O . SER A 1 337 ? 77.709 63.850 -35.254 1.00 31.05 337 SER A O 1
ATOM 2657 N N . GLN A 1 338 ? 78.800 65.780 -34.729 1.00 30.54 338 GLN A N 1
ATOM 2658 C CA . GLN A 1 338 ? 77.597 66.543 -34.554 1.00 24.62 338 GLN A CA 1
ATOM 2659 C C . GLN A 1 338 ? 76.811 66.615 -35.870 1.00 23.27 338 GLN A C 1
ATOM 2660 O O . GLN A 1 338 ? 75.574 66.644 -35.884 1.00 27.33 338 GLN A O 1
ATOM 2666 N N . GLU A 1 339 ? 77.579 66.671 -36.952 1.00 28.76 339 GLU A N 1
ATOM 2667 C CA . GLU A 1 339 ? 77.057 66.741 -38.303 1.00 46.24 339 GLU A CA 1
ATOM 2668 C C . GLU A 1 339 ? 76.426 65.411 -38.653 1.00 19.31 339 GLU A C 1
ATOM 2669 O O . GLU A 1 339 ? 75.341 65.357 -39.250 1.00 25.20 339 GLU A O 1
ATOM 2675 N N . GLU A 1 340 ? 77.150 64.361 -38.242 1.00 33.22 340 GLU A N 1
ATOM 2676 C CA . GLU A 1 340 ? 76.656 63.023 -38.476 1.00 35.82 340 GLU A CA 1
ATOM 2677 C C . GLU A 1 340 ? 75.353 62.871 -37.737 1.00 40.01 340 GLU A C 1
ATOM 2678 O O . GLU A 1 340 ? 74.328 62.517 -38.341 1.00 30.39 340 GLU A O 1
ATOM 2684 N N . GLN A 1 341 ? 75.359 63.191 -36.437 1.00 23.47 341 GLN A N 1
ATOM 2685 C CA . GLN A 1 341 ? 74.082 63.072 -35.712 1.00 24.94 341 GLN A CA 1
ATOM 2686 C C . GLN A 1 341 ? 72.938 63.845 -36.359 1.00 22.15 341 GLN A C 1
ATOM 2687 O O . GLN A 1 341 ? 71.793 63.386 -36.495 1.00 22.07 341 GLN A O 1
ATOM 2693 N N . MET A 1 342 ? 73.247 65.055 -36.777 1.00 21.61 342 MET A N 1
ATOM 2694 C CA . MET A 1 342 ? 72.240 65.870 -37.421 1.00 21.90 342 MET A CA 1
ATOM 2695 C C . MET A 1 342 ? 71.696 65.241 -38.711 1.00 10.61 342 MET A C 1
ATOM 2696 O O . MET A 1 342 ? 70.506 65.326 -39.003 1.00 21.43 342 MET A O 1
ATOM 2701 N N . SER A 1 343 ? 72.598 64.640 -39.474 1.00 22.94 343 SER A N 1
ATOM 2702 C CA . SER A 1 343 ? 72.135 64.007 -40.694 1.00 30.24 343 SER A CA 1
ATOM 2703 C C . SER A 1 343 ? 71.221 62.824 -40.357 1.00 26.82 343 SER A C 1
ATOM 2704 O O . SER A 1 343 ? 70.198 62.572 -41.028 1.00 22.35 343 SER A O 1
ATOM 2707 N N . ILE A 1 344 ? 71.631 62.141 -39.257 1.00 28.08 344 ILE A N 1
ATOM 2708 C CA . ILE A 1 344 ? 70.935 60.977 -38.705 1.00 18.22 344 ILE A CA 1
ATOM 2709 C C . ILE A 1 344 ? 69.515 61.356 -38.412 1.00 15.46 344 ILE A C 1
ATOM 2710 O O . ILE A 1 344 ? 68.574 60.661 -38.806 1.00 23.67 344 ILE A O 1
ATOM 2715 N N . PHE A 1 345 ? 69.341 62.508 -37.734 1.00 14.99 345 PHE A N 1
ATOM 2716 C CA . PHE A 1 345 ? 67.987 62.941 -37.407 1.00 13.67 345 PHE A CA 1
ATOM 2717 C C . PHE A 1 345 ? 67.191 63.461 -38.584 1.00 11.16 345 PHE A C 1
ATOM 2718 O O . PHE A 1 345 ? 65.955 63.361 -38.594 1.00 19.58 345 PHE A O 1
ATOM 2726 N N . LYS A 1 346 ? 67.927 64.009 -39.551 1.00 23.72 346 LYS A N 1
ATOM 2727 C CA . LYS A 1 346 ? 67.243 64.501 -40.735 1.00 20.94 346 LYS A CA 1
ATOM 2728 C C . LYS A 1 346 ? 66.668 63.320 -41.504 1.00 14.54 346 LYS A C 1
ATOM 2729 O O . LYS A 1 346 ? 65.540 63.354 -42.047 1.00 22.44 346 LYS A O 1
ATOM 2735 N N . ILE A 1 347 ? 67.465 62.243 -41.487 1.00 20.04 347 ILE A N 1
ATOM 2736 C CA . ILE A 1 347 ? 66.993 61.035 -42.167 1.00 16.47 347 ILE A CA 1
ATOM 2737 C C . ILE A 1 347 ? 65.744 60.549 -41.478 1.00 22.15 347 ILE A C 1
ATOM 2738 O O . ILE A 1 347 ? 64.730 60.280 -42.112 1.00 20.18 347 ILE A O 1
ATOM 2743 N N . ILE A 1 348 ? 65.775 60.504 -40.126 1.00 19.94 348 ILE A N 1
ATOM 2744 C CA . ILE A 1 348 ? 64.577 60.068 -39.389 1.00 9.87 348 ILE A CA 1
ATOM 2745 C C . ILE A 1 348 ? 63.369 60.967 -39.672 1.00 7.35 348 ILE A C 1
ATOM 2746 O O . ILE A 1 348 ? 62.202 60.582 -39.899 1.00 16.34 348 ILE A O 1
ATOM 2751 N N . ALA A 1 349 ? 63.683 62.260 -39.609 1.00 15.47 349 ALA A N 1
ATOM 2752 C CA . ALA A 1 349 ? 62.657 63.256 -39.868 1.00 17.26 349 ALA A CA 1
ATOM 2753 C C . ALA A 1 349 ? 62.164 63.122 -41.317 1.00 14.53 349 ALA A C 1
ATOM 2754 O O . ALA A 1 349 ? 60.964 63.194 -41.530 1.00 20.31 349 ALA A O 1
ATOM 2756 N N . GLY A 1 350 ? 63.059 62.956 -42.303 1.00 25.20 350 GLY A N 1
ATOM 2757 C CA . GLY A 1 350 ? 62.564 62.824 -43.680 1.00 24.35 350 GLY A CA 1
ATOM 2758 C C . GLY A 1 350 ? 61.603 61.632 -43.814 1.00 14.57 350 GLY A C 1
ATOM 2759 O O . GLY A 1 350 ? 60.546 61.691 -44.502 1.00 17.48 350 GLY A O 1
ATOM 2760 N N . ILE A 1 351 ? 61.994 60.486 -43.155 1.00 16.09 351 ILE A N 1
ATOM 2761 C CA . ILE A 1 351 ? 61.177 59.268 -43.165 1.00 13.82 351 ILE A CA 1
ATOM 2762 C C . ILE A 1 351 ? 59.747 59.561 -42.742 1.00 23.53 351 ILE A C 1
ATOM 2763 O O . ILE A 1 351 ? 58.723 59.187 -43.367 1.00 16.65 351 ILE A O 1
ATOM 2768 N N . LEU A 1 352 ? 59.660 60.306 -41.616 1.00 31.41 352 LEU A N 1
ATOM 2769 C CA . LEU A 1 352 ? 58.361 60.726 -41.078 1.00 19.78 352 LEU A CA 1
ATOM 2770 C C . LEU A 1 352 ? 57.520 61.532 -42.103 1.00 17.39 352 LEU A C 1
ATOM 2771 O O . LEU A 1 352 ? 56.332 61.267 -42.298 1.00 23.66 352 LEU A O 1
ATOM 2776 N N . HIS A 1 353 ? 58.136 62.541 -42.734 1.00 19.42 353 HIS A N 1
ATOM 2777 C CA . HIS A 1 353 ? 57.452 63.372 -43.753 1.00 18.88 353 HIS A CA 1
ATOM 2778 C C . HIS A 1 353 ? 57.020 62.514 -44.944 1.00 16.70 353 HIS A C 1
ATOM 2779 O O . HIS A 1 353 ? 55.858 62.604 -45.358 1.00 27.23 353 HIS A O 1
ATOM 2786 N N . LEU A 1 354 ? 57.945 61.639 -45.414 1.00 19.60 354 LEU A N 1
ATOM 2787 C CA . LEU A 1 354 ? 57.636 60.739 -46.538 1.00 16.94 354 LEU A CA 1
ATOM 2788 C C . LEU A 1 354 ? 56.350 60.020 -46.245 1.00 21.31 354 LEU A C 1
ATOM 2789 O O . LEU A 1 354 ? 55.445 59.848 -47.070 1.00 18.98 354 LEU A O 1
ATOM 2794 N N . GLY A 1 355 ? 56.293 59.588 -44.989 1.00 20.41 355 GLY A N 1
ATOM 2795 C CA . GLY A 1 355 ? 55.126 58.844 -44.607 1.00 9.53 355 GLY A CA 1
ATOM 2796 C C . GLY A 1 355 ? 53.843 59.619 -44.690 1.00 12.65 355 GLY A C 1
ATOM 2797 O O . GLY A 1 355 ? 52.745 59.067 -44.746 1.00 18.84 355 GLY A O 1
ATOM 2798 N N . ASN A 1 356 ? 54.045 60.917 -44.678 1.00 15.80 356 ASN A N 1
ATOM 2799 C CA . ASN A 1 356 ? 52.901 61.804 -44.710 1.00 15.51 356 ASN A CA 1
ATOM 2800 C C . ASN A 1 356 ? 52.421 62.126 -46.107 1.00 48.37 356 ASN A C 1
ATOM 2801 O O . ASN A 1 356 ? 51.352 62.716 -46.250 1.00 21.15 356 ASN A O 1
ATOM 2806 N N . ILE A 1 357 ? 53.200 61.734 -47.114 1.00 22.15 357 ILE A N 1
ATOM 2807 C CA . ILE A 1 357 ? 52.790 61.986 -48.486 1.00 20.13 357 ILE A CA 1
ATOM 2808 C C . ILE A 1 357 ? 51.489 61.279 -48.787 1.00 18.24 357 ILE A C 1
ATOM 2809 O O . ILE A 1 357 ? 51.307 60.074 -48.539 1.00 22.03 357 ILE A O 1
ATOM 2814 N N . LYS A 1 358 ? 50.546 62.046 -49.340 1.00 20.33 358 LYS A N 1
ATOM 2815 C CA . LYS A 1 358 ? 49.245 61.456 -49.683 1.00 19.75 358 LYS A CA 1
ATOM 2816 C C . LYS A 1 358 ? 48.973 61.373 -51.185 1.00 34.59 358 LYS A C 1
ATOM 2817 O O . LYS A 1 358 ? 48.645 62.349 -51.843 1.00 27.58 358 LYS A O 1
ATOM 2823 N N . PHE A 1 359 ? 49.091 60.181 -51.733 1.00 23.89 359 PHE A N 1
ATOM 2824 C CA . PHE A 1 359 ? 48.831 60.018 -53.139 1.00 27.67 359 PHE A CA 1
ATOM 2825 C C . PHE A 1 359 ? 47.347 59.959 -53.407 1.00 26.96 359 PHE A C 1
ATOM 2826 O O . PHE A 1 359 ? 46.557 59.321 -52.713 1.00 32.08 359 PHE A O 1
ATOM 2834 N N . GLU A 1 360 ? 46.989 60.635 -54.471 1.00 27.61 360 GLU A N 1
ATOM 2835 C CA . GLU A 1 360 ? 45.618 60.657 -54.892 1.00 31.26 360 GLU A CA 1
ATOM 2836 C C . GLU A 1 360 ? 45.456 60.208 -56.356 1.00 24.52 360 GLU A C 1
ATOM 2837 O O . GLU A 1 360 ? 46.353 60.331 -57.177 1.00 22.87 360 GLU A O 1
ATOM 2843 N N . LYS A 1 361 ? 44.292 59.675 -56.699 1.00 30.88 361 LYS A N 1
ATOM 2844 C CA . LYS A 1 361 ? 44.024 59.251 -58.051 1.00 57.27 361 LYS A CA 1
ATOM 2845 C C . LYS A 1 361 ? 43.972 60.505 -58.908 1.00 60.14 361 LYS A C 1
ATOM 2846 O O . LYS A 1 361 ? 43.422 61.546 -58.551 1.00 33.46 361 LYS A O 1
ATOM 2852 N N . GLY A 1 362 ? 44.577 60.450 -60.065 1.00 42.15 362 GLY A N 1
ATOM 2853 C CA . GLY A 1 362 ? 44.489 61.654 -60.837 1.00 36.09 362 GLY A CA 1
ATOM 2854 C C . GLY A 1 362 ? 43.516 61.398 -61.969 1.00 58.11 362 GLY A C 1
ATOM 2855 O O . GLY A 1 362 ? 42.461 60.766 -61.795 1.00 39.77 362 GLY A O 1
ATOM 2856 N N . ALA A 1 363 ? 43.971 61.917 -63.108 1.00 100.00 363 ALA A N 1
ATOM 2857 C CA . ALA A 1 363 ? 43.312 61.863 -64.389 1.00 73.96 363 ALA A CA 1
ATOM 2858 C C . ALA A 1 363 ? 42.615 60.532 -64.555 1.00 72.37 363 ALA A C 1
ATOM 2859 O O . ALA A 1 363 ? 41.399 60.421 -64.605 1.00 70.37 363 ALA A O 1
ATOM 2861 N N . GLY A 1 364 ? 43.403 59.491 -64.610 1.00 44.65 364 GLY A N 1
ATOM 2862 C CA . GLY A 1 364 ? 42.759 58.224 -64.741 1.00 100.00 364 GLY A CA 1
ATOM 2863 C C . GLY A 1 364 ? 43.155 57.361 -63.572 1.00 100.00 364 GLY A C 1
ATOM 2864 O O . GLY A 1 364 ? 42.642 57.529 -62.463 1.00 86.84 364 GLY A O 1
ATOM 2865 N N . GLU A 1 365 ? 44.075 56.466 -63.915 1.00 67.50 365 GLU A N 1
ATOM 2866 C CA . GLU A 1 365 ? 44.628 55.487 -63.017 1.00 82.57 365 GLU A CA 1
ATOM 2867 C C . GLU A 1 365 ? 45.827 56.032 -62.257 1.00 80.23 365 GLU A C 1
ATOM 2868 O O . GLU A 1 365 ? 45.814 56.057 -61.028 1.00 67.83 365 GLU A O 1
ATOM 2870 N N . GLY A 1 366 ? 46.849 56.470 -62.990 1.00 76.49 366 GLY A N 1
ATOM 2871 C CA . GLY A 1 366 ? 48.047 57.016 -62.396 1.00 24.27 366 GLY A CA 1
ATOM 2872 C C . GLY A 1 366 ? 47.713 58.066 -61.333 1.00 30.72 366 GLY A C 1
ATOM 2873 O O . GLY A 1 366 ? 46.805 58.915 -61.396 1.00 30.53 366 GLY A O 1
ATOM 2874 N N . ALA A 1 367 ? 48.503 57.986 -60.295 1.00 28.16 367 ALA A N 1
ATOM 2875 C CA . ALA A 1 367 ? 48.325 58.866 -59.158 1.00 31.01 367 ALA A CA 1
ATOM 2876 C C . ALA A 1 367 ? 48.894 60.260 -59.298 1.00 21.52 367 ALA A C 1
ATOM 2877 O O . ALA A 1 367 ? 49.805 60.500 -60.075 1.00 27.76 367 ALA A O 1
ATOM 2879 N N . VAL A 1 368 ? 48.389 61.190 -58.492 1.00 28.88 368 VAL A N 1
ATOM 2880 C CA . VAL A 1 368 ? 48.891 62.556 -58.451 1.00 22.71 368 VAL A CA 1
ATOM 2881 C C . VAL A 1 368 ? 49.128 62.970 -56.993 1.00 30.51 368 VAL A C 1
ATOM 2882 O O . VAL A 1 368 ? 48.564 62.450 -56.044 1.00 26.35 368 VAL A O 1
ATOM 2886 N N . LEU A 1 369 ? 49.954 63.956 -56.778 1.00 26.39 369 LEU A N 1
ATOM 2887 C CA . LEU A 1 369 ? 50.157 64.437 -55.437 1.00 22.87 369 LEU A CA 1
ATOM 2888 C C . LEU A 1 369 ? 49.675 65.881 -55.403 1.00 44.49 369 LEU A C 1
ATOM 2889 O O . LEU A 1 369 ? 50.279 66.827 -55.947 1.00 29.57 369 LEU A O 1
ATOM 2894 N N . LYS A 1 370 ? 48.521 66.035 -54.774 1.00 32.35 370 LYS A N 1
ATOM 2895 C CA . LYS A 1 370 ? 47.886 67.340 -54.662 1.00 30.47 370 LYS A CA 1
ATOM 2896 C C . LYS A 1 370 ? 48.559 68.285 -53.694 1.00 28.04 370 LYS A C 1
ATOM 2897 O O . LYS A 1 370 ? 48.719 69.472 -53.946 1.00 37.06 370 LYS A O 1
ATOM 2903 N N . ASP A 1 371 ? 48.997 67.787 -52.567 1.00 32.98 371 ASP A N 1
ATOM 2904 C CA . ASP A 1 371 ? 49.651 68.717 -51.691 1.00 24.49 371 ASP A CA 1
ATOM 2905 C C . ASP A 1 371 ? 51.064 68.237 -51.495 1.00 18.61 371 ASP A C 1
ATOM 2906 O O . ASP A 1 371 ? 51.284 67.083 -51.125 1.00 34.03 371 ASP A O 1
ATOM 2911 N N . LYS A 1 372 ? 52.006 69.127 -51.745 1.00 19.86 372 LYS A N 1
ATOM 2912 C CA . LYS A 1 372 ? 53.423 68.839 -51.651 1.00 25.20 372 LYS A CA 1
ATOM 2913 C C . LYS A 1 372 ? 54.152 69.154 -50.357 1.00 18.87 372 LYS A C 1
ATOM 2914 O O . LYS A 1 372 ? 55.402 69.153 -50.309 1.00 26.45 372 LYS A O 1
ATOM 2920 N N . THR A 1 373 ? 53.367 69.464 -49.325 1.00 26.10 373 THR A N 1
ATOM 2921 C CA . THR A 1 373 ? 53.973 69.832 -48.041 1.00 27.05 373 THR A CA 1
ATOM 2922 C C . THR A 1 373 ? 54.980 68.819 -47.509 1.00 11.12 373 THR A C 1
ATOM 2923 O O . THR A 1 373 ? 56.173 69.134 -47.367 1.00 27.36 373 THR A O 1
ATOM 2927 N N . ALA A 1 374 ? 54.446 67.586 -47.260 1.00 28.63 374 ALA A N 1
ATOM 2928 C CA . ALA A 1 374 ? 55.202 66.405 -46.767 1.00 24.83 374 ALA A CA 1
ATOM 2929 C C . ALA A 1 374 ? 56.375 66.160 -47.709 1.00 21.95 374 ALA A C 1
ATOM 2930 O O . ALA A 1 374 ? 57.561 66.080 -47.341 1.00 18.59 374 ALA A O 1
ATOM 2932 N N . LEU A 1 375 ? 56.025 66.095 -49.011 1.00 29.67 375 LEU A N 1
ATOM 2933 C CA . LEU A 1 375 ? 57.042 65.924 -50.046 1.00 15.01 375 LEU A CA 1
ATOM 2934 C C . LEU A 1 375 ? 58.137 66.994 -49.962 1.00 12.82 375 LEU A C 1
ATOM 2935 O O . LEU A 1 375 ? 59.335 66.720 -50.014 1.00 18.15 375 LEU A O 1
ATOM 2940 N N . ASN A 1 376 ? 57.737 68.274 -49.864 1.00 18.21 376 ASN A N 1
ATOM 2941 C CA . ASN A 1 376 ? 58.751 69.310 -49.807 1.00 16.64 376 ASN A CA 1
ATOM 2942 C C . ASN A 1 376 ? 59.610 69.259 -48.528 1.00 18.80 376 ASN A C 1
ATOM 2943 O O . ASN A 1 376 ? 60.856 69.404 -48.590 1.00 24.96 376 ASN A O 1
ATOM 2948 N N . ALA A 1 377 ? 58.917 69.018 -47.371 1.00 30.92 377 ALA A N 1
ATOM 2949 C CA . ALA A 1 377 ? 59.523 68.887 -46.031 1.00 23.24 377 ALA A CA 1
ATOM 2950 C C . ALA A 1 377 ? 60.602 67.810 -46.090 1.00 12.68 377 ALA A C 1
ATOM 2951 O O . ALA A 1 377 ? 61.768 68.042 -45.766 1.00 25.13 377 ALA A O 1
ATOM 2953 N N . ALA A 1 378 ? 60.210 66.615 -46.588 1.00 18.18 378 ALA A N 1
ATOM 2954 C CA . ALA A 1 378 ? 61.163 65.501 -46.762 1.00 19.32 378 ALA A CA 1
ATOM 2955 C C . ALA A 1 378 ? 62.366 65.849 -47.644 1.00 19.72 378 ALA A C 1
ATOM 2956 O O . ALA A 1 378 ? 63.547 65.619 -47.336 1.00 17.56 378 ALA A O 1
ATOM 2958 N N . SER A 1 379 ? 62.059 66.448 -48.796 1.00 23.42 379 SER A N 1
ATOM 2959 C CA . SER A 1 379 ? 63.120 66.785 -49.701 1.00 18.75 379 SER A CA 1
ATOM 2960 C C . SER A 1 379 ? 64.007 67.784 -49.051 1.00 14.27 379 SER A C 1
ATOM 2961 O O . SER A 1 379 ? 65.226 67.774 -49.198 1.00 20.75 379 SER A O 1
ATOM 2964 N N . THR A 1 380 ? 63.359 68.675 -48.341 1.00 17.29 380 THR A N 1
ATOM 2965 C CA . THR A 1 380 ? 64.211 69.666 -47.720 1.00 22.32 380 THR A CA 1
ATOM 2966 C C . THR A 1 380 ? 65.125 69.042 -46.671 1.00 24.98 380 THR A C 1
ATOM 2967 O O . THR A 1 380 ? 66.315 69.319 -46.619 1.00 19.12 380 THR A O 1
ATOM 2971 N N . VAL A 1 381 ? 64.602 68.158 -45.806 1.00 25.84 381 VAL A N 1
ATOM 2972 C CA . VAL A 1 381 ? 65.507 67.572 -44.826 1.00 26.16 381 VAL A CA 1
ATOM 2973 C C . VAL A 1 381 ? 66.499 66.637 -45.460 1.00 24.22 381 VAL A C 1
ATOM 2974 O O . VAL A 1 381 ? 67.637 66.602 -45.020 1.00 26.41 381 VAL A O 1
ATOM 2978 N N . PHE A 1 382 ? 66.116 65.856 -46.484 1.00 25.08 382 PHE A N 1
ATOM 2979 C CA . PHE A 1 382 ? 67.111 64.959 -47.075 1.00 17.22 382 PHE A CA 1
ATOM 2980 C C . PHE A 1 382 ? 68.125 65.623 -48.005 1.00 18.20 382 PHE A C 1
ATOM 2981 O O . PHE A 1 382 ? 69.167 65.045 -48.343 1.00 23.48 382 PHE A O 1
ATOM 2989 N N . GLY A 1 383 ? 67.803 66.812 -48.518 1.00 21.44 383 GLY A N 1
ATOM 2990 C CA . GLY A 1 383 ? 68.742 67.447 -49.462 1.00 24.60 383 GLY A CA 1
ATOM 2991 C C . GLY A 1 383 ? 68.705 66.860 -50.898 1.00 18.76 383 GLY A C 1
ATOM 2992 O O . GLY A 1 383 ? 69.766 66.660 -51.530 1.00 20.91 383 GLY A O 1
ATOM 2993 N N . VAL A 1 384 ? 67.477 66.549 -51.340 1.00 27.19 384 VAL A N 1
ATOM 2994 C CA . VAL A 1 384 ? 67.169 65.964 -52.637 1.00 34.47 384 VAL A CA 1
ATOM 2995 C C . VAL A 1 384 ? 66.166 66.873 -53.347 1.00 42.09 384 VAL A C 1
ATOM 2996 O O . VAL A 1 384 ? 65.519 67.718 -52.716 1.00 28.31 384 VAL A O 1
ATOM 3000 N N . ASN A 1 385 ? 66.016 66.738 -54.660 1.00 27.35 385 ASN A N 1
ATOM 3001 C CA . ASN A 1 385 ? 65.084 67.585 -55.387 1.00 14.47 385 ASN A CA 1
ATOM 3002 C C . ASN A 1 385 ? 63.689 67.022 -55.354 1.00 12.84 385 ASN A C 1
ATOM 3003 O O . ASN A 1 385 ? 63.474 65.844 -55.700 1.00 24.43 385 ASN A O 1
ATOM 3008 N N . PRO A 1 386 ? 62.752 67.886 -54.944 1.00 21.81 386 PRO A N 1
ATOM 3009 C CA . PRO A 1 386 ? 61.370 67.476 -54.814 1.00 24.92 386 PRO A CA 1
ATOM 3010 C C . PRO A 1 386 ? 60.666 67.050 -56.073 1.00 31.47 386 PRO A C 1
ATOM 3011 O O . PRO A 1 386 ? 59.797 66.197 -55.962 1.00 21.60 386 PRO A O 1
ATOM 3015 N N . SER A 1 387 ? 60.991 67.651 -57.224 1.00 30.17 387 SER A N 1
ATOM 3016 C CA . SER A 1 387 ? 60.269 67.285 -58.440 1.00 29.57 387 SER A CA 1
ATOM 3017 C C . SER A 1 387 ? 60.768 65.970 -58.958 1.00 11.09 387 SER A C 1
ATOM 3018 O O . SER A 1 387 ? 60.023 65.152 -59.496 1.00 28.80 387 SER A O 1
ATOM 3021 N N . VAL A 1 388 ? 62.081 65.843 -58.733 1.00 16.74 388 VAL A N 1
ATOM 3022 C CA . VAL A 1 388 ? 62.745 64.631 -59.114 1.00 17.46 388 VAL A CA 1
ATOM 3023 C C . VAL A 1 388 ? 62.222 63.506 -58.258 1.00 24.36 388 VAL A C 1
ATOM 3024 O O . VAL A 1 388 ? 61.950 62.412 -58.744 1.00 25.05 388 VAL A O 1
ATOM 3028 N N . LEU A 1 389 ? 62.072 63.810 -56.980 1.00 27.49 389 LEU A N 1
ATOM 3029 C CA . LEU A 1 389 ? 61.581 62.806 -56.073 1.00 20.17 389 LEU A CA 1
ATOM 3030 C C . LEU A 1 389 ? 60.155 62.442 -56.415 1.00 13.72 389 LEU A C 1
ATOM 3031 O O . LEU A 1 389 ? 59.785 61.266 -56.451 1.00 20.18 389 LEU A O 1
ATOM 3036 N N . GLU A 1 390 ? 59.321 63.444 -56.710 1.00 15.86 390 GLU A N 1
ATOM 3037 C CA . GLU A 1 390 ? 57.927 63.185 -57.070 1.00 21.00 390 GLU A CA 1
ATOM 3038 C C . GLU A 1 390 ? 57.770 62.300 -58.313 1.00 23.49 390 GLU A C 1
ATOM 3039 O O . GLU A 1 390 ? 56.909 61.410 -58.429 1.00 17.19 390 GLU A O 1
ATOM 3045 N N . LYS A 1 391 ? 58.613 62.601 -59.298 1.00 20.57 391 LYS A N 1
ATOM 3046 C CA . LYS A 1 391 ? 58.612 61.834 -60.536 1.00 26.40 391 LYS A CA 1
ATOM 3047 C C . LYS A 1 391 ? 59.114 60.426 -60.255 1.00 14.66 391 LYS A C 1
ATOM 3048 O O . LYS A 1 391 ? 58.595 59.431 -60.767 1.00 18.99 391 LYS A O 1
ATOM 3054 N N . ALA A 1 392 ? 60.131 60.332 -59.403 1.00 14.55 392 ALA A N 1
ATOM 3055 C CA . ALA A 1 392 ? 60.618 59.004 -59.081 1.00 15.67 392 ALA A CA 1
ATOM 3056 C C . ALA A 1 392 ? 59.601 58.124 -58.345 1.00 16.82 392 ALA A C 1
ATOM 3057 O O . ALA A 1 392 ? 59.634 56.886 -58.351 1.00 24.24 392 ALA A O 1
ATOM 3059 N N . LEU A 1 393 ? 58.667 58.776 -57.682 1.00 19.74 393 LEU A N 1
ATOM 3060 C CA . LEU A 1 393 ? 57.666 58.060 -56.911 1.00 18.18 393 LEU A CA 1
ATOM 3061 C C . LEU A 1 393 ? 56.473 57.647 -57.752 1.00 24.48 393 LEU A C 1
ATOM 3062 O O . LEU A 1 393 ? 56.009 56.507 -57.669 1.00 19.52 393 LEU A O 1
ATOM 3067 N N . MET A 1 394 ? 55.965 58.593 -58.557 1.00 16.43 394 MET A N 1
ATOM 3068 C CA . MET A 1 394 ? 54.771 58.368 -59.351 1.00 23.06 394 MET A CA 1
ATOM 3069 C C . MET A 1 394 ? 54.950 57.882 -60.773 1.00 20.52 394 MET A C 1
ATOM 3070 O O . MET A 1 394 ? 54.096 57.158 -61.317 1.00 16.94 394 MET A O 1
ATOM 3075 N N . GLU A 1 395 ? 56.070 58.293 -61.317 1.00 16.00 395 GLU A N 1
ATOM 3076 C CA . GLU A 1 395 ? 56.373 57.897 -62.665 1.00 20.40 395 GLU A CA 1
ATOM 3077 C C . GLU A 1 395 ? 57.784 57.443 -62.796 1.00 20.27 395 GLU A C 1
ATOM 3078 O O . GLU A 1 395 ? 58.537 58.033 -63.550 1.00 20.51 395 GLU A O 1
ATOM 3084 N N . PRO A 1 396 ? 58.184 56.423 -62.075 1.00 21.99 396 PRO A N 1
ATOM 3085 C CA . PRO A 1 396 ? 59.549 55.981 -62.214 1.00 17.30 396 PRO A CA 1
ATOM 3086 C C . PRO A 1 396 ? 59.770 55.349 -63.606 1.00 17.58 396 PRO A C 1
ATOM 3087 O O . PRO A 1 396 ? 58.868 54.752 -64.169 1.00 14.35 396 PRO A O 1
ATOM 3091 N N . ARG A 1 397 ? 60.974 55.427 -64.135 1.00 21.17 397 ARG A N 1
ATOM 3092 C CA . ARG A 1 397 ? 61.239 54.809 -65.426 1.00 20.08 397 ARG A CA 1
ATOM 3093 C C . ARG A 1 397 ? 61.850 53.440 -65.312 1.00 23.34 397 ARG A C 1
ATOM 3094 O O . ARG A 1 397 ? 62.665 53.167 -64.443 1.00 24.55 397 ARG A O 1
ATOM 3102 N N . ILE A 1 398 ? 61.494 52.585 -66.264 1.00 17.78 398 ILE A N 1
ATOM 3103 C CA . ILE A 1 398 ? 62.035 51.241 -66.328 1.00 28.57 398 ILE A CA 1
ATOM 3104 C C . ILE A 1 398 ? 62.351 50.851 -67.764 1.00 19.99 398 ILE A C 1
ATOM 3105 O O . ILE A 1 398 ? 61.919 51.518 -68.693 1.00 22.12 398 ILE A O 1
ATOM 3110 N N . LEU A 1 399 ? 63.046 49.742 -67.947 1.00 24.93 399 LEU A N 1
ATOM 3111 C CA . LEU A 1 399 ? 63.306 49.280 -69.303 1.00 26.82 399 LEU A CA 1
ATOM 3112 C C . LEU A 1 399 ? 62.183 48.333 -69.665 1.00 27.56 399 LEU A C 1
ATOM 3113 O O . LEU A 1 399 ? 61.684 47.587 -68.828 1.00 22.30 399 LEU A O 1
ATOM 3118 N N . ALA A 1 400 ? 61.783 48.371 -70.922 1.00 30.05 400 ALA A N 1
ATOM 3119 C CA . ALA A 1 400 ? 60.781 47.483 -71.510 1.00 31.52 400 ALA A CA 1
ATOM 3120 C C . ALA A 1 400 ? 61.619 46.875 -72.651 1.00 28.96 400 ALA A C 1
ATOM 3121 O O . ALA A 1 400 ? 61.714 47.446 -73.731 1.00 31.82 400 ALA A O 1
ATOM 3123 N N . GLY A 1 401 ? 62.311 45.777 -72.369 1.00 22.66 401 GLY A N 1
ATOM 3124 C CA . GLY A 1 401 ? 63.236 45.182 -73.293 1.00 24.17 401 GLY A CA 1
ATOM 3125 C C . GLY A 1 401 ? 64.439 46.105 -73.070 1.00 31.21 401 GLY A C 1
ATOM 3126 O O . GLY A 1 401 ? 65.101 46.016 -72.033 1.00 23.97 401 GLY A O 1
ATOM 3127 N N . ARG A 1 402 ? 64.685 47.033 -74.025 1.00 22.75 402 ARG A N 1
ATOM 3128 C CA . ARG A 1 402 ? 65.770 48.015 -73.960 1.00 18.61 402 ARG A CA 1
ATOM 3129 C C . ARG A 1 402 ? 65.258 49.438 -74.054 1.00 9.56 402 ARG A C 1
ATOM 3130 O O . ARG A 1 402 ? 65.970 50.449 -73.920 1.00 20.33 402 ARG A O 1
ATOM 3138 N N . ASP A 1 403 ? 63.975 49.493 -74.326 1.00 13.22 403 ASP A N 1
ATOM 3139 C CA . ASP A 1 403 ? 63.354 50.780 -74.424 1.00 20.57 403 ASP A CA 1
ATOM 3140 C C . ASP A 1 403 ? 63.211 51.339 -73.022 1.00 38.33 403 ASP A C 1
ATOM 3141 O O . ASP A 1 403 ? 63.101 50.623 -72.042 1.00 20.71 403 ASP A O 1
ATOM 3146 N N . LEU A 1 404 ? 63.198 52.647 -72.930 1.00 31.96 404 LEU A N 1
ATOM 3147 C CA . LEU A 1 404 ? 63.038 53.329 -71.661 1.00 36.43 404 LEU A CA 1
ATOM 3148 C C . LEU A 1 404 ? 61.600 53.858 -71.535 1.00 28.78 404 LEU A C 1
ATOM 3149 O O . LEU A 1 404 ? 61.154 54.738 -72.292 1.00 32.80 404 LEU A O 1
ATOM 3154 N N . VAL A 1 405 ? 60.826 53.329 -70.576 1.00 24.21 405 VAL A N 1
ATOM 3155 C CA . VAL A 1 405 ? 59.458 53.792 -70.422 1.00 19.57 405 VAL A CA 1
ATOM 3156 C C . VAL A 1 405 ? 59.172 54.290 -69.011 1.00 25.97 405 VAL A C 1
ATOM 3157 O O . VAL A 1 405 ? 59.574 53.726 -68.011 1.00 21.59 405 VAL A O 1
ATOM 3161 N N . ALA A 1 406 ? 58.446 55.363 -68.936 1.00 21.74 406 ALA A N 1
ATOM 3162 C CA . ALA A 1 406 ? 58.081 55.887 -67.654 1.00 34.77 406 ALA A CA 1
ATOM 3163 C C . ALA A 1 406 ? 56.806 55.171 -67.241 1.00 36.79 406 ALA A C 1
ATOM 3164 O O . ALA A 1 406 ? 55.876 54.909 -68.008 1.00 32.24 406 ALA A O 1
ATOM 3166 N N . GLN A 1 407 ? 56.725 54.780 -65.992 1.00 27.80 407 GLN A N 1
ATOM 3167 C CA . GLN A 1 407 ? 55.506 54.122 -65.589 1.00 21.33 407 GLN A CA 1
ATOM 3168 C C . GLN A 1 407 ? 54.628 55.229 -65.023 1.00 24.35 407 GLN A C 1
ATOM 3169 O O . GLN A 1 407 ? 55.040 56.373 -64.842 1.00 38.84 407 GLN A O 1
ATOM 3175 N N . HIS A 1 408 ? 53.403 54.915 -64.775 1.00 23.97 408 HIS A N 1
ATOM 3176 C CA . HIS A 1 408 ? 52.574 55.929 -64.191 1.00 21.44 408 HIS A CA 1
ATOM 3177 C C . HIS A 1 408 ? 51.848 55.176 -63.097 1.00 46.03 408 HIS A C 1
ATOM 3178 O O . HIS A 1 408 ? 50.776 54.649 -63.305 1.00 25.97 408 HIS A O 1
ATOM 3185 N N . LEU A 1 409 ? 52.472 55.057 -61.935 1.00 19.81 409 LEU A N 1
ATOM 3186 C CA . LEU A 1 409 ? 51.881 54.256 -60.874 1.00 18.64 409 LEU A CA 1
ATOM 3187 C C . LEU A 1 409 ? 50.595 54.794 -60.271 1.00 17.72 409 LEU A C 1
ATOM 3188 O O . LEU A 1 409 ? 50.422 56.012 -60.135 1.00 22.09 409 LEU A O 1
ATOM 3193 N N . ASN A 1 410 ? 49.698 53.874 -59.879 1.00 22.59 410 ASN A N 1
ATOM 3194 C CA . ASN A 1 410 ? 48.463 54.330 -59.247 1.00 23.11 410 ASN A CA 1
ATOM 3195 C C . ASN A 1 410 ? 48.744 54.671 -57.785 1.00 24.06 410 ASN A C 1
ATOM 3196 O O . ASN A 1 410 ? 49.875 54.619 -57.304 1.00 19.20 410 ASN A O 1
ATOM 3201 N N . VAL A 1 411 ? 47.670 55.024 -57.125 1.00 26.42 411 VAL A N 1
ATOM 3202 C CA . VAL A 1 411 ? 47.754 55.373 -55.739 1.00 29.86 411 VAL A CA 1
ATOM 3203 C C . VAL A 1 411 ? 48.416 54.260 -54.913 1.00 24.68 411 VAL A C 1
ATOM 3204 O O . VAL A 1 411 ? 49.369 54.485 -54.156 1.00 22.31 411 VAL A O 1
ATOM 3208 N N . GLU A 1 412 ? 47.932 53.031 -55.070 1.00 24.44 412 GLU A N 1
ATOM 3209 C CA . GLU A 1 412 ? 48.480 51.892 -54.348 1.00 21.01 412 GLU A CA 1
ATOM 3210 C C . GLU A 1 412 ? 49.968 51.661 -54.621 1.00 64.30 412 GLU A C 1
ATOM 3211 O O . GLU A 1 412 ? 50.746 51.539 -53.684 1.00 24.51 412 GLU A O 1
ATOM 3217 N N . LYS A 1 413 ? 50.410 51.614 -55.877 1.00 18.45 413 LYS A N 1
ATOM 3218 C CA . LYS A 1 413 ? 51.798 51.405 -56.174 1.00 16.47 413 LYS A CA 1
ATOM 3219 C C . LYS A 1 413 ? 52.681 52.555 -55.752 1.00 12.18 413 LYS A C 1
ATOM 3220 O O . LYS A 1 413 ? 53.840 52.346 -55.369 1.00 16.14 413 LYS A O 1
ATOM 3226 N N . SER A 1 414 ? 52.167 53.776 -55.874 1.00 14.94 414 SER A N 1
ATOM 3227 C CA . SER A 1 414 ? 52.983 54.926 -55.483 1.00 26.34 414 SER A CA 1
ATOM 3228 C C . SER A 1 414 ? 53.266 54.893 -53.967 1.00 23.10 414 SER A C 1
ATOM 3229 O O . SER A 1 414 ? 54.372 55.172 -53.509 1.00 20.56 414 SER A O 1
ATOM 3232 N N . SER A 1 415 ? 52.247 54.540 -53.183 1.00 24.57 415 SER A N 1
ATOM 3233 C CA . SER A 1 415 ? 52.390 54.462 -51.723 1.00 16.15 415 SER A CA 1
ATOM 3234 C C . SER A 1 415 ? 53.394 53.378 -51.335 1.00 10.16 415 SER A C 1
ATOM 3235 O O . SER A 1 415 ? 54.295 53.585 -50.520 1.00 21.11 415 SER A O 1
ATOM 3238 N N . SER A 1 416 ? 53.240 52.201 -52.000 1.00 19.04 416 SER A N 1
ATOM 3239 C CA . SER A 1 416 ? 54.119 51.064 -51.793 1.00 14.95 416 SER A CA 1
ATOM 3240 C C . SER A 1 416 ? 55.552 51.428 -52.088 1.00 20.44 416 SER A C 1
ATOM 3241 O O . SER A 1 416 ? 56.494 50.964 -51.408 1.00 19.35 416 SER A O 1
ATOM 3244 N N . SER A 1 417 ? 55.711 52.270 -53.141 1.00 21.25 417 SER A N 1
ATOM 3245 C CA . SER A 1 417 ? 57.053 52.697 -53.553 1.00 15.19 417 SER A CA 1
ATOM 3246 C C . SER A 1 417 ? 57.644 53.668 -52.535 1.00 8.04 417 SER A C 1
ATOM 3247 O O . SER A 1 417 ? 58.833 53.567 -52.215 1.00 13.77 417 SER A O 1
ATOM 3250 N N . ARG A 1 418 ? 56.802 54.624 -52.091 1.00 15.63 418 ARG A N 1
ATOM 3251 C CA . ARG A 1 418 ? 57.260 55.599 -51.084 1.00 12.97 418 ARG A CA 1
ATOM 3252 C C . ARG A 1 418 ? 57.683 54.726 -49.866 1.00 8.66 418 ARG A C 1
ATOM 3253 O O . ARG A 1 418 ? 58.757 54.952 -49.316 1.00 13.29 418 ARG A O 1
ATOM 3261 N N . ASP A 1 419 ? 56.856 53.688 -49.549 1.00 15.51 419 ASP A N 1
ATOM 3262 C CA . ASP A 1 419 ? 57.171 52.767 -48.444 1.00 11.99 419 ASP A CA 1
ATOM 3263 C C . ASP A 1 419 ? 58.489 52.060 -48.638 1.00 24.78 419 ASP A C 1
ATOM 3264 O O . ASP A 1 419 ? 59.301 51.922 -47.697 1.00 17.36 419 ASP A O 1
ATOM 3269 N N . ALA A 1 420 ? 58.699 51.616 -49.876 1.00 19.73 420 ALA A N 1
ATOM 3270 C CA . ALA A 1 420 ? 59.940 50.932 -50.201 1.00 11.40 420 ALA A CA 1
ATOM 3271 C C . ALA A 1 420 ? 61.100 51.875 -50.021 1.00 13.06 420 ALA A C 1
ATOM 3272 O O . ALA A 1 420 ? 62.152 51.464 -49.538 1.00 15.92 420 ALA A O 1
ATOM 3274 N N . LEU A 1 421 ? 60.921 53.142 -50.427 1.00 14.73 421 LEU A N 1
ATOM 3275 C CA . LEU A 1 421 ? 62.001 54.104 -50.264 1.00 12.11 421 LEU A CA 1
ATOM 3276 C C . LEU A 1 421 ? 62.321 54.320 -48.759 1.00 16.50 421 LEU A C 1
ATOM 3277 O O . LEU A 1 421 ? 63.464 54.369 -48.356 1.00 14.18 421 LEU A O 1
ATOM 3282 N N . VAL A 1 422 ? 61.302 54.485 -47.936 1.00 14.89 422 VAL A N 1
ATOM 3283 C CA . VAL A 1 422 ? 61.496 54.692 -46.485 1.00 14.03 422 VAL A CA 1
ATOM 3284 C C . VAL A 1 422 ? 62.283 53.506 -45.855 1.00 14.06 422 VAL A C 1
ATOM 3285 O O . VAL A 1 422 ? 63.317 53.707 -45.183 1.00 23.27 422 VAL A O 1
ATOM 3289 N N . LYS A 1 423 ? 61.806 52.262 -46.151 1.00 16.04 423 LYS A N 1
ATOM 3290 C CA . LYS A 1 423 ? 62.413 51.025 -45.680 1.00 13.63 423 LYS A CA 1
ATOM 3291 C C . LYS A 1 423 ? 63.865 50.899 -46.021 1.00 20.05 423 LYS A C 1
ATOM 3292 O O . LYS A 1 423 ? 64.718 50.508 -45.223 1.00 21.60 423 LYS A O 1
ATOM 3298 N N . ALA A 1 424 ? 64.220 51.289 -47.233 1.00 17.84 424 ALA A N 1
ATOM 3299 C CA . ALA A 1 424 ? 65.628 51.231 -47.640 1.00 17.03 424 ALA A CA 1
ATOM 3300 C C . ALA A 1 424 ? 66.437 52.320 -46.918 1.00 9.82 424 ALA A C 1
ATOM 3301 O O . ALA A 1 424 ? 67.615 52.140 -46.555 1.00 19.17 424 ALA A O 1
ATOM 3303 N N . LEU A 1 425 ? 65.783 53.502 -46.742 1.00 13.36 425 LEU A N 1
ATOM 3304 C CA . LEU A 1 425 ? 66.456 54.618 -46.067 1.00 13.88 425 LEU A CA 1
ATOM 3305 C C . LEU A 1 425 ? 66.780 54.112 -44.658 1.00 16.08 425 LEU A C 1
ATOM 3306 O O . LEU A 1 425 ? 67.888 54.140 -44.139 1.00 15.08 425 LEU A O 1
ATOM 3311 N N . TYR A 1 426 ? 65.737 53.598 -44.061 1.00 13.79 426 TYR A N 1
ATOM 3312 C CA . TYR A 1 426 ? 65.917 53.077 -42.705 1.00 20.83 426 TYR A CA 1
ATOM 3313 C C . TYR A 1 426 ? 66.902 51.927 -42.571 1.00 19.67 426 TYR A C 1
ATOM 3314 O O . TYR A 1 426 ? 67.861 51.997 -41.806 1.00 19.40 426 TYR A O 1
ATOM 3323 N N . GLY A 1 427 ? 66.682 50.847 -43.339 1.00 11.14 427 GLY A N 1
ATOM 3324 C CA . GLY A 1 427 ? 67.591 49.723 -43.283 1.00 11.05 427 GLY A CA 1
ATOM 3325 C C . GLY A 1 427 ? 68.990 50.135 -43.639 1.00 18.91 427 GLY A C 1
ATOM 3326 O O . GLY A 1 427 ? 69.990 49.687 -43.072 1.00 15.68 427 GLY A O 1
ATOM 3327 N N . ARG A 1 428 ? 69.122 51.004 -44.624 1.00 14.26 428 ARG A N 1
ATOM 3328 C CA . ARG A 1 428 ? 70.514 51.343 -44.889 1.00 13.41 428 ARG A CA 1
ATOM 3329 C C . ARG A 1 428 ? 71.156 52.223 -43.787 1.00 13.59 428 ARG A C 1
ATOM 3330 O O . ARG A 1 428 ? 72.356 52.149 -43.579 1.00 15.82 428 ARG A O 1
ATOM 3338 N N . LEU A 1 429 ? 70.346 53.087 -43.161 1.00 17.68 429 LEU A N 1
ATOM 3339 C CA . LEU A 1 429 ? 70.818 53.949 -42.085 1.00 19.85 429 LEU A CA 1
ATOM 3340 C C . LEU A 1 429 ? 71.252 53.015 -40.963 1.00 13.72 429 LEU A C 1
ATOM 3341 O O . LEU A 1 429 ? 72.292 53.169 -40.378 1.00 16.63 429 LEU A O 1
ATOM 3346 N N . PHE A 1 430 ? 70.436 52.023 -40.711 1.00 18.41 430 PHE A N 1
ATOM 3347 C CA . PHE A 1 430 ? 70.797 51.074 -39.679 1.00 17.20 430 PHE A CA 1
ATOM 3348 C C . PHE A 1 430 ? 72.139 50.412 -39.953 1.00 20.43 430 PHE A C 1
ATOM 3349 O O . PHE A 1 430 ? 73.022 50.299 -39.094 1.00 18.31 430 PHE A O 1
ATOM 3357 N N . LEU A 1 431 ? 72.306 49.953 -41.175 1.00 18.28 431 LEU A N 1
ATOM 3358 C CA . LEU A 1 431 ? 73.549 49.303 -41.475 1.00 12.86 431 LEU A CA 1
ATOM 3359 C C . LEU A 1 431 ? 74.685 50.262 -41.340 1.00 16.02 431 LEU A C 1
ATOM 3360 O O . LEU A 1 431 ? 75.794 49.903 -40.942 1.00 22.02 431 LEU A O 1
ATOM 3365 N N . TRP A 1 432 ? 74.420 51.506 -41.729 1.00 16.33 432 TRP A N 1
ATOM 3366 C CA . TRP A 1 432 ? 75.490 52.469 -41.627 1.00 15.09 432 TRP A CA 1
ATOM 3367 C C . TRP A 1 432 ? 75.919 52.686 -40.164 1.00 13.46 432 TRP A C 1
ATOM 3368 O O . TRP A 1 432 ? 77.123 52.727 -39.896 1.00 20.95 432 TRP A O 1
ATOM 3379 N N . LEU A 1 433 ? 74.920 52.799 -39.254 1.00 21.16 433 LEU A N 1
ATOM 3380 C CA . LEU A 1 433 ? 75.137 52.965 -37.799 1.00 13.04 433 LEU A CA 1
ATOM 3381 C C . LEU A 1 433 ? 75.968 51.815 -37.329 1.00 15.02 433 LEU A C 1
ATOM 3382 O O . LEU A 1 433 ? 77.001 52.011 -36.729 1.00 21.23 433 LEU A O 1
ATOM 3387 N N . VAL A 1 434 ? 75.570 50.585 -37.665 1.00 20.29 434 VAL A N 1
ATOM 3388 C CA . VAL A 1 434 ? 76.408 49.474 -37.248 1.00 13.12 434 VAL A CA 1
ATOM 3389 C C . VAL A 1 434 ? 77.836 49.507 -37.779 1.00 22.42 434 VAL A C 1
ATOM 3390 O O . VAL A 1 434 ? 78.811 49.250 -37.061 1.00 25.12 434 VAL A O 1
ATOM 3394 N N . LYS A 1 435 ? 77.981 49.786 -39.090 1.00 20.89 435 LYS A N 1
ATOM 3395 C CA . LYS A 1 435 ? 79.313 49.828 -39.706 1.00 17.17 435 LYS A CA 1
ATOM 3396 C C . LYS A 1 435 ? 80.131 50.913 -39.060 1.00 15.22 435 LYS A C 1
ATOM 3397 O O . LYS A 1 435 ? 81.323 50.757 -38.781 1.00 22.17 435 LYS A O 1
ATOM 3403 N N . LYS A 1 436 ? 79.446 52.017 -38.806 1.00 20.86 436 LYS A N 1
ATOM 3404 C CA . LYS A 1 436 ? 80.135 53.114 -38.167 1.00 17.96 436 LYS A CA 1
ATOM 3405 C C . LYS A 1 436 ? 80.636 52.621 -36.832 1.00 32.82 436 LYS A C 1
ATOM 3406 O O . LYS A 1 436 ? 81.781 52.836 -36.494 1.00 33.23 436 LYS A O 1
ATOM 3412 N N . ILE A 1 437 ? 79.777 51.939 -36.094 1.00 19.26 437 ILE A N 1
ATOM 3413 C CA . ILE A 1 437 ? 80.157 51.418 -34.794 1.00 17.37 437 ILE A CA 1
ATOM 3414 C C . ILE A 1 437 ? 81.273 50.419 -34.924 1.00 20.90 437 ILE A C 1
ATOM 3415 O O . ILE A 1 437 ? 82.286 50.479 -34.224 1.00 26.39 437 ILE A O 1
ATOM 3420 N N . ASN A 1 438 ? 81.122 49.506 -35.847 1.00 24.24 438 ASN A N 1
ATOM 3421 C CA . ASN A 1 438 ? 82.196 48.554 -35.986 1.00 23.86 438 ASN A CA 1
ATOM 3422 C C . ASN A 1 438 ? 83.528 49.172 -36.341 1.00 39.64 438 ASN A C 1
ATOM 3423 O O . ASN A 1 438 ? 84.561 48.666 -35.906 1.00 28.43 438 ASN A O 1
ATOM 3428 N N . ASN A 1 439 ? 83.528 50.239 -37.139 1.00 31.19 439 ASN A N 1
ATOM 3429 C CA . ASN A 1 439 ? 84.828 50.765 -37.474 1.00 35.40 439 ASN A CA 1
ATOM 3430 C C . ASN A 1 439 ? 85.524 51.383 -36.296 1.00 26.41 439 ASN A C 1
ATOM 3431 O O . ASN A 1 439 ? 86.738 51.327 -36.143 1.00 45.45 439 ASN A O 1
ATOM 3436 N N . VAL A 1 440 ? 84.726 51.951 -35.433 1.00 32.72 440 VAL A N 1
ATOM 3437 C CA . VAL A 1 440 ? 85.309 52.539 -34.243 1.00 33.11 440 VAL A CA 1
ATOM 3438 C C . VAL A 1 440 ? 85.937 51.452 -33.391 1.00 40.56 440 VAL A C 1
ATOM 3439 O O . VAL A 1 440 ? 87.006 51.649 -32.820 1.00 32.71 440 VAL A O 1
ATOM 3443 N N . LEU A 1 441 ? 85.232 50.313 -33.323 1.00 32.22 441 LEU A N 1
ATOM 3444 C CA . LEU A 1 441 ? 85.626 49.153 -32.536 1.00 31.72 441 LEU A CA 1
ATOM 3445 C C . LEU A 1 441 ? 86.662 48.256 -33.164 1.00 64.66 441 LEU A C 1
ATOM 3446 O O . LEU A 1 441 ? 87.116 47.330 -32.499 1.00 28.93 441 LEU A O 1
ATOM 3451 N N . CYS A 1 442 ? 87.013 48.518 -34.423 1.00 33.21 442 CYS A N 1
ATOM 3452 C CA . CYS A 1 442 ? 88.032 47.690 -35.023 1.00 39.23 442 CYS A CA 1
ATOM 3453 C C . CYS A 1 442 ? 89.372 48.395 -34.911 1.00 33.25 442 CYS A C 1
ATOM 3454 O O . CYS A 1 442 ? 89.584 49.509 -35.405 1.00 53.79 442 CYS A O 1
ATOM 3457 N N . SER A 1 443 ? 90.230 47.738 -34.147 1.00 100.00 443 SER A N 1
ATOM 3458 C CA . SER A 1 443 ? 91.530 48.273 -33.874 1.00 77.29 443 SER A CA 1
ATOM 3459 C C . SER A 1 443 ? 92.504 47.189 -33.545 1.00 68.10 443 SER A C 1
ATOM 3460 O O . SER A 1 443 ? 93.626 47.528 -33.219 1.00 100.00 443 SER A O 1
ATOM 3462 N N . GLU A 1 444 ? 92.098 45.932 -33.631 1.00 57.69 444 GLU A N 1
ATOM 3463 C CA . GLU A 1 444 ? 93.073 44.920 -33.344 1.00 23.61 444 GLU A CA 1
ATOM 3464 C C . GLU A 1 444 ? 92.776 43.614 -33.988 1.00 29.11 444 GLU A C 1
ATOM 3465 O O . GLU A 1 444 ? 91.631 43.221 -34.190 1.00 47.42 444 GLU A O 1
ATOM 3471 N N . ARG A 1 445 ? 93.885 42.990 -34.290 1.00 27.14 445 ARG A N 1
ATOM 3472 C CA . ARG A 1 445 ? 93.858 41.695 -34.882 1.00 28.27 445 ARG A CA 1
ATOM 3473 C C . ARG A 1 445 ? 93.650 40.844 -33.630 1.00 51.61 445 ARG A C 1
ATOM 3474 O O . ARG A 1 445 ? 94.583 40.615 -32.868 1.00 100.00 445 ARG A O 1
ATOM 3482 N N . ALA A 1 446 ? 92.409 40.430 -33.413 1.00 43.93 446 ALA A N 1
ATOM 3483 C CA . ALA A 1 446 ? 91.981 39.618 -32.293 1.00 22.58 446 ALA A CA 1
ATOM 3484 C C . ALA A 1 446 ? 92.745 38.303 -32.169 1.00 47.11 446 ALA A C 1
ATOM 3485 O O . ALA A 1 446 ? 93.074 37.668 -33.155 1.00 40.06 446 ALA A O 1
ATOM 3487 N N . ALA A 1 447 ? 93.049 37.848 -30.963 1.00 24.42 447 ALA A N 1
ATOM 3488 C CA . ALA A 1 447 ? 93.720 36.582 -30.769 1.00 21.87 447 ALA A CA 1
ATOM 3489 C C . ALA A 1 447 ? 92.561 35.620 -30.514 1.00 23.03 447 ALA A C 1
ATOM 3490 O O . ALA A 1 447 ? 92.570 34.436 -30.894 1.00 32.32 447 ALA A O 1
ATOM 3492 N N . TYR A 1 448 ? 91.526 36.151 -29.848 1.00 32.33 448 TYR A N 1
ATOM 3493 C CA . TYR A 1 448 ? 90.367 35.328 -29.534 1.00 41.14 448 TYR A CA 1
ATOM 3494 C C . TYR A 1 448 ? 89.093 36.147 -29.462 1.00 16.93 448 TYR A C 1
ATOM 3495 O O . TYR A 1 448 ? 89.107 37.388 -29.468 1.00 22.43 448 TYR A O 1
ATOM 3504 N N . PHE A 1 449 ? 87.995 35.396 -29.361 1.00 21.55 449 PHE A N 1
ATOM 3505 C CA . PHE A 1 449 ? 86.749 36.085 -29.218 1.00 24.98 449 PHE A CA 1
ATOM 3506 C C . PHE A 1 449 ? 85.762 35.244 -28.437 1.00 20.75 449 PHE A C 1
ATOM 3507 O O . PHE A 1 449 ? 85.832 34.002 -28.346 1.00 21.40 449 PHE A O 1
ATOM 3515 N N . ILE A 1 450 ? 84.835 36.007 -27.871 1.00 18.24 450 ILE A N 1
ATOM 3516 C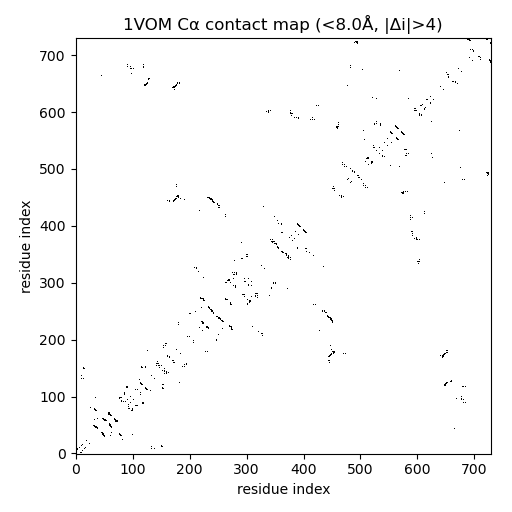 CA . ILE A 1 450 ? 83.762 35.384 -27.181 1.00 20.27 450 ILE A CA 1
ATOM 3517 C C . ILE A 1 450 ? 82.604 36.008 -27.937 1.00 14.70 450 ILE A C 1
ATOM 3518 O O . ILE A 1 450 ? 82.459 37.240 -27.899 1.00 15.87 450 ILE A O 1
ATOM 3523 N N . GLY A 1 451 ? 81.843 35.175 -28.648 1.00 17.85 451 GLY A N 1
ATOM 3524 C CA . GLY A 1 451 ? 80.735 35.720 -29.403 1.00 19.05 451 GLY A CA 1
ATOM 3525 C C . GLY A 1 451 ? 79.410 35.494 -28.673 1.00 18.81 451 GLY A C 1
ATOM 3526 O O . GLY A 1 451 ? 79.060 34.346 -28.326 1.00 24.41 451 GLY A O 1
ATOM 3527 N N . VAL A 1 452 ? 78.677 36.612 -28.528 1.00 13.83 452 VAL A N 1
ATOM 3528 C CA . VAL A 1 452 ? 77.381 36.638 -27.864 1.00 18.38 452 VAL A CA 1
ATOM 3529 C C . VAL A 1 452 ? 76.273 36.815 -28.874 1.00 13.46 452 VAL A C 1
ATOM 3530 O O . VAL A 1 452 ? 76.252 37.797 -29.609 1.00 17.23 452 VAL A O 1
ATOM 3534 N N . LEU A 1 453 ? 75.385 35.837 -28.890 1.00 15.74 453 LEU A N 1
ATOM 3535 C CA . LEU A 1 453 ? 74.281 35.876 -29.823 1.00 25.08 453 LEU A CA 1
ATOM 3536 C C . LEU A 1 453 ? 72.966 36.334 -29.205 1.00 15.31 453 LEU A C 1
ATOM 3537 O O . LEU A 1 453 ? 72.440 35.709 -28.315 1.00 20.37 453 LEU A O 1
ATOM 3542 N N . ASP A 1 454 ? 72.390 37.445 -29.665 1.00 12.45 454 ASP A N 1
ATOM 3543 C CA . ASP A 1 454 ? 71.128 37.981 -29.189 1.00 18.26 454 ASP A CA 1
ATOM 3544 C C . ASP A 1 454 ? 70.218 38.196 -30.408 1.00 13.07 454 ASP A C 1
ATOM 3545 O O . ASP A 1 454 ? 70.207 39.252 -31.046 1.00 16.47 454 ASP A O 1
ATOM 3550 N N . ILE A 1 455 ? 69.455 37.166 -30.745 1.00 12.39 455 ILE A N 1
ATOM 3551 C CA . ILE A 1 455 ? 68.533 37.235 -31.880 1.00 22.11 455 ILE A CA 1
ATOM 3552 C C . ILE A 1 455 ? 67.131 37.702 -31.476 1.00 26.43 455 ILE A C 1
ATOM 3553 O O . ILE A 1 455 ? 66.799 37.838 -30.300 1.00 15.92 455 ILE A O 1
ATOM 3558 N N . SER A 1 456 ? 66.276 37.979 -32.448 1.00 14.56 456 SER A N 1
ATOM 3559 C CA . SER A 1 456 ? 64.908 38.335 -32.136 1.00 10.48 456 SER A CA 1
ATOM 3560 C C . SER A 1 456 ? 64.387 36.923 -31.806 1.00 17.01 456 SER A C 1
ATOM 3561 O O . SER A 1 456 ? 64.605 35.963 -32.569 1.00 14.44 456 SER A O 1
ATOM 3564 N N . GLY A 1 457 ? 63.716 36.719 -30.676 1.00 16.15 457 GLY A N 1
ATOM 3565 C CA . GLY A 1 457 ? 63.267 35.383 -30.378 1.00 8.41 457 GLY A CA 1
ATOM 3566 C C . GLY A 1 457 ? 61.930 35.023 -30.996 1.00 9.51 457 GLY A C 1
ATOM 3567 O O . GLY A 1 457 ? 61.192 35.806 -31.600 1.00 14.16 457 GLY A O 1
ATOM 3568 N N . PHE A 1 458 ? 61.638 33.749 -30.804 1.00 11.57 458 PHE A N 1
ATOM 3569 C CA . PHE A 1 458 ? 60.439 33.118 -31.279 1.00 13.37 458 PHE A CA 1
ATOM 3570 C C . PHE A 1 458 ? 59.221 33.947 -30.914 1.00 29.72 458 PHE A C 1
ATOM 3571 O O . PHE A 1 458 ? 59.009 34.335 -29.756 1.00 13.55 458 PHE A O 1
ATOM 3579 N N . GLU A 1 459 ? 58.388 34.206 -31.929 1.00 16.51 459 GLU A N 1
ATOM 3580 C CA . GLU A 1 459 ? 57.186 35.008 -31.750 1.00 12.91 459 GLU A CA 1
ATOM 3581 C C . GLU A 1 459 ? 56.055 34.613 -32.647 1.00 18.80 459 GLU A C 1
ATOM 3582 O O . GLU A 1 459 ? 56.268 34.190 -33.771 1.00 16.14 459 GLU A O 1
ATOM 3588 N N . ILE A 1 460 ? 54.870 34.778 -32.093 1.00 12.03 460 ILE A N 1
ATOM 3589 C CA . ILE A 1 460 ? 53.584 34.492 -32.719 1.00 14.14 460 ILE A CA 1
ATOM 3590 C C . ILE A 1 460 ? 52.630 35.628 -32.518 1.00 20.92 460 ILE A C 1
ATOM 3591 O O . ILE A 1 460 ? 52.445 36.069 -31.398 1.00 18.29 460 ILE A O 1
ATOM 3596 N N . PHE A 1 461 ? 52.054 36.113 -33.606 1.00 16.31 461 PHE A N 1
ATOM 3597 C CA . PHE A 1 461 ? 51.093 37.181 -33.550 1.00 14.03 461 PHE A CA 1
ATOM 3598 C C . PHE A 1 461 ? 49.873 36.757 -34.278 1.00 15.55 461 PHE A C 1
ATOM 3599 O O . PHE A 1 461 ? 49.872 35.677 -34.851 1.00 16.58 461 PHE A O 1
ATOM 3607 N N . LYS A 1 462 ? 48.847 37.587 -34.221 1.00 17.25 462 LYS A N 1
ATOM 3608 C CA . LYS A 1 462 ? 47.627 37.244 -34.942 1.00 22.63 462 LYS A CA 1
ATOM 3609 C C . LYS A 1 462 ? 47.969 37.085 -36.432 1.00 21.34 462 LYS A C 1
ATOM 3610 O O . LYS A 1 462 ? 47.487 36.178 -37.117 1.00 26.09 462 LYS A O 1
ATOM 3616 N N . VAL A 1 463 ? 48.874 37.952 -36.896 1.00 24.69 463 VAL A N 1
ATOM 3617 C CA . VAL A 1 463 ? 49.313 37.906 -38.285 1.00 30.18 463 VAL A CA 1
ATOM 3618 C C . VAL A 1 463 ? 50.781 37.698 -38.328 1.00 10.73 463 VAL A C 1
ATOM 3619 O O . VAL A 1 463 ? 51.530 38.575 -37.923 1.00 17.70 463 VAL A O 1
ATOM 3623 N N . ASN A 1 464 ? 51.153 36.528 -38.829 1.00 12.53 464 ASN A N 1
ATOM 3624 C CA . ASN A 1 464 ? 52.545 36.207 -38.964 1.00 9.38 464 ASN A CA 1
ATOM 3625 C C . ASN A 1 464 ? 52.960 36.305 -40.447 1.00 18.31 464 ASN A C 1
ATOM 3626 O O . ASN A 1 464 ? 52.367 35.644 -41.285 1.00 25.62 464 ASN A O 1
ATOM 3631 N N . SER A 1 465 ? 53.959 37.097 -40.766 1.00 14.28 465 SER A N 1
ATOM 3632 C CA . SER A 1 465 ? 54.358 37.271 -42.153 1.00 24.80 465 SER A CA 1
ATOM 3633 C C . SER A 1 465 ? 55.737 36.736 -42.364 1.00 20.58 465 SER A C 1
ATOM 3634 O O . SER A 1 465 ? 56.241 35.943 -41.585 1.00 13.97 465 SER A O 1
ATOM 3637 N N . PHE A 1 466 ? 56.330 37.152 -43.460 1.00 17.22 466 PHE A N 1
ATOM 3638 C CA . PHE A 1 466 ? 57.647 36.703 -43.822 1.00 12.69 466 PHE A CA 1
ATOM 3639 C C . PHE A 1 466 ? 58.667 36.994 -42.731 1.00 21.11 466 PHE A C 1
ATOM 3640 O O . PHE A 1 466 ? 59.504 36.158 -42.434 1.00 14.57 466 PHE A O 1
ATOM 3648 N N . GLU A 1 467 ? 58.597 38.162 -42.108 1.00 15.90 467 GLU A N 1
ATOM 3649 C CA . GLU A 1 467 ? 59.541 38.439 -41.029 1.00 15.66 467 GLU A CA 1
ATOM 3650 C C . GLU A 1 467 ? 59.467 37.358 -39.919 1.00 9.67 467 GLU A C 1
ATOM 3651 O O . GLU A 1 467 ? 60.486 36.866 -39.439 1.00 15.28 467 GLU A O 1
ATOM 3657 N N . GLN A 1 468 ? 58.255 36.976 -39.518 1.00 14.37 468 GLN A N 1
ATOM 3658 C CA . GLN A 1 468 ? 58.073 35.979 -38.475 1.00 12.79 468 GLN A CA 1
ATOM 3659 C C . GLN A 1 468 ? 58.656 34.644 -38.891 1.00 23.68 468 GLN A C 1
ATOM 3660 O O . GLN A 1 468 ? 59.274 33.896 -38.112 1.00 16.26 468 GLN A O 1
ATOM 3666 N N . LEU A 1 469 ? 58.436 34.292 -40.145 1.00 13.32 469 LEU A N 1
ATOM 3667 C CA . LEU A 1 469 ? 58.998 33.041 -40.573 1.00 11.23 469 LEU A CA 1
ATOM 3668 C C . LEU A 1 469 ? 60.516 33.038 -40.455 1.00 11.37 469 LEU A C 1
ATOM 3669 O O . LEU A 1 469 ? 61.150 32.073 -40.038 1.00 13.06 469 LEU A O 1
ATOM 3674 N N . CYS A 1 470 ? 61.158 34.131 -40.880 1.00 11.24 470 CYS A N 1
ATOM 3675 C CA . CYS A 1 470 ? 62.582 34.112 -40.805 1.00 12.67 470 CYS A CA 1
ATOM 3676 C C . CYS A 1 470 ? 63.033 34.076 -39.336 1.00 17.20 470 CYS A C 1
ATOM 3677 O O . CYS A 1 470 ? 64.043 33.504 -38.983 1.00 15.10 470 CYS A O 1
ATOM 3680 N N . ILE A 1 471 ? 62.290 34.776 -38.497 1.00 14.90 471 ILE A N 1
ATOM 3681 C CA . ILE A 1 471 ? 62.659 34.777 -37.081 1.00 15.00 471 ILE A CA 1
ATOM 3682 C C . ILE A 1 471 ? 62.501 33.396 -36.470 1.00 7.33 471 ILE A C 1
ATOM 3683 O O . ILE A 1 471 ? 63.383 32.882 -35.810 1.00 14.07 471 ILE A O 1
ATOM 3688 N N . ASN A 1 472 ? 61.337 32.828 -36.646 1.00 9.31 472 ASN A N 1
ATOM 3689 C CA . ASN A 1 472 ? 61.112 31.534 -36.062 1.00 10.59 472 ASN A CA 1
ATOM 3690 C C . ASN A 1 472 ? 62.001 30.444 -36.615 1.00 19.79 472 ASN A C 1
ATOM 3691 O O . ASN A 1 472 ? 62.310 29.443 -35.948 1.00 15.84 472 ASN A O 1
ATOM 3696 N N . TYR A 1 473 ? 62.414 30.648 -37.863 1.00 15.59 473 TYR A N 1
ATOM 3697 C CA . TYR A 1 473 ? 63.286 29.683 -38.492 1.00 8.00 473 TYR A CA 1
ATOM 3698 C C . TYR A 1 473 ? 64.639 29.815 -37.813 1.00 5.37 473 TYR A C 1
ATOM 3699 O O . TYR A 1 473 ? 65.387 28.838 -37.602 1.00 12.19 473 TYR A O 1
ATOM 3708 N N . THR A 1 474 ? 65.020 31.084 -37.533 1.00 10.93 474 THR A N 1
ATOM 3709 C CA . THR A 1 474 ? 66.322 31.267 -36.891 1.00 14.03 474 THR A CA 1
ATOM 3710 C C . THR A 1 474 ? 66.324 30.580 -35.500 1.00 14.73 474 THR A C 1
ATOM 3711 O O . THR A 1 474 ? 67.258 29.882 -35.134 1.00 16.18 474 THR A O 1
ATOM 3715 N N . ASN A 1 475 ? 65.252 30.803 -34.733 1.00 18.57 475 ASN A N 1
ATOM 3716 C CA . ASN A 1 475 ? 65.092 30.227 -33.385 1.00 13.71 475 ASN A CA 1
ATOM 3717 C C . ASN A 1 475 ? 65.085 28.734 -33.527 1.00 24.45 475 ASN A C 1
ATOM 3718 O O . ASN A 1 475 ? 65.715 28.095 -32.722 1.00 14.48 475 ASN A O 1
ATOM 3723 N N . GLU A 1 476 ? 64.406 28.179 -34.540 1.00 13.41 476 GLU A N 1
ATOM 3724 C CA . GLU A 1 476 ? 64.431 26.721 -34.745 1.00 9.53 476 GLU A CA 1
ATOM 3725 C C . GLU A 1 476 ? 65.860 26.190 -34.995 1.00 11.34 476 GLU A C 1
ATOM 3726 O O . GLU A 1 476 ? 66.276 25.130 -34.547 1.00 14.67 476 GLU A O 1
ATOM 3732 N N . LYS A 1 477 ? 66.679 26.940 -35.745 1.00 18.25 477 LYS A N 1
ATOM 3733 C CA . LYS A 1 477 ? 68.050 26.544 -36.018 1.00 17.01 477 LYS A CA 1
ATOM 3734 C C . LYS A 1 477 ? 68.916 26.621 -34.757 1.00 23.11 477 LYS A C 1
ATOM 3735 O O . LYS A 1 477 ? 69.813 25.805 -34.540 1.00 18.76 477 LYS A O 1
ATOM 3741 N N . LEU A 1 478 ? 68.702 27.665 -33.948 1.00 20.41 478 LEU A N 1
ATOM 3742 C CA . LEU A 1 478 ? 69.464 27.839 -32.705 1.00 14.22 478 LEU A CA 1
ATOM 3743 C C . LEU A 1 478 ? 69.083 26.670 -31.774 1.00 8.94 478 LEU A C 1
ATOM 3744 O O . LEU A 1 478 ? 69.914 26.059 -31.149 1.00 22.34 478 LEU A O 1
ATOM 3749 N N . GLN A 1 479 ? 67.816 26.280 -31.724 1.00 10.30 479 GLN A N 1
ATOM 3750 C CA . GLN A 1 479 ? 67.471 25.167 -30.901 1.00 8.49 479 GLN A CA 1
ATOM 3751 C C . GLN A 1 479 ? 68.122 23.929 -31.424 1.00 27.06 479 GLN A C 1
ATOM 3752 O O . GLN A 1 479 ? 68.538 23.060 -30.655 1.00 17.77 479 GLN A O 1
ATOM 3758 N N . GLN A 1 480 ? 68.211 23.810 -32.745 1.00 22.41 480 GLN A N 1
ATOM 3759 C CA . GLN A 1 480 ? 68.820 22.612 -33.287 1.00 13.24 480 GLN A CA 1
ATOM 3760 C C . GLN A 1 480 ? 70.283 22.613 -32.927 1.00 8.28 480 GLN A C 1
ATOM 3761 O O . GLN A 1 480 ? 70.926 21.604 -32.677 1.00 15.13 480 GLN A O 1
ATOM 3767 N N . PHE A 1 481 ? 70.880 23.777 -32.929 1.00 11.12 481 PHE A N 1
ATOM 3768 C CA . PHE A 1 481 ? 72.283 23.834 -32.557 1.00 16.75 481 PHE A CA 1
ATOM 3769 C C . PHE A 1 481 ? 72.466 23.328 -31.120 1.00 29.22 481 PHE A C 1
ATOM 3770 O O . PHE A 1 481 ? 73.428 22.626 -30.859 1.00 19.57 481 PHE A O 1
ATOM 3778 N N . PHE A 1 482 ? 71.543 23.652 -30.198 1.00 20.03 482 PHE A N 1
ATOM 3779 C CA . PHE A 1 482 ? 71.612 23.159 -28.811 1.00 16.07 482 PHE A CA 1
ATOM 3780 C C . PHE A 1 482 ? 71.449 21.620 -28.840 1.00 13.11 482 PHE A C 1
ATOM 3781 O O . PHE A 1 482 ? 72.203 20.855 -28.217 1.00 17.19 482 PHE A O 1
ATOM 3789 N N . ASN A 1 483 ? 70.443 21.136 -29.588 1.00 14.65 483 ASN A N 1
ATOM 3790 C CA . ASN A 1 483 ? 70.209 19.719 -29.662 1.00 14.33 483 ASN A CA 1
ATOM 3791 C C . ASN A 1 483 ? 71.458 19.030 -30.106 1.00 26.66 483 ASN A C 1
ATOM 3792 O O . ASN A 1 483 ? 71.971 18.092 -29.502 1.00 29.28 483 ASN A O 1
ATOM 3797 N N . HIS A 1 484 ? 71.984 19.561 -31.179 1.00 29.20 484 HIS A N 1
ATOM 3798 C CA . HIS A 1 484 ? 73.180 18.981 -31.731 1.00 21.21 484 HIS A CA 1
ATOM 3799 C C . HIS A 1 484 ? 74.326 18.849 -30.743 1.00 32.99 484 HIS A C 1
ATOM 3800 O O . HIS A 1 484 ? 74.959 17.802 -30.586 1.00 25.43 484 HIS A O 1
ATOM 3807 N N . HIS A 1 485 ? 74.583 19.974 -30.105 1.00 28.81 485 HIS A N 1
ATOM 3808 C CA . HIS A 1 485 ? 75.649 20.089 -29.141 1.00 18.99 485 HIS A CA 1
ATOM 3809 C C . HIS A 1 485 ? 75.481 19.276 -27.879 1.00 30.78 485 HIS A C 1
ATOM 3810 O O . HIS A 1 485 ? 76.417 18.634 -27.423 1.00 25.68 485 HIS A O 1
ATOM 3817 N N . MET A 1 486 ? 74.283 19.325 -27.360 1.00 31.83 486 MET A N 1
ATOM 3818 C CA . MET A 1 486 ? 73.977 18.665 -26.143 1.00 25.83 486 MET A CA 1
ATOM 3819 C C . MET A 1 486 ? 73.798 17.220 -26.238 1.00 33.03 486 MET A C 1
ATOM 3820 O O . MET A 1 486 ? 74.162 16.503 -25.314 1.00 23.69 486 MET A O 1
ATOM 3825 N N . PHE A 1 487 ? 73.225 16.828 -27.341 1.00 20.59 487 PHE A N 1
ATOM 3826 C CA . PHE A 1 487 ? 73.003 15.423 -27.430 1.00 17.38 487 PHE A CA 1
ATOM 3827 C C . PHE A 1 487 ? 73.700 14.644 -28.531 1.00 31.88 487 PHE A C 1
ATOM 3828 O O . PHE A 1 487 ? 74.212 13.552 -28.256 1.00 33.43 487 PHE A O 1
ATOM 3836 N N . LYS A 1 488 ? 73.669 15.183 -29.763 1.00 38.88 488 LYS A N 1
ATOM 3837 C CA . LYS A 1 488 ? 74.240 14.501 -30.927 1.00 34.64 488 LYS A CA 1
ATOM 3838 C C . LYS A 1 488 ? 75.723 14.275 -30.803 1.00 25.77 488 LYS A C 1
ATOM 3839 O O . LYS A 1 488 ? 76.232 13.154 -30.755 1.00 34.54 488 LYS A O 1
ATOM 3841 N N . VAL A 1 489 ? 76.389 15.398 -30.740 1.00 25.23 489 VAL A N 1
ATOM 3842 C CA . VAL A 1 489 ? 77.809 15.354 -30.636 1.00 27.87 489 VAL A CA 1
ATOM 3843 C C . VAL A 1 489 ? 78.253 14.613 -29.374 1.00 36.75 489 VAL A C 1
ATOM 3844 O O . VAL A 1 489 ? 79.178 13.823 -29.434 1.00 32.11 489 VAL A O 1
ATOM 3846 N N . GLU A 1 490 ? 77.607 14.859 -28.241 1.00 28.38 490 GLU A N 1
ATOM 3847 C CA . GLU A 1 490 ? 77.933 14.244 -26.973 1.00 30.38 490 GLU A CA 1
ATOM 3848 C C . GLU A 1 490 ? 77.917 12.733 -27.099 1.00 31.06 490 GLU A C 1
ATOM 3849 O O . GLU A 1 490 ? 78.889 12.038 -26.836 1.00 24.85 490 GLU A O 1
ATOM 3855 N N . GLN A 1 491 ? 76.781 12.222 -27.509 1.00 27.54 491 GLN A N 1
ATOM 3856 C CA . GLN A 1 491 ? 76.721 10.800 -27.632 1.00 35.29 491 GLN A CA 1
ATOM 3857 C C . GLN A 1 491 ? 77.746 10.238 -28.602 1.00 37.05 491 GLN A C 1
ATOM 3858 O O . GLN A 1 491 ? 78.371 9.215 -28.310 1.00 47.33 491 GLN A O 1
ATOM 3864 N N . GLU A 1 492 ? 77.956 10.901 -29.743 1.00 34.44 492 GLU A N 1
ATOM 3865 C CA . GLU A 1 492 ? 78.942 10.411 -30.690 1.00 37.61 492 GLU A CA 1
ATOM 3866 C C . GLU A 1 492 ? 80.301 10.244 -30.052 1.00 27.51 492 GLU A C 1
ATOM 3867 O O . GLU A 1 492 ? 80.955 9.247 -30.318 1.00 53.74 492 GLU A O 1
ATOM 3873 N N . GLU A 1 493 ? 80.726 11.189 -29.211 1.00 37.03 493 GLU A N 1
ATOM 3874 C CA . GLU A 1 493 ? 82.019 11.023 -28.578 1.00 75.66 493 GLU A CA 1
ATOM 3875 C C . GLU A 1 493 ? 82.042 9.723 -27.798 1.00 52.18 493 GLU A C 1
ATOM 3876 O O . GLU A 1 493 ? 82.922 8.889 -28.005 1.00 39.74 493 GLU A O 1
ATOM 3878 N N . TYR A 1 494 ? 81.048 9.581 -26.935 1.00 28.04 494 TYR A N 1
ATOM 3879 C CA . TYR A 1 494 ? 80.872 8.418 -26.110 1.00 36.78 494 TYR A CA 1
ATOM 3880 C C . TYR A 1 494 ? 80.974 7.160 -26.944 1.00 60.22 494 TYR A C 1
ATOM 3881 O O . TYR A 1 494 ? 81.699 6.219 -26.613 1.00 36.76 494 TYR A O 1
ATOM 3890 N N . LEU A 1 495 ? 80.191 7.158 -28.018 1.00 37.66 495 LEU A N 1
ATOM 3891 C CA . LEU A 1 495 ? 80.154 6.009 -28.893 1.00 74.46 495 LEU A CA 1
ATOM 3892 C C . LEU A 1 495 ? 81.472 5.834 -29.595 1.00 58.64 495 LEU A C 1
ATOM 3893 O O . LEU A 1 495 ? 81.941 4.716 -29.790 1.00 65.63 495 LEU A O 1
ATOM 3898 N N . LYS A 1 496 ? 82.053 6.969 -29.949 1.00 56.95 496 LYS A N 1
ATOM 3899 C CA . LYS A 1 496 ? 83.338 6.969 -30.614 1.00 67.35 496 LYS A CA 1
ATOM 3900 C C . LYS A 1 496 ? 84.319 6.295 -29.685 1.00 82.07 496 LYS A C 1
ATOM 3901 O O . LYS A 1 496 ? 84.871 5.247 -30.007 1.00 89.59 496 LYS A O 1
ATOM 3903 N N . GLU A 1 497 ? 84.500 6.918 -28.524 1.00 53.88 497 GLU A N 1
ATOM 3904 C CA . GLU A 1 497 ? 85.405 6.433 -27.506 1.00 61.52 497 GLU A CA 1
ATOM 3905 C C . GLU A 1 497 ? 85.084 5.073 -26.933 1.00 53.40 497 GLU A C 1
ATOM 3906 O O . GLU A 1 497 ? 85.751 4.655 -25.988 1.00 54.86 497 GLU A O 1
ATOM 3912 N N . LYS A 1 498 ? 84.079 4.435 -27.516 1.00 66.24 498 LYS A N 1
ATOM 3913 C CA . LYS A 1 498 ? 83.646 3.115 -27.129 1.00 52.35 498 LYS A CA 1
ATOM 3914 C C . LYS A 1 498 ? 83.646 2.937 -25.632 1.00 34.77 498 LYS A C 1
ATOM 3915 O O . LYS A 1 498 ? 84.283 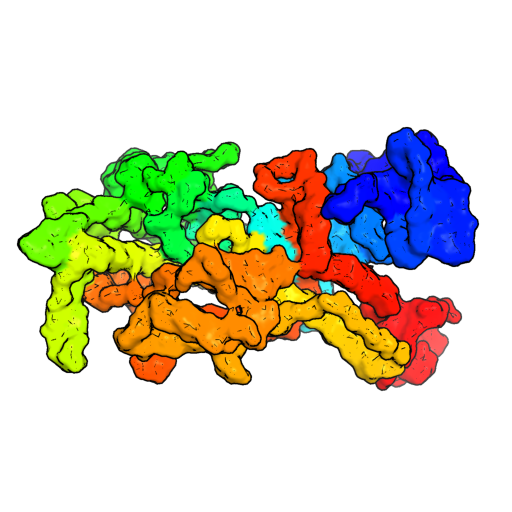2.038 -25.083 1.00 93.56 498 LYS A O 1
ATOM 3921 N N . ILE A 1 499 ? 82.934 3.815 -24.965 1.00 96.99 499 ILE A N 1
ATOM 3922 C CA . ILE A 1 499 ? 82.887 3.737 -23.527 1.00 31.98 499 ILE A CA 1
ATOM 3923 C C . ILE A 1 499 ? 81.751 2.873 -22.996 1.00 41.27 499 ILE A C 1
ATOM 3924 O O . ILE A 1 499 ? 81.543 2.825 -21.774 1.00 53.13 499 ILE A O 1
ATOM 3929 N N . ASN A 1 500 ? 81.092 2.202 -23.962 1.00 100.00 500 ASN A N 1
ATOM 3930 C CA . ASN A 1 500 ? 79.953 1.307 -23.797 1.00 100.00 500 ASN A CA 1
ATOM 3931 C C . ASN A 1 500 ? 78.707 2.112 -23.546 1.00 100.00 500 ASN A C 1
ATOM 3932 O O . ASN A 1 500 ? 77.911 1.779 -22.673 1.00 100.00 500 ASN A O 1
ATOM 3937 N N . TRP A 1 501 ? 78.561 3.181 -24.298 1.00 100.00 501 TRP A N 1
ATOM 3938 C CA . TRP A 1 501 ? 77.394 3.993 -24.114 1.00 43.51 501 TRP A CA 1
ATOM 3939 C C . TRP A 1 501 ? 76.248 3.407 -24.920 1.00 32.44 501 TRP A C 1
ATOM 3940 O O . TRP A 1 501 ? 76.368 3.050 -26.107 1.00 46.00 501 TRP A O 1
ATOM 3951 N N . THR A 1 502 ? 75.103 3.305 -24.257 1.00 43.11 502 THR A N 1
ATOM 3952 C CA . THR A 1 502 ? 73.965 2.821 -24.998 1.00 41.68 502 THR A CA 1
ATOM 3953 C C . THR A 1 502 ? 73.232 4.104 -25.374 1.00 36.12 502 THR A C 1
ATOM 3954 O O . THR A 1 502 ? 72.754 4.893 -24.540 1.00 51.47 502 THR A O 1
ATOM 3958 N N . PHE A 1 503 ? 73.194 4.292 -26.675 1.00 46.25 503 PHE A N 1
ATOM 3959 C CA . PHE A 1 503 ? 72.567 5.445 -27.254 1.00 38.54 503 PHE A CA 1
ATOM 3960 C C . PHE A 1 503 ? 71.141 5.713 -26.848 1.00 71.65 503 PHE A C 1
ATOM 3961 O O . PHE A 1 503 ? 70.276 4.850 -26.908 1.00 45.63 503 PHE A O 1
ATOM 3969 N N . ILE A 1 504 ? 70.904 6.951 -26.481 1.00 37.74 504 ILE A N 1
ATOM 3970 C CA . ILE A 1 504 ? 69.583 7.339 -26.103 1.00 34.12 504 ILE A CA 1
ATOM 3971 C C . ILE A 1 504 ? 69.021 8.311 -27.110 1.00 33.20 504 ILE A C 1
ATOM 3972 O O . ILE A 1 504 ? 69.654 9.217 -27.637 1.00 24.83 504 ILE A O 1
ATOM 3977 N N . ASP A 1 505 ? 67.767 8.119 -27.371 1.00 33.80 505 ASP A N 1
ATOM 3978 C CA . ASP A 1 505 ? 67.098 8.995 -28.286 1.00 34.56 505 ASP A CA 1
ATOM 3979 C C . ASP A 1 505 ? 66.386 10.025 -27.421 1.00 37.56 505 ASP A C 1
ATOM 3980 O O . ASP A 1 505 ? 65.348 9.723 -26.816 1.00 39.10 505 ASP A O 1
ATOM 3985 N N . PHE A 1 506 ? 66.923 11.242 -27.346 1.00 34.07 506 PHE A N 1
ATOM 3986 C CA . PHE A 1 506 ? 66.264 12.283 -26.548 1.00 29.52 506 PHE A CA 1
ATOM 3987 C C . PHE A 1 506 ? 64.901 12.771 -27.074 1.00 40.80 506 PHE A C 1
ATOM 3988 O O . PHE A 1 506 ? 64.159 13.489 -26.419 1.00 27.28 506 PHE A O 1
ATOM 3996 N N . GLY A 1 507 ? 64.514 12.379 -28.291 1.00 27.67 507 GLY A N 1
ATOM 3997 C CA . GLY A 1 507 ? 63.233 12.767 -28.816 1.00 19.55 507 GLY A CA 1
ATOM 3998 C C . GLY A 1 507 ? 63.194 14.218 -29.230 1.00 19.89 507 GLY A C 1
ATOM 3999 O O . GLY A 1 507 ? 62.097 14.717 -29.443 1.00 37.25 507 GLY A O 1
ATOM 4000 N N . LEU A 1 508 ? 64.347 14.893 -29.322 1.00 21.16 508 LEU A N 1
ATOM 4001 C CA . LEU A 1 508 ? 64.361 16.297 -29.731 1.00 18.68 508 LEU A CA 1
ATOM 4002 C C . LEU A 1 508 ? 65.065 16.435 -31.076 1.00 45.64 508 LEU A C 1
ATOM 4003 O O . LEU A 1 508 ? 66.264 16.137 -31.224 1.00 30.08 508 LEU A O 1
ATOM 4008 N N . ASP A 1 509 ? 64.290 16.919 -32.043 1.00 32.02 509 ASP A N 1
ATOM 4009 C CA . ASP A 1 509 ? 64.807 17.089 -33.390 1.00 64.59 509 ASP A CA 1
ATOM 4010 C C . ASP A 1 509 ? 64.000 18.047 -34.244 1.00 48.68 509 ASP A C 1
ATOM 4011 O O . ASP A 1 509 ? 62.878 17.736 -34.649 1.00 48.45 509 ASP A O 1
ATOM 4016 N N . SER A 1 510 ? 64.642 19.193 -34.524 1.00 20.13 510 SER A N 1
ATOM 4017 C CA . SER A 1 510 ? 64.085 20.283 -35.309 1.00 20.58 510 SER A CA 1
ATOM 4018 C C . SER A 1 510 ? 64.483 20.183 -36.763 1.00 28.61 510 SER A C 1
ATOM 4019 O O . SER A 1 510 ? 64.236 21.106 -37.530 1.00 22.06 510 SER A O 1
ATOM 4022 N N . GLN A 1 511 ? 65.110 19.070 -37.130 1.00 19.93 511 GLN A N 1
ATOM 4023 C CA . GLN A 1 511 ? 65.578 18.923 -38.499 1.00 27.61 511 GLN A CA 1
ATOM 4024 C C . GLN A 1 511 ? 64.519 18.998 -39.567 1.00 19.68 511 GLN A C 1
ATOM 4025 O O . GLN A 1 511 ? 64.681 19.722 -40.554 1.00 29.66 511 GLN A O 1
ATOM 4031 N N . ALA A 1 512 ? 63.454 18.237 -39.341 1.00 19.38 512 ALA A N 1
ATOM 4032 C CA . ALA A 1 512 ? 62.370 18.186 -40.275 1.00 14.85 512 ALA A CA 1
ATOM 4033 C C . ALA A 1 512 ? 61.780 19.537 -40.490 1.00 23.20 512 ALA A C 1
ATOM 4034 O O . ALA A 1 512 ? 61.400 19.846 -41.602 1.00 18.53 512 ALA A O 1
ATOM 4036 N N . THR A 1 513 ? 61.703 20.331 -39.433 1.00 22.07 513 THR A N 1
ATOM 4037 C CA . THR A 1 513 ? 61.163 21.653 -39.578 1.00 16.86 513 THR A CA 1
ATOM 4038 C C . THR A 1 513 ? 62.132 22.530 -40.320 1.00 19.41 513 THR A C 1
ATOM 4039 O O . THR A 1 513 ? 61.682 23.300 -41.178 1.00 20.76 513 THR A O 1
ATOM 4043 N N . ILE A 1 514 ? 63.422 22.402 -39.978 1.00 14.59 514 ILE A N 1
ATOM 4044 C CA . ILE A 1 514 ? 64.466 23.172 -40.615 1.00 15.77 514 ILE A CA 1
ATOM 4045 C C . ILE A 1 514 ? 64.483 22.928 -42.136 1.00 24.70 514 ILE A C 1
ATOM 4046 O O . ILE A 1 514 ? 64.574 23.868 -42.940 1.00 20.94 514 ILE A O 1
ATOM 4051 N N . ASP A 1 515 ? 64.393 21.641 -42.500 1.00 18.28 515 ASP A N 1
ATOM 4052 C CA . ASP A 1 515 ? 64.387 21.178 -43.903 1.00 23.12 515 ASP A CA 1
ATOM 4053 C C . ASP A 1 515 ? 63.188 21.704 -44.695 1.00 24.47 515 ASP A C 1
ATOM 4054 O O . ASP A 1 515 ? 63.341 22.172 -45.822 1.00 16.71 515 ASP A O 1
ATOM 4059 N N . LEU A 1 516 ? 61.997 21.632 -44.082 1.00 14.18 516 LEU A N 1
ATOM 4060 C CA . LEU A 1 516 ? 60.739 22.102 -44.655 1.00 21.61 516 LEU A CA 1
ATOM 4061 C C . LEU A 1 516 ? 60.916 23.542 -45.135 1.00 36.66 516 LEU A C 1
ATOM 4062 O O . LEU A 1 516 ? 60.477 23.994 -46.189 1.00 18.62 516 LEU A O 1
ATOM 4067 N N . ILE A 1 517 ? 61.629 24.289 -44.331 1.00 17.94 517 ILE A N 1
ATOM 4068 C CA . ILE A 1 517 ? 61.855 25.678 -44.622 1.00 17.45 517 ILE A CA 1
ATOM 4069 C C . ILE A 1 517 ? 62.965 26.043 -45.575 1.00 15.53 517 ILE A C 1
ATOM 4070 O O . ILE A 1 517 ? 62.772 26.821 -46.510 1.00 22.18 517 ILE A O 1
ATOM 4075 N N . ASP A 1 518 ? 64.118 25.533 -45.291 1.00 10.99 518 ASP A N 1
ATOM 4076 C CA . ASP A 1 518 ? 65.245 25.893 -46.105 1.00 12.18 518 ASP A CA 1
ATOM 4077 C C . ASP A 1 518 ? 65.805 24.794 -47.034 1.00 16.61 518 ASP A C 1
ATOM 4078 O O . ASP A 1 518 ? 66.879 24.969 -47.618 1.00 17.19 518 ASP A O 1
ATOM 4083 N N . GLY A 1 519 ? 65.126 23.659 -47.180 1.00 15.36 519 GLY A N 1
ATOM 4084 C CA . GLY A 1 519 ? 65.651 22.615 -48.056 1.00 32.37 519 GLY A CA 1
ATOM 4085 C C . GLY A 1 519 ? 65.761 22.993 -49.536 1.00 23.25 519 GLY A C 1
ATOM 4086 O O . GLY A 1 519 ? 64.932 23.756 -50.062 1.00 24.02 519 GLY A O 1
ATOM 4087 N N . ARG A 1 520 ? 66.797 22.433 -50.175 1.00 29.41 520 ARG A N 1
ATOM 4088 C CA . ARG A 1 520 ? 67.090 22.674 -51.594 1.00 25.69 520 ARG A CA 1
ATOM 4089 C C . ARG A 1 520 ? 66.423 21.586 -52.431 1.00 48.00 520 ARG A C 1
ATOM 4090 O O . ARG A 1 520 ? 65.592 21.789 -53.334 1.00 48.10 520 ARG A O 1
ATOM 4098 N N . GLN A 1 521 ? 66.802 20.362 -52.133 1.00 28.38 521 GLN A N 1
ATOM 4099 C CA . GLN A 1 521 ? 66.176 19.340 -52.925 1.00 36.18 521 GLN A CA 1
ATOM 4100 C C . GLN A 1 521 ? 65.785 18.159 -52.106 1.00 27.65 521 GLN A C 1
ATOM 4101 O O . GLN A 1 521 ? 66.654 17.512 -51.542 1.00 100.00 521 GLN A O 1
ATOM 4107 N N . PRO A 1 522 ? 64.477 17.904 -52.038 1.00 26.23 522 PRO A N 1
ATOM 4108 C CA . PRO A 1 522 ? 63.444 18.692 -52.693 1.00 27.04 522 PRO A CA 1
ATOM 4109 C C . PRO A 1 522 ? 63.466 20.092 -52.110 1.00 39.89 522 PRO A C 1
ATOM 4110 O O . PRO A 1 522 ? 63.951 20.334 -51.009 1.00 25.60 522 PRO A O 1
ATOM 4114 N N . PRO A 1 523 ? 62.987 21.026 -52.886 1.00 28.69 523 PRO A N 1
ATOM 4115 C CA . PRO A 1 523 ? 62.936 22.418 -52.480 1.00 30.50 523 PRO A CA 1
ATOM 4116 C C . PRO A 1 523 ? 61.982 22.648 -51.295 1.00 28.39 523 PRO A C 1
ATOM 4117 O O . PRO A 1 523 ? 60.845 22.130 -51.226 1.00 22.11 523 PRO A O 1
ATOM 4121 N N . GLY A 1 524 ? 62.457 23.464 -50.351 1.00 20.35 524 GLY A N 1
ATOM 4122 C CA . GLY A 1 524 ? 61.631 23.763 -49.186 1.00 21.39 524 GLY A CA 1
ATOM 4123 C C . GLY A 1 524 ? 60.780 24.990 -49.456 1.00 37.00 524 GLY A C 1
ATOM 4124 O O . GLY A 1 524 ? 60.594 25.367 -50.598 1.00 22.79 524 GLY A O 1
ATOM 4125 N N . ILE A 1 525 ? 60.274 25.635 -48.413 1.00 15.02 525 ILE A N 1
ATOM 4126 C CA . ILE A 1 525 ? 59.454 26.796 -48.555 1.00 10.03 525 ILE A CA 1
ATOM 4127 C C . ILE A 1 525 ? 60.232 27.936 -49.126 1.00 13.15 525 ILE A C 1
ATOM 4128 O O . ILE A 1 525 ? 59.732 28.630 -50.023 1.00 18.12 525 ILE A O 1
ATOM 4133 N N . LEU A 1 526 ? 61.429 28.159 -48.621 1.00 17.24 526 LEU A N 1
ATOM 4134 C CA . LEU A 1 526 ? 62.232 29.288 -49.097 1.00 17.61 526 LEU A CA 1
ATOM 4135 C C . LEU A 1 526 ? 62.651 29.159 -50.576 1.00 37.77 526 LEU A C 1
ATOM 4136 O O . LEU A 1 526 ? 62.680 30.127 -51.319 1.00 17.57 526 LEU A O 1
ATOM 4141 N N . ALA A 1 527 ? 62.985 27.939 -50.991 1.00 16.28 527 ALA A N 1
ATOM 4142 C CA . ALA A 1 527 ? 63.396 27.612 -52.346 1.00 25.56 527 ALA A CA 1
ATOM 4143 C C . ALA A 1 527 ? 62.227 27.931 -53.263 1.00 18.63 527 ALA A C 1
ATOM 4144 O O . ALA A 1 527 ? 62.364 28.626 -54.271 1.00 31.20 527 ALA A O 1
ATOM 4146 N N . LEU A 1 528 ? 61.049 27.451 -52.894 1.00 18.52 528 LEU A N 1
ATOM 4147 C CA . LEU A 1 528 ? 59.879 27.723 -53.715 1.00 13.21 528 LEU A CA 1
ATOM 4148 C C . LEU A 1 528 ? 59.543 29.186 -53.781 1.00 49.86 528 LEU A C 1
ATOM 4149 O O . LEU A 1 528 ? 59.103 29.677 -54.804 1.00 18.52 528 LEU A O 1
ATOM 4154 N N . LEU A 1 529 ? 59.746 29.885 -52.684 1.00 18.94 529 LEU A N 1
ATOM 4155 C CA . LEU A 1 529 ? 59.434 31.285 -52.679 1.00 20.33 529 LEU A CA 1
ATOM 4156 C C . LEU A 1 529 ? 60.375 32.030 -53.617 1.00 12.26 529 LEU A C 1
ATOM 4157 O O . LEU A 1 529 ? 59.969 32.992 -54.295 1.00 16.51 529 LEU A O 1
ATOM 4162 N N . ASP A 1 530 ? 61.635 31.568 -53.594 1.00 11.58 530 ASP A N 1
ATOM 4163 C CA . ASP A 1 530 ? 62.681 32.138 -54.427 1.00 17.84 530 ASP A CA 1
ATOM 4164 C C . ASP A 1 530 ? 62.341 31.920 -55.928 1.00 26.33 530 ASP A C 1
ATOM 4165 O O . ASP A 1 530 ? 62.397 32.818 -56.745 1.00 24.28 530 ASP A O 1
ATOM 4170 N N . GLU A 1 531 ? 61.944 30.712 -56.308 1.00 17.75 531 GLU A N 1
ATOM 4171 C CA . GLU A 1 531 ? 61.574 30.347 -57.662 1.00 32.99 531 GLU A CA 1
ATOM 4172 C C . GLU A 1 531 ? 60.398 31.185 -58.128 1.00 43.85 531 GLU A C 1
ATOM 4173 O O . GLU A 1 531 ? 60.431 31.839 -59.166 1.00 21.99 531 GLU A O 1
ATOM 4179 N N . GLN A 1 532 ? 59.347 31.215 -57.340 1.00 18.94 532 GLN A N 1
ATOM 4180 C CA . GLN A 1 532 ? 58.214 32.038 -57.669 1.00 13.68 532 GLN A CA 1
ATOM 4181 C C . GLN A 1 532 ? 58.590 33.532 -57.725 1.00 34.90 532 GLN A C 1
ATOM 4182 O O . GLN A 1 532 ? 57.997 34.330 -58.477 1.00 31.33 532 GLN A O 1
ATOM 4188 N N . SER A 1 533 ? 59.568 33.923 -56.904 1.00 23.41 533 SER A N 1
ATOM 4189 C CA . SER A 1 533 ? 60.012 35.299 -56.830 1.00 22.64 533 SER A CA 1
ATOM 4190 C C . SER A 1 533 ? 60.665 35.802 -58.113 1.00 46.77 533 SER A C 1
ATOM 4191 O O . SER A 1 533 ? 60.729 36.994 -58.382 1.00 27.30 533 SER A O 1
ATOM 4194 N N . VAL A 1 534 ? 61.194 34.911 -58.928 1.00 31.68 534 VAL A N 1
ATOM 4195 C CA . VAL A 1 534 ? 61.830 35.357 -60.153 1.00 28.98 534 VAL A CA 1
ATOM 4196 C C . VAL A 1 534 ? 61.031 34.863 -61.321 1.00 33.77 534 VAL A C 1
ATOM 4197 O O . VAL A 1 534 ? 61.514 34.719 -62.418 1.00 44.03 534 VAL A O 1
ATOM 4201 N N . PHE A 1 535 ? 59.779 34.606 -61.047 1.00 27.00 535 PHE A N 1
ATOM 4202 C CA . PHE A 1 535 ? 58.862 34.155 -62.056 1.00 22.98 535 PHE A CA 1
ATOM 4203 C C . PHE A 1 535 ? 57.893 35.302 -62.362 1.00 35.96 535 PHE A C 1
ATOM 4204 O O . PHE A 1 535 ? 57.166 35.809 -61.488 1.00 29.76 535 PHE A O 1
ATOM 4212 N N . PRO A 1 536 ? 57.934 35.742 -63.634 1.00 55.38 536 PRO A N 1
ATOM 4213 C CA . PRO A 1 536 ? 57.165 36.868 -64.122 1.00 29.64 536 PRO A CA 1
ATOM 4214 C C . PRO A 1 536 ? 55.677 36.827 -63.917 1.00 17.81 536 PRO A C 1
ATOM 4215 O O . PRO A 1 536 ? 55.031 37.855 -63.707 1.00 22.98 536 PRO A O 1
ATOM 4219 N N . ASN A 1 537 ? 55.098 35.642 -63.994 1.00 15.89 537 ASN A N 1
ATOM 4220 C CA . ASN A 1 537 ? 53.664 35.610 -63.811 1.00 16.26 537 ASN A CA 1
ATOM 4221 C C . ASN A 1 537 ? 53.258 35.111 -62.394 1.00 25.53 537 ASN A C 1
ATOM 4222 O O . ASN A 1 537 ? 52.111 34.758 -62.178 1.00 24.94 537 ASN A O 1
ATOM 4227 N N . ALA A 1 538 ? 54.182 35.025 -61.431 1.00 24.17 538 ALA A N 1
ATOM 4228 C CA . ALA A 1 538 ? 53.878 34.531 -60.090 1.00 25.39 538 ALA A CA 1
ATOM 4229 C C . ALA A 1 538 ? 53.035 35.556 -59.317 1.00 27.34 538 ALA A C 1
ATOM 4230 O O . ALA A 1 538 ? 53.126 36.754 -59.551 1.00 24.02 538 ALA A O 1
ATOM 4232 N N . THR A 1 539 ? 52.187 35.117 -58.386 1.00 30.02 539 THR A N 1
ATOM 4233 C CA . THR A 1 539 ? 51.418 36.051 -57.578 1.00 21.17 539 THR A CA 1
ATOM 4234 C C . THR A 1 539 ? 51.426 35.478 -56.154 1.00 39.02 539 THR A C 1
ATOM 4235 O O . THR A 1 539 ? 51.822 34.334 -56.001 1.00 20.03 539 THR A O 1
ATOM 4239 N N . ASP A 1 540 ? 50.981 36.207 -55.129 1.00 23.76 540 ASP A N 1
ATOM 4240 C CA . ASP A 1 540 ? 50.982 35.590 -53.827 1.00 20.95 540 ASP A CA 1
ATOM 4241 C C . ASP A 1 540 ? 50.085 34.375 -53.912 1.00 24.46 540 ASP A C 1
ATOM 4242 O O . ASP A 1 540 ? 50.354 33.350 -53.294 1.00 28.42 540 ASP A O 1
ATOM 4247 N N . ASN A 1 541 ? 49.074 34.431 -54.766 1.00 19.12 541 ASN A N 1
ATOM 4248 C CA . ASN A 1 541 ? 48.196 33.275 -54.905 1.00 14.97 541 ASN A CA 1
ATOM 4249 C C . ASN A 1 541 ? 48.821 32.041 -55.527 1.00 30.56 541 ASN A C 1
ATOM 4250 O O . ASN A 1 541 ? 48.497 30.912 -55.143 1.00 27.65 541 ASN A O 1
ATOM 4255 N N . THR A 1 542 ? 49.722 32.270 -56.491 1.00 23.85 542 THR A N 1
ATOM 4256 C CA . THR A 1 542 ? 50.375 31.145 -57.120 1.00 26.89 542 THR A CA 1
ATOM 4257 C C . THR A 1 542 ? 51.385 30.563 -56.161 1.00 18.84 542 THR A C 1
ATOM 4258 O O . THR A 1 542 ? 51.646 29.362 -56.146 1.00 18.51 542 THR A O 1
ATOM 4262 N N . LEU A 1 543 ? 51.946 31.442 -55.347 1.00 20.61 543 LEU A N 1
ATOM 4263 C CA . LEU A 1 543 ? 52.922 31.005 -54.374 1.00 21.78 543 LEU A CA 1
ATOM 4264 C C . LEU A 1 543 ? 52.336 30.031 -53.340 1.00 10.12 543 LEU A C 1
ATOM 4265 O O . LEU A 1 543 ? 52.824 28.892 -53.118 1.00 16.74 543 LEU A O 1
ATOM 4270 N N . ILE A 1 544 ? 51.270 30.493 -52.719 1.00 15.04 544 ILE A N 1
ATOM 4271 C CA . ILE A 1 544 ? 50.666 29.646 -51.714 1.00 20.27 544 ILE A CA 1
ATOM 4272 C C . ILE A 1 544 ? 50.203 28.320 -52.294 1.00 27.02 544 ILE A C 1
ATOM 4273 O O . ILE A 1 544 ? 50.297 27.241 -51.711 1.00 20.96 544 ILE A O 1
ATOM 4278 N N . THR A 1 545 ? 49.673 28.407 -53.495 1.00 24.70 545 THR A N 1
ATOM 4279 C CA . THR A 1 545 ? 49.206 27.213 -54.136 1.00 14.00 545 THR A CA 1
ATOM 4280 C C . THR A 1 545 ? 50.332 26.242 -54.331 1.00 7.98 545 THR A C 1
ATOM 4281 O O . THR A 1 545 ? 50.198 25.031 -54.127 1.00 22.03 545 THR A O 1
ATOM 4285 N N . LYS A 1 546 ? 51.456 26.793 -54.721 1.00 13.96 546 LYS A N 1
ATOM 4286 C CA . LYS A 1 546 ? 52.623 25.989 -54.935 1.00 14.03 546 LYS A CA 1
ATOM 4287 C C . LYS A 1 546 ? 53.095 25.376 -53.615 1.00 33.96 546 LYS A C 1
ATOM 4288 O O . LYS A 1 546 ? 53.492 24.216 -53.570 1.00 18.25 546 LYS A O 1
ATOM 4294 N N . LEU A 1 547 ? 53.072 26.141 -52.518 1.00 22.03 547 LEU A N 1
ATOM 4295 C CA . LEU A 1 547 ? 53.530 25.573 -51.248 1.00 20.23 547 LEU A CA 1
ATOM 4296 C C . LEU A 1 547 ? 52.645 24.389 -50.914 1.00 11.43 547 LEU A C 1
ATOM 4297 O O . LEU A 1 547 ? 53.095 23.287 -50.592 1.00 21.13 547 LEU A O 1
ATOM 4302 N N . HIS A 1 548 ? 51.355 24.661 -51.020 1.00 12.51 548 HIS A N 1
ATOM 4303 C CA . HIS A 1 548 ? 50.450 23.602 -50.712 1.00 13.97 548 HIS A CA 1
ATOM 4304 C C . HIS A 1 548 ? 50.700 22.400 -51.603 1.00 30.23 548 HIS A C 1
ATOM 4305 O O . HIS A 1 548 ? 50.773 21.250 -51.171 1.00 27.53 548 HIS A O 1
ATOM 4312 N N . SER A 1 549 ? 50.848 22.663 -52.880 1.00 26.11 549 SER A N 1
ATOM 4313 C CA . SER A 1 549 ? 51.038 21.521 -53.722 1.00 27.11 549 SER A CA 1
ATOM 4314 C C . SER A 1 549 ? 52.228 20.663 -53.348 1.00 18.96 549 SER A C 1
ATOM 4315 O O . SER A 1 549 ? 52.186 19.442 -53.472 1.00 24.25 549 SER A O 1
ATOM 4318 N N . HIS A 1 550 ? 53.262 21.319 -52.832 1.00 17.47 550 HIS A N 1
ATOM 4319 C CA . HIS A 1 550 ? 54.417 20.570 -52.443 1.00 15.71 550 HIS A CA 1
ATOM 4320 C C . HIS A 1 550 ? 54.392 19.959 -51.076 1.00 31.43 550 HIS A C 1
ATOM 4321 O O . HIS A 1 550 ? 55.052 18.942 -50.915 1.00 24.88 550 HIS A O 1
ATOM 4328 N N . PHE A 1 551 ? 53.704 20.582 -50.130 1.00 24.60 551 PHE A N 1
ATOM 4329 C CA . PHE A 1 551 ? 53.760 20.056 -48.764 1.00 20.45 551 PHE A CA 1
ATOM 4330 C C . PHE A 1 551 ? 52.487 19.572 -48.110 1.00 18.25 551 PHE A C 1
ATOM 4331 O O . PHE A 1 551 ? 52.538 18.803 -47.146 1.00 24.70 551 PHE A O 1
ATOM 4339 N N . SER A 1 552 ? 51.353 20.053 -48.611 1.00 19.07 552 SER A N 1
ATOM 4340 C CA . SER A 1 552 ? 50.095 19.667 -48.040 1.00 20.10 552 SER A CA 1
ATOM 4341 C C . SER A 1 552 ? 49.975 18.166 -48.049 1.00 48.99 552 SER A C 1
ATOM 4342 O O . SER A 1 552 ? 50.136 17.535 -49.075 1.00 33.70 552 SER A O 1
ATOM 4345 N N . LYS A 1 553 ? 49.727 17.571 -46.898 1.00 25.66 553 LYS A N 1
ATOM 4346 C CA . LYS A 1 553 ? 49.594 16.115 -46.830 1.00 28.02 553 LYS A CA 1
ATOM 4347 C C . LYS A 1 553 ? 50.784 15.309 -47.290 1.00 20.26 553 LYS A C 1
ATOM 4348 O O . LYS A 1 553 ? 50.676 14.136 -47.600 1.00 33.32 553 LYS A O 1
ATOM 4354 N N . LYS A 1 554 ? 51.925 15.962 -47.320 1.00 21.23 554 LYS A N 1
ATOM 4355 C CA . LYS A 1 554 ? 53.155 15.342 -47.714 1.00 19.97 554 LYS A CA 1
ATOM 4356 C C . LYS A 1 554 ? 54.292 15.625 -46.724 1.00 30.81 554 LYS A C 1
ATOM 4357 O O . LYS A 1 554 ? 55.265 14.880 -46.577 1.00 40.93 554 LYS A O 1
ATOM 4363 N N . ASN A 1 555 ? 54.236 16.762 -46.046 1.00 29.50 555 ASN A N 1
ATOM 4364 C CA . ASN A 1 555 ? 55.291 17.085 -45.096 1.00 18.61 555 ASN A CA 1
ATOM 4365 C C . ASN A 1 555 ? 54.648 17.178 -43.713 1.00 36.13 555 ASN A C 1
ATOM 4366 O O . ASN A 1 555 ? 53.699 17.937 -43.528 1.00 26.04 555 ASN A O 1
ATOM 4371 N N . ALA A 1 556 ? 55.124 16.381 -42.755 1.00 22.82 556 ALA A N 1
ATOM 4372 C CA . ALA A 1 556 ? 54.567 16.320 -41.396 1.00 26.11 556 ALA A CA 1
ATOM 4373 C C . ALA A 1 556 ? 54.523 17.617 -40.598 1.00 19.39 556 ALA A C 1
ATOM 4374 O O . ALA A 1 556 ? 53.637 17.815 -39.763 1.00 31.16 556 ALA A O 1
ATOM 4376 N N . LYS A 1 557 ? 55.476 18.501 -40.883 1.00 17.71 557 LYS A N 1
ATOM 4377 C CA . LYS A 1 557 ? 55.568 19.775 -40.195 1.00 15.17 557 LYS A CA 1
ATOM 4378 C C . LYS A 1 557 ? 54.817 20.869 -40.902 1.00 21.26 557 LYS A C 1
ATOM 4379 O O . LYS A 1 557 ? 54.952 22.024 -40.533 1.00 17.79 557 LYS A O 1
ATOM 4385 N N . TYR A 1 558 ? 54.060 20.541 -41.944 1.00 20.40 558 TYR A N 1
ATOM 4386 C CA . TYR A 1 558 ? 53.378 21.581 -42.704 1.00 16.05 558 TYR A CA 1
ATOM 4387 C C . TYR A 1 558 ? 51.893 21.426 -42.678 1.00 16.14 558 TYR A C 1
ATOM 4388 O O . TYR A 1 558 ? 51.380 20.323 -42.696 1.00 24.28 558 TYR A O 1
ATOM 4397 N N . GLU A 1 559 ? 51.178 22.510 -42.665 1.00 10.56 559 GLU A N 1
ATOM 4398 C CA . GLU A 1 559 ? 49.772 22.273 -42.725 1.00 11.59 559 GLU A CA 1
ATOM 4399 C C . GLU A 1 559 ? 49.089 23.270 -43.652 1.00 20.28 559 GLU A C 1
ATOM 4400 O O . GLU A 1 559 ? 49.310 24.487 -43.580 1.00 18.37 559 GLU A O 1
ATOM 4406 N N . GLU A 1 560 ? 48.192 22.758 -44.486 1.00 22.78 560 GLU A N 1
ATOM 4407 C CA . GLU A 1 560 ? 47.418 23.635 -45.335 1.00 19.23 560 GLU A CA 1
ATOM 4408 C C . GLU A 1 560 ? 46.116 23.750 -44.587 1.00 11.42 560 GLU A C 1
ATOM 4409 O O . GLU A 1 560 ? 45.394 22.780 -44.413 1.00 15.20 560 GLU A O 1
ATOM 4415 N N . PRO A 1 561 ? 45.766 24.931 -44.083 1.00 17.30 561 PRO A N 1
ATOM 4416 C CA . PRO A 1 561 ? 44.566 25.040 -43.290 1.00 18.44 561 PRO A CA 1
ATOM 4417 C C . PRO A 1 561 ? 43.296 24.993 -44.070 1.00 27.84 561 PRO A C 1
ATOM 4418 O O . PRO A 1 561 ? 43.250 25.495 -45.164 1.00 23.68 561 PRO A O 1
ATOM 4422 N N . ARG A 1 562 ? 42.264 24.464 -43.474 1.00 17.49 562 ARG A N 1
ATOM 4423 C CA . ARG A 1 562 ? 41.002 24.449 -44.165 1.00 22.56 562 ARG A CA 1
ATOM 4424 C C . ARG A 1 562 ? 40.199 25.724 -43.940 1.00 22.07 562 ARG A C 1
ATOM 4425 O O . ARG A 1 562 ? 39.105 25.921 -44.474 1.00 21.31 562 ARG A O 1
ATOM 4433 N N . PHE A 1 563 ? 40.723 26.595 -43.098 1.00 16.15 563 PHE A N 1
ATOM 4434 C CA . PHE A 1 563 ? 39.942 27.761 -42.794 1.00 12.46 563 PHE A CA 1
ATOM 4435 C C . PHE A 1 563 ? 40.449 28.983 -43.493 1.00 12.45 563 PHE A C 1
ATOM 4436 O O . PHE A 1 563 ? 39.864 30.055 -43.295 1.00 21.89 563 PHE A O 1
ATOM 4444 N N . SER A 1 564 ? 41.511 28.821 -44.271 1.00 13.60 564 SER A N 1
ATOM 4445 C CA . SER A 1 564 ? 42.025 29.973 -44.974 1.00 15.44 564 SER A CA 1
ATOM 4446 C C . SER A 1 564 ? 42.656 29.539 -46.288 1.00 24.20 564 SER A C 1
ATOM 4447 O O . SER A 1 564 ? 43.149 28.426 -46.412 1.00 20.03 564 SER A O 1
ATOM 4450 N N . LYS A 1 565 ? 42.690 30.460 -47.245 1.00 19.04 565 LYS A N 1
ATOM 4451 C CA . LYS A 1 565 ? 43.341 30.133 -48.505 1.00 22.25 565 LYS A CA 1
ATOM 4452 C C . LYS A 1 565 ? 44.631 30.892 -48.633 1.00 35.59 565 LYS A C 1
ATOM 4453 O O . LYS A 1 565 ? 45.337 30.626 -49.598 1.00 19.46 565 LYS A O 1
ATOM 4459 N N . THR A 1 566 ? 44.948 31.821 -47.720 1.00 20.60 566 THR A N 1
ATOM 4460 C CA . THR A 1 566 ? 46.189 32.559 -47.825 1.00 11.27 566 THR A CA 1
ATOM 4461 C C . THR A 1 566 ? 47.236 32.254 -46.722 1.00 20.75 566 THR A C 1
ATOM 4462 O O . THR A 1 566 ? 48.225 32.970 -46.548 1.00 16.59 566 THR A O 1
ATOM 4466 N N . GLU A 1 567 ? 47.030 31.189 -45.971 1.00 23.42 567 GLU A N 1
ATOM 4467 C CA . GLU A 1 567 ? 47.957 30.878 -44.897 1.00 23.15 567 GLU A CA 1
ATOM 4468 C C . GLU A 1 567 ? 48.370 29.431 -44.911 1.00 16.52 567 GLU A C 1
ATOM 4469 O O . GLU A 1 567 ? 47.653 28.527 -45.397 1.00 18.75 567 GLU A O 1
ATOM 4475 N N . PHE A 1 568 ? 49.550 29.234 -44.339 1.00 13.43 568 PHE A N 1
ATOM 4476 C CA . PHE A 1 568 ? 50.080 27.907 -44.228 1.00 22.26 568 PHE A CA 1
ATOM 4477 C C . PHE A 1 568 ? 50.705 27.785 -42.862 1.00 23.25 568 PHE A C 1
ATOM 4478 O O . PHE A 1 568 ? 51.214 28.788 -42.337 1.00 15.04 568 PHE A O 1
ATOM 4486 N N . GLY A 1 569 ? 50.675 26.546 -42.350 1.00 17.98 569 GLY A N 1
ATOM 4487 C CA . GLY A 1 569 ? 51.210 26.325 -41.013 1.00 19.44 569 GLY A CA 1
ATOM 4488 C C . GLY A 1 569 ? 52.479 25.541 -40.940 1.00 23.15 569 GLY A C 1
ATOM 4489 O O . GLY A 1 569 ? 52.672 24.576 -41.654 1.00 21.80 569 GLY A O 1
ATOM 4490 N N . VAL A 1 570 ? 53.341 26.001 -40.052 1.00 15.15 570 VAL A N 1
ATOM 4491 C CA . VAL A 1 570 ? 54.571 25.297 -39.860 1.00 16.62 570 VAL A CA 1
ATOM 4492 C C . VAL A 1 570 ? 54.659 24.930 -38.380 1.00 21.81 570 VAL A C 1
ATOM 4493 O O . VAL A 1 570 ? 54.450 25.766 -37.490 1.00 16.23 570 VAL A O 1
ATOM 4497 N N . THR A 1 571 ? 54.955 23.674 -38.091 1.00 17.33 571 THR A N 1
ATOM 4498 C CA . THR A 1 571 ? 55.093 23.163 -36.712 1.00 13.13 571 THR A CA 1
ATOM 4499 C C . THR A 1 571 ? 56.529 23.271 -36.281 1.00 11.60 571 THR A C 1
ATOM 4500 O O . THR A 1 571 ? 57.365 22.488 -36.682 1.00 17.42 571 THR A O 1
ATOM 4504 N N . HIS A 1 572 ? 56.822 24.290 -35.501 1.00 12.31 572 HIS A N 1
ATOM 4505 C CA . HIS A 1 572 ? 58.145 24.558 -35.018 1.00 17.02 572 HIS A CA 1
ATOM 4506 C C . HIS A 1 572 ? 58.284 23.918 -33.659 1.00 14.78 572 HIS A C 1
ATOM 4507 O O . HIS A 1 572 ? 57.304 23.546 -33.070 1.00 15.21 572 HIS A O 1
ATOM 4514 N N . TYR A 1 573 ? 59.494 23.870 -33.165 1.00 17.78 573 TYR A N 1
ATOM 4515 C CA . TYR A 1 573 ? 59.794 23.311 -31.838 1.00 21.37 573 TYR A CA 1
ATOM 4516 C C . TYR A 1 573 ? 58.950 24.001 -30.774 1.00 15.73 573 TYR A C 1
ATOM 4517 O O . TYR A 1 573 ? 58.401 23.367 -29.907 1.00 15.09 573 TYR A O 1
ATOM 4526 N N . ALA A 1 574 ? 58.766 25.298 -30.898 1.00 14.09 574 ALA A N 1
ATOM 4527 C CA . ALA A 1 574 ? 57.994 26.101 -29.990 1.00 13.34 574 ALA A CA 1
ATOM 4528 C C . ALA A 1 574 ? 56.521 26.135 -30.184 1.00 21.12 574 ALA A C 1
ATOM 4529 O O . ALA A 1 574 ? 55.829 26.772 -29.416 1.00 14.61 574 ALA A O 1
ATOM 4531 N N . GLY A 1 575 ? 56.027 25.462 -31.211 1.00 14.38 575 GLY A N 1
ATOM 4532 C CA . GLY A 1 575 ? 54.605 25.488 -31.432 1.00 9.91 575 GLY A CA 1
ATOM 4533 C C . GLY A 1 575 ? 54.298 25.728 -32.921 1.00 16.48 575 GLY A C 1
ATOM 4534 O O . GLY A 1 575 ? 55.129 26.214 -33.675 1.00 14.71 575 GLY A O 1
ATOM 4535 N N . GLN A 1 576 ? 53.096 25.381 -33.337 1.00 17.01 576 GLN A N 1
ATOM 4536 C CA . GLN A 1 576 ? 52.756 25.595 -34.743 1.00 21.32 576 GLN A CA 1
ATOM 4537 C C . GLN A 1 576 ? 52.488 27.066 -34.986 1.00 25.92 576 GLN A C 1
ATOM 4538 O O . GLN A 1 576 ? 51.930 27.728 -34.121 1.00 17.68 576 GLN A O 1
ATOM 4544 N N . VAL A 1 577 ? 52.860 27.629 -36.137 1.00 12.96 577 VAL A N 1
ATOM 4545 C CA . VAL A 1 577 ? 52.600 29.038 -36.410 1.00 6.91 577 VAL A CA 1
ATOM 4546 C C . VAL A 1 577 ? 51.894 29.115 -37.764 1.00 38.38 577 VAL A C 1
ATOM 4547 O O . VAL A 1 577 ? 52.300 28.414 -38.678 1.00 14.51 577 VAL A O 1
ATOM 4551 N N . MET A 1 578 ? 50.848 29.927 -37.909 1.00 16.26 578 MET A N 1
ATOM 4552 C CA . MET A 1 578 ? 50.161 30.091 -39.196 1.00 13.45 578 MET A CA 1
ATOM 4553 C C . MET A 1 578 ? 50.717 31.346 -39.832 1.00 18.28 578 MET A C 1
ATOM 4554 O O . MET A 1 578 ? 50.695 32.392 -39.188 1.00 16.07 578 MET A O 1
ATOM 4559 N N . TYR A 1 579 ? 51.233 31.224 -41.070 1.00 20.67 579 TYR A N 1
ATOM 4560 C CA . TYR A 1 579 ? 51.811 32.344 -41.835 1.00 18.42 579 TYR A CA 1
ATOM 4561 C C . TYR A 1 579 ? 50.877 32.837 -42.947 1.00 17.02 579 TYR A C 1
ATOM 4562 O O . TYR A 1 579 ? 50.300 31.986 -43.652 1.00 21.53 579 TYR A O 1
ATOM 4571 N N . GLU A 1 580 ? 50.729 34.175 -43.065 1.00 13.61 580 GLU A N 1
ATOM 4572 C CA . GLU A 1 580 ? 49.898 34.846 -44.070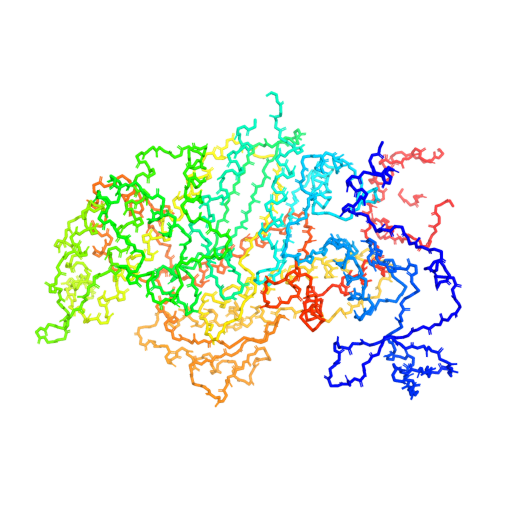 1.00 22.02 580 GLU A CA 1
ATOM 4573 C C . GLU A 1 580 ? 50.877 35.192 -45.183 1.00 16.08 580 GLU A C 1
ATOM 4574 O O . GLU A 1 580 ? 51.895 35.862 -44.938 1.00 16.13 580 GLU A O 1
ATOM 4580 N N . ILE A 1 581 ? 50.538 34.689 -46.386 1.00 21.77 581 ILE A N 1
ATOM 4581 C CA . ILE A 1 581 ? 51.356 34.834 -47.606 1.00 17.05 581 ILE A CA 1
ATOM 4582 C C . ILE A 1 581 ? 51.405 36.221 -48.253 1.00 14.82 581 ILE A C 1
ATOM 4583 O O . ILE A 1 581 ? 52.296 36.515 -49.055 1.00 21.77 581 ILE A O 1
ATOM 4588 N N . GLN A 1 582 ? 50.420 37.036 -47.895 1.00 14.17 582 GLN A N 1
ATOM 4589 C CA . GLN A 1 582 ? 50.346 38.377 -48.428 1.00 11.21 582 GLN A CA 1
ATOM 4590 C C . GLN A 1 582 ? 51.666 39.115 -48.495 1.00 24.90 582 GLN A C 1
ATOM 4591 O O . GLN A 1 582 ? 52.380 39.191 -47.495 1.00 27.19 582 GLN A O 1
ATOM 4597 N N . ASP A 1 583 ? 52.028 39.639 -49.703 1.00 22.95 583 ASP A N 1
ATOM 4598 C CA . ASP A 1 583 ? 53.262 40.403 -49.946 1.00 16.97 583 ASP A CA 1
ATOM 4599 C C . ASP A 1 583 ? 54.556 39.651 -49.923 1.00 12.74 583 ASP A C 1
ATOM 4600 O O . ASP A 1 583 ? 55.585 40.328 -50.010 1.00 17.98 583 ASP A O 1
ATOM 4605 N N . TRP A 1 584 ? 54.466 38.299 -49.789 1.00 14.23 584 TRP A N 1
ATOM 4606 C CA . TRP A 1 584 ? 55.697 37.567 -49.755 1.00 13.75 584 TRP A CA 1
ATOM 4607 C C . TRP A 1 584 ? 56.643 37.761 -50.939 1.00 20.38 584 TRP A C 1
ATOM 4608 O O . TRP A 1 584 ? 57.858 37.860 -50.775 1.00 16.22 584 TRP A O 1
ATOM 4619 N N . LEU A 1 585 ? 56.137 37.779 -52.157 1.00 23.10 585 LEU A N 1
ATOM 4620 C CA . LEU A 1 585 ? 57.046 37.945 -53.303 1.00 16.95 585 LEU A CA 1
ATOM 4621 C C . LEU A 1 585 ? 57.712 39.296 -53.234 1.00 6.92 585 LEU A C 1
ATOM 4622 O O . LEU A 1 585 ? 58.919 39.423 -53.422 1.00 15.11 585 LEU A O 1
ATOM 4627 N N . GLU A 1 586 ? 56.910 40.332 -52.924 1.00 14.61 586 GLU A N 1
ATOM 4628 C CA . GLU A 1 586 ? 57.520 41.656 -52.858 1.00 14.75 586 GLU A CA 1
ATOM 4629 C C . GLU A 1 586 ? 58.507 41.769 -51.756 1.00 19.82 586 GLU A C 1
ATOM 4630 O O . GLU A 1 586 ? 59.556 42.391 -51.863 1.00 20.34 586 GLU A O 1
ATOM 4636 N N . LYS A 1 587 ? 58.131 41.127 -50.661 1.00 26.60 587 LYS A N 1
ATOM 4637 C CA . LYS A 1 587 ? 59.018 41.129 -49.517 1.00 17.54 587 LYS A CA 1
ATOM 4638 C C . LYS A 1 587 ? 60.313 40.400 -49.854 1.00 14.82 587 LYS A C 1
ATOM 4639 O O . LYS A 1 587 ? 61.408 40.846 -49.507 1.00 20.07 587 LYS A O 1
ATOM 4645 N N . ASN A 1 588 ? 60.223 39.244 -50.520 1.00 13.66 588 ASN A N 1
ATOM 4646 C CA . ASN A 1 588 ? 61.445 38.528 -50.854 1.00 11.93 588 ASN A CA 1
ATOM 4647 C C . ASN A 1 588 ? 62.328 39.229 -51.889 1.00 17.66 588 ASN A C 1
ATOM 4648 O O . ASN A 1 588 ? 63.582 39.175 -51.818 1.00 22.88 588 ASN A O 1
ATOM 4653 N N . LYS A 1 589 ? 61.663 39.900 -52.846 1.00 33.40 589 LYS A N 1
ATOM 4654 C CA . LYS A 1 589 ? 62.333 40.651 -53.916 1.00 19.40 589 LYS A CA 1
ATOM 4655 C C . LYS A 1 589 ? 62.888 41.925 -53.359 1.00 19.56 589 LYS A C 1
ATOM 4656 O O . LYS A 1 589 ? 63.907 42.363 -53.847 1.00 23.18 589 LYS A O 1
ATOM 4662 N N . ASP A 1 590 ? 62.183 42.522 -52.395 1.00 17.91 590 ASP A N 1
ATOM 4663 C CA . ASP A 1 590 ? 62.658 43.759 -51.801 1.00 20.60 590 ASP A CA 1
ATOM 4664 C C . ASP A 1 590 ? 63.032 44.811 -52.854 1.00 18.18 590 ASP A C 1
ATOM 4665 O O . ASP A 1 590 ? 64.162 45.335 -52.900 1.00 20.12 590 ASP A O 1
ATOM 4670 N N . PRO A 1 591 ? 62.057 45.155 -53.668 1.00 18.83 591 PRO A N 1
ATOM 4671 C CA . PRO A 1 591 ? 62.292 46.115 -54.731 1.00 22.96 591 PRO A CA 1
ATOM 4672 C C . PRO A 1 591 ? 62.390 47.558 -54.327 1.00 27.53 591 PRO A C 1
ATOM 4673 O O . PRO A 1 591 ? 61.848 47.992 -53.333 1.00 21.51 591 PRO A O 1
ATOM 4677 N N . LEU A 1 592 ? 63.055 48.327 -55.160 1.00 20.16 592 LEU A N 1
ATOM 4678 C CA . LEU A 1 592 ? 63.206 49.748 -54.967 1.00 19.23 592 LEU A CA 1
ATOM 4679 C C . LEU A 1 592 ? 63.419 50.400 -56.327 1.00 20.89 592 LEU A C 1
ATOM 4680 O O . LEU A 1 592 ? 64.417 50.121 -56.952 1.00 14.30 592 LEU A O 1
ATOM 4685 N N . GLN A 1 593 ? 62.512 51.238 -56.764 1.00 19.30 593 GLN A N 1
ATOM 4686 C CA . GLN A 1 593 ? 62.766 51.871 -58.040 1.00 15.22 593 GLN A CA 1
ATOM 4687 C C . GLN A 1 593 ? 64.097 52.590 -58.106 1.00 18.29 593 GLN A C 1
ATOM 4688 O O . GLN A 1 593 ? 64.506 53.398 -57.256 1.00 22.84 593 GLN A O 1
ATOM 4694 N N . GLN A 1 594 ? 64.785 52.283 -59.215 1.00 17.80 594 GLN A N 1
ATOM 4695 C CA . GLN A 1 594 ? 66.078 52.885 -59.451 1.00 10.52 594 GLN A CA 1
ATOM 4696 C C . GLN A 1 594 ? 66.056 54.416 -59.586 1.00 8.09 594 GLN A C 1
ATOM 4697 O O . GLN A 1 594 ? 67.012 55.119 -59.265 1.00 18.13 594 GLN A O 1
ATOM 4703 N N . ASP A 1 595 ? 64.963 54.944 -60.094 1.00 10.48 595 ASP A N 1
ATOM 4704 C CA . ASP A 1 595 ? 64.906 56.395 -60.207 1.00 7.30 595 ASP A CA 1
ATOM 4705 C C . ASP A 1 595 ? 64.928 56.953 -58.756 1.00 19.90 595 ASP A C 1
ATOM 4706 O O . ASP A 1 595 ? 65.380 58.081 -58.511 1.00 19.28 595 ASP A O 1
ATOM 4711 N N . LEU A 1 596 ? 64.414 56.175 -57.779 1.00 18.91 596 LEU A N 1
ATOM 4712 C CA . LEU A 1 596 ? 64.435 56.617 -56.358 1.00 27.23 596 LEU A CA 1
ATOM 4713 C C . LEU A 1 596 ? 65.884 56.702 -55.891 1.00 15.96 596 LEU A C 1
ATOM 4714 O O . LEU A 1 596 ? 66.417 57.647 -55.276 1.00 18.12 596 LEU A O 1
ATOM 4719 N N . GLU A 1 597 ? 66.605 55.655 -56.262 1.00 14.10 597 GLU A N 1
ATOM 4720 C CA . GLU A 1 597 ? 67.981 55.719 -55.883 1.00 14.14 597 GLU A CA 1
ATOM 4721 C C . GLU A 1 597 ? 68.709 56.796 -56.601 1.00 37.65 597 GLU A C 1
ATOM 4722 O O . GLU A 1 597 ? 69.602 57.321 -55.964 1.00 25.29 597 GLU A O 1
ATOM 4728 N N . LEU A 1 598 ? 68.364 57.115 -57.865 1.00 18.39 598 LEU A N 1
ATOM 4729 C CA . LEU A 1 598 ? 69.094 58.182 -58.545 1.00 20.95 598 LEU A CA 1
ATOM 4730 C C . LEU A 1 598 ? 68.838 59.507 -57.837 1.00 13.88 598 LEU A C 1
ATOM 4731 O O . LEU A 1 598 ? 69.703 60.373 -57.728 1.00 19.54 598 LEU A O 1
ATOM 4736 N N . CYS A 1 599 ? 67.599 59.671 -57.384 1.00 14.31 599 CYS A N 1
ATOM 4737 C CA . CYS A 1 599 ? 67.203 60.896 -56.701 1.00 22.41 599 CYS A CA 1
ATOM 4738 C C . CYS A 1 599 ? 68.039 61.179 -55.437 1.00 22.41 599 CYS A C 1
ATOM 4739 O O . CYS A 1 599 ? 68.543 62.280 -55.182 1.00 17.94 599 CYS A O 1
ATOM 4742 N N . PHE A 1 600 ? 68.207 60.111 -54.667 1.00 21.77 600 PHE A N 1
ATOM 4743 C CA . PHE A 1 600 ? 68.970 60.118 -53.428 1.00 30.81 600 PHE A CA 1
ATOM 4744 C C . PHE A 1 600 ? 70.471 60.133 -53.603 1.00 22.79 600 PHE A C 1
ATOM 4745 O O . PHE A 1 600 ? 71.175 60.705 -52.776 1.00 25.35 600 PHE A O 1
ATOM 4753 N N . LYS A 1 601 ? 71.007 59.537 -54.673 1.00 20.47 601 LYS A N 1
ATOM 4754 C CA . LYS A 1 601 ? 72.448 59.605 -54.871 1.00 24.88 601 LYS A CA 1
ATOM 4755 C C . LYS A 1 601 ? 72.864 61.050 -55.053 1.00 21.61 601 LYS A C 1
ATOM 4756 O O . LYS A 1 601 ? 74.019 61.423 -54.896 1.00 38.82 601 LYS A O 1
ATOM 4762 N N . ASP A 1 602 ? 71.898 61.871 -55.412 1.00 17.15 602 ASP A N 1
ATOM 4763 C CA . ASP A 1 602 ? 72.088 63.299 -55.620 1.00 34.59 602 ASP A CA 1
ATOM 4764 C C . ASP A 1 602 ? 71.852 64.188 -54.392 1.00 50.29 602 ASP A C 1
ATOM 4765 O O . ASP A 1 602 ? 71.787 65.427 -54.457 1.00 26.56 602 ASP A O 1
ATOM 4770 N N . SER A 1 603 ? 71.680 63.543 -53.255 1.00 29.85 603 SER A N 1
ATOM 4771 C CA . SER A 1 603 ? 71.430 64.269 -52.034 1.00 27.67 603 SER A CA 1
ATOM 4772 C C . SER A 1 603 ? 72.626 65.145 -51.616 1.00 21.94 603 SER A C 1
ATOM 4773 O O . SER A 1 603 ? 73.807 64.766 -51.696 1.00 21.63 603 SER A O 1
ATOM 4776 N N . SER A 1 604 ? 72.322 66.354 -51.126 1.00 20.53 604 SER A N 1
ATOM 4777 C CA . SER A 1 604 ? 73.391 67.235 -50.620 1.00 26.61 604 SER A CA 1
ATOM 4778 C C . SER A 1 604 ? 73.906 66.766 -49.248 1.00 33.85 604 SER A C 1
ATOM 4779 O O . SER A 1 604 ? 74.871 67.256 -48.670 1.00 25.08 604 SER A O 1
ATOM 4782 N N . ASP A 1 605 ? 73.256 65.765 -48.686 1.00 29.58 605 ASP A N 1
ATOM 4783 C CA . ASP A 1 605 ? 73.638 65.221 -47.391 1.00 18.57 605 ASP A CA 1
ATOM 4784 C C . ASP A 1 605 ? 74.663 64.119 -47.475 1.00 19.99 605 ASP A C 1
ATOM 4785 O O . ASP A 1 605 ? 74.479 63.074 -48.093 1.00 26.24 605 ASP A O 1
ATOM 4790 N N . ASN A 1 606 ? 75.739 64.383 -46.771 1.00 22.77 606 ASN A N 1
ATOM 4791 C CA . ASN A 1 606 ? 76.873 63.504 -46.695 1.00 21.71 606 ASN A CA 1
ATOM 4792 C C . ASN A 1 606 ? 76.496 62.129 -46.239 1.00 27.50 606 ASN A C 1
ATOM 4793 O O . ASN A 1 606 ? 77.068 61.154 -46.702 1.00 38.76 606 ASN A O 1
ATOM 4798 N N . VAL A 1 607 ? 75.554 62.056 -45.320 1.00 30.83 607 VAL A N 1
ATOM 4799 C CA . VAL A 1 607 ? 75.185 60.738 -44.854 1.00 25.49 607 VAL A CA 1
ATOM 4800 C C . VAL A 1 607 ? 74.286 60.044 -45.883 1.00 17.41 607 VAL A C 1
ATOM 4801 O O . VAL A 1 607 ? 74.546 58.894 -46.264 1.00 24.32 607 VAL A O 1
ATOM 4805 N N . VAL A 1 608 ? 73.253 60.768 -46.313 1.00 21.33 608 VAL A N 1
ATOM 4806 C CA . VAL A 1 608 ? 72.315 60.244 -47.273 1.00 18.47 608 VAL A CA 1
ATOM 4807 C C . VAL A 1 608 ? 73.056 59.686 -48.474 1.00 22.35 608 VAL A C 1
ATOM 4808 O O . VAL A 1 608 ? 72.725 58.595 -48.943 1.00 25.83 608 VAL A O 1
ATOM 4812 N N . THR A 1 609 ? 74.094 60.420 -48.907 1.00 27.39 609 THR A N 1
ATOM 4813 C CA . THR A 1 609 ? 74.945 60.059 -50.042 1.00 33.52 609 THR A CA 1
ATOM 4814 C C . THR A 1 609 ? 75.571 58.694 -49.886 1.00 27.54 609 THR A C 1
ATOM 4815 O O . THR A 1 609 ? 75.540 57.850 -50.790 1.00 30.57 609 THR A O 1
ATOM 4819 N N . LYS A 1 610 ? 76.130 58.481 -48.694 1.00 22.53 610 LYS A N 1
ATOM 4820 C CA . LYS A 1 610 ? 76.748 57.199 -48.401 1.00 21.40 610 LYS A CA 1
ATOM 4821 C C . LYS A 1 610 ? 75.749 56.056 -48.455 1.00 20.21 610 LYS A C 1
ATOM 4822 O O . LYS A 1 610 ? 76.031 54.958 -48.954 1.00 25.23 610 LYS A O 1
ATOM 4828 N N . LEU A 1 611 ? 74.559 56.319 -47.931 1.00 18.58 611 LEU A N 1
ATOM 4829 C CA . LEU A 1 611 ? 73.565 55.268 -47.949 1.00 19.05 611 LEU A CA 1
ATOM 4830 C C . LEU A 1 611 ? 73.208 54.814 -49.360 1.00 31.51 611 LEU A C 1
ATOM 4831 O O . LEU A 1 611 ? 72.788 53.674 -49.583 1.00 19.79 611 LEU A O 1
ATOM 4836 N N . PHE A 1 612 ? 73.344 55.732 -50.309 1.00 22.76 612 PHE A N 1
ATOM 4837 C CA . PHE A 1 612 ? 73.015 55.458 -51.697 1.00 26.18 612 PHE A CA 1
ATOM 4838 C C . PHE A 1 612 ? 74.191 55.180 -52.622 1.00 25.72 612 PHE A C 1
ATOM 4839 O O . PHE A 1 612 ? 74.004 54.501 -53.629 1.00 26.36 612 PHE A O 1
ATOM 4847 N N . ASN A 1 613 ? 75.383 55.674 -52.262 1.00 27.08 613 ASN A N 1
ATOM 4848 C CA . ASN A 1 613 ? 76.609 55.516 -53.021 1.00 19.93 613 ASN A CA 1
ATOM 4849 C C . ASN A 1 613 ? 77.544 54.418 -52.561 1.00 27.85 613 ASN A C 1
ATOM 4850 O O . ASN A 1 613 ? 78.298 53.859 -53.348 1.00 42.35 613 ASN A O 1
ATOM 4855 N N . ASP A 1 614 ? 77.512 54.050 -51.304 1.00 36.86 614 ASP A N 1
ATOM 4856 C CA . ASP A 1 614 ? 78.396 52.993 -50.852 1.00 26.72 614 ASP A CA 1
ATOM 4857 C C . ASP A 1 614 ? 77.848 51.599 -51.172 1.00 19.65 614 ASP A C 1
ATOM 4858 O O . ASP A 1 614 ? 76.794 51.159 -50.732 1.00 30.55 614 ASP A O 1
ATOM 4863 N N . PRO A 1 615 ? 78.593 50.888 -51.987 1.00 23.07 615 PRO A N 1
ATOM 4864 C CA . PRO A 1 615 ? 78.280 49.563 -52.406 1.00 23.54 615 PRO A CA 1
ATOM 4865 C C . PRO A 1 615 ? 78.137 48.615 -51.211 1.00 34.42 615 PRO A C 1
ATOM 4866 O O . PRO A 1 615 ? 77.494 47.579 -51.308 1.00 35.66 615 PRO A O 1
ATOM 4870 N N . ASN A 1 616 ? 78.755 48.957 -50.082 1.00 36.82 616 ASN A N 1
ATOM 4871 C CA . ASN A 1 616 ? 78.709 48.193 -48.839 1.00 35.84 616 ASN A CA 1
ATOM 4872 C C . ASN A 1 616 ? 77.327 48.260 -48.255 1.00 34.35 616 ASN A C 1
ATOM 4873 O O . ASN A 1 616 ? 76.885 47.367 -47.539 1.00 40.25 616 ASN A O 1
ATOM 4878 N N . ILE A 1 617 ? 76.673 49.368 -48.561 1.00 28.47 617 ILE A N 1
ATOM 4879 C CA . ILE A 1 617 ? 75.333 49.604 -48.086 1.00 27.17 617 ILE A CA 1
ATOM 4880 C C . ILE A 1 617 ? 74.261 49.558 -49.179 1.00 41.37 617 ILE A C 1
ATOM 4881 O O . ILE A 1 617 ? 73.228 48.915 -48.990 1.00 27.70 617 ILE A O 1
ATOM 4886 N N . ALA A 1 618 ? 74.531 50.232 -50.314 1.00 30.90 618 ALA A N 1
ATOM 4887 C CA . ALA A 1 618 ? 73.643 50.396 -51.468 1.00 27.34 618 ALA A CA 1
ATOM 4888 C C . ALA A 1 618 ? 73.497 49.284 -52.522 1.00 29.68 618 ALA A C 1
ATOM 4889 O O . ALA A 1 618 ? 72.446 49.194 -53.166 1.00 33.75 618 ALA A O 1
ATOM 4891 N N . SER A 1 619 ? 74.542 48.453 -52.691 1.00 25.02 619 SER A N 1
ATOM 4892 C CA . SER A 1 619 ? 74.674 47.336 -53.656 1.00 24.05 619 SER A CA 1
ATOM 4893 C C . SER A 1 619 ? 73.943 46.070 -53.270 1.00 27.99 619 SER A C 1
ATOM 4894 O O . SER A 1 619 ? 73.869 45.691 -52.098 1.00 37.31 619 SER A O 1
ATOM 4897 N N . ARG A 1 620 ? 73.381 45.438 -54.283 1.00 24.80 620 ARG A N 1
ATOM 4898 C CA . ARG A 1 620 ? 72.606 44.231 -54.116 1.00 27.46 620 ARG A CA 1
ATOM 4899 C C . ARG A 1 620 ? 73.419 43.174 -54.787 1.00 30.67 620 ARG A C 1
ATOM 4900 O O . ARG A 1 620 ? 73.940 43.432 -55.872 1.00 35.20 620 ARG A O 1
ATOM 4908 N N . ALA A 1 621 ? 73.522 42.009 -54.170 1.00 31.70 621 ALA A N 1
ATOM 4909 C CA . ALA A 1 621 ? 74.299 40.970 -54.826 1.00 33.77 621 ALA A CA 1
ATOM 4910 C C . ALA A 1 621 ? 73.441 40.298 -55.880 1.00 47.95 621 ALA A C 1
ATOM 4911 O O . ALA A 1 621 ? 72.220 40.296 -55.720 1.00 30.56 621 ALA A O 1
ATOM 4913 N N . LYS A 1 622 ? 74.081 39.753 -56.930 1.00 37.52 622 LYS A N 1
ATOM 4914 C CA . LYS A 1 622 ? 73.391 39.085 -58.027 1.00 67.56 622 LYS A CA 1
ATOM 4915 C C . LYS A 1 622 ? 73.538 37.571 -58.082 1.00 48.15 622 LYS A C 1
ATOM 4916 O O . LYS A 1 622 ? 74.623 37.013 -57.910 1.00 100.00 622 LYS A O 1
ATOM 4918 N N . LYS A 1 623 ? 72.406 36.920 -58.342 1.00 42.70 623 LYS A N 1
ATOM 4919 C CA . LYS A 1 623 ? 72.357 35.472 -58.453 1.00 62.81 623 LYS A CA 1
ATOM 4920 C C . LYS A 1 623 ? 71.964 35.214 -59.886 1.00 100.00 623 LYS A C 1
ATOM 4921 O O . LYS A 1 623 ? 70.772 35.194 -60.201 1.00 65.20 623 LYS A O 1
ATOM 4923 N N . GLY A 1 624 ? 72.978 35.036 -60.731 1.00 61.78 624 GLY A N 1
ATOM 4924 C CA . GLY A 1 624 ? 72.688 34.837 -62.132 1.00 100.00 624 GLY A CA 1
ATOM 4925 C C . GLY A 1 624 ? 72.013 36.093 -62.714 1.00 47.08 624 GLY A C 1
ATOM 4926 O O . GLY A 1 624 ? 72.484 37.218 -62.519 1.00 68.94 624 GLY A O 1
ATOM 4927 N N . ALA A 1 625 ? 70.885 35.894 -63.415 1.00 54.17 625 ALA A N 1
ATOM 4928 C CA . ALA A 1 625 ? 70.109 36.962 -64.042 1.00 100.00 625 ALA A CA 1
ATOM 4929 C C . ALA A 1 625 ? 69.301 37.822 -63.076 1.00 52.13 625 ALA A C 1
ATOM 4930 O O . ALA A 1 625 ? 68.539 38.705 -63.480 1.00 53.01 625 ALA A O 1
ATOM 4932 N N . ASN A 1 626 ? 69.446 37.555 -61.789 1.00 76.95 626 ASN A N 1
ATOM 4933 C CA . ASN A 1 626 ? 68.676 38.297 -60.834 1.00 44.35 626 ASN A CA 1
ATOM 4934 C C . ASN A 1 626 ? 69.465 38.662 -59.616 1.00 22.84 626 ASN A C 1
ATOM 4935 O O . ASN A 1 626 ? 70.506 38.092 -59.302 1.00 31.73 626 ASN A O 1
ATOM 4940 N N . PHE A 1 627 ? 68.917 39.630 -58.925 1.00 28.79 627 PHE A N 1
ATOM 4941 C CA . PHE A 1 627 ? 69.637 39.943 -57.735 1.00 34.81 627 PHE A CA 1
ATOM 4942 C C . PHE A 1 627 ? 69.195 38.900 -56.724 1.00 36.70 627 PHE A C 1
ATOM 4943 O O . PHE A 1 627 ? 68.113 38.314 -56.880 1.00 33.22 627 PHE A O 1
ATOM 4951 N N . ILE A 1 628 ? 70.028 38.691 -55.705 1.00 32.33 628 ILE A N 1
ATOM 4952 C CA . ILE A 1 628 ? 69.766 37.758 -54.617 1.00 26.47 628 ILE A CA 1
ATOM 4953 C C . ILE A 1 628 ? 68.469 38.117 -53.854 1.00 20.09 628 ILE A C 1
ATOM 4954 O O . ILE A 1 628 ? 68.167 39.291 -53.603 1.00 22.51 628 ILE A O 1
ATOM 4957 N N . THR A 1 629 ? 67.679 37.110 -53.484 1.00 21.51 629 THR A N 1
ATOM 4958 C CA . THR A 1 629 ? 66.484 37.406 -52.744 1.00 19.72 629 THR A CA 1
ATOM 4959 C C . THR A 1 629 ? 66.833 37.536 -51.256 1.00 23.63 629 THR A C 1
ATOM 4960 O O . THR A 1 629 ? 67.931 37.207 -50.775 1.00 16.60 629 THR A O 1
ATOM 4964 N N . VAL A 1 630 ? 65.839 38.016 -50.537 1.00 22.80 630 VAL A N 1
ATOM 4965 C CA . VAL A 1 630 ? 66.019 38.184 -49.112 1.00 21.38 630 VAL A CA 1
ATOM 4966 C C . VAL A 1 630 ? 66.217 36.829 -48.472 1.00 13.39 630 VAL A C 1
ATOM 4967 O O . VAL A 1 630 ? 67.153 36.616 -47.695 1.00 18.99 630 VAL A O 1
ATOM 4971 N N . ALA A 1 631 ? 65.333 35.906 -48.835 1.00 12.94 631 ALA A N 1
ATOM 4972 C CA . ALA A 1 631 ? 65.401 34.539 -48.317 1.00 12.21 631 ALA A CA 1
ATOM 4973 C C . ALA A 1 631 ? 66.756 33.912 -48.509 1.00 28.32 631 ALA A C 1
ATOM 4974 O O . ALA A 1 631 ? 67.392 33.380 -47.600 1.00 20.50 631 ALA A O 1
ATOM 4976 N N . ALA A 1 632 ? 67.239 33.947 -49.729 1.00 26.30 632 ALA A N 1
ATOM 4977 C CA . ALA A 1 632 ? 68.508 33.306 -49.987 1.00 21.24 632 ALA A CA 1
ATOM 4978 C C . ALA A 1 632 ? 69.625 34.005 -49.294 1.00 13.91 632 ALA A C 1
ATOM 4979 O O . ALA A 1 632 ? 70.664 33.467 -48.888 1.00 20.66 632 ALA A O 1
ATOM 4981 N N . GLN A 1 633 ? 69.408 35.287 -49.236 1.00 16.82 633 GLN A N 1
ATOM 4982 C CA . GLN A 1 633 ? 70.484 36.013 -48.626 1.00 17.97 633 GLN A CA 1
ATOM 4983 C C . GLN A 1 633 ? 70.592 35.707 -47.133 1.00 25.71 633 GLN A C 1
ATOM 4984 O O . GLN A 1 633 ? 71.647 35.488 -46.573 1.00 19.75 633 GLN A O 1
ATOM 4990 N N . TYR A 1 634 ? 69.455 35.731 -46.489 1.00 22.00 634 TYR A N 1
ATOM 4991 C CA . TYR A 1 634 ? 69.446 35.488 -45.069 1.00 16.72 634 TYR A CA 1
ATOM 4992 C C . TYR A 1 634 ? 69.811 34.059 -44.745 1.00 19.54 634 TYR A C 1
ATOM 4993 O O . TYR A 1 634 ? 70.556 33.800 -43.804 1.00 21.37 634 TYR A O 1
ATOM 5002 N N . LYS A 1 635 ? 69.284 33.147 -45.553 1.00 19.94 635 LYS A N 1
ATOM 5003 C CA . LYS A 1 635 ? 69.585 31.754 -45.337 1.00 18.00 635 LYS A CA 1
ATOM 5004 C C . LYS A 1 635 ? 71.090 31.602 -45.327 1.00 19.73 635 LYS A C 1
ATOM 5005 O O . LYS A 1 635 ? 71.719 30.912 -44.530 1.00 23.72 635 LYS A O 1
ATOM 5011 N N . GLU A 1 636 ? 71.705 32.341 -46.212 1.00 19.07 636 GLU A N 1
ATOM 5012 C CA . GLU A 1 636 ? 73.137 32.308 -46.270 1.00 21.15 636 GLU A CA 1
ATOM 5013 C C . GLU A 1 636 ? 73.772 32.964 -45.053 1.00 33.42 636 GLU A C 1
ATOM 5014 O O . GLU A 1 636 ? 74.751 32.466 -44.518 1.00 21.17 636 GLU A O 1
ATOM 5020 N N . GLN A 1 637 ? 73.305 34.115 -44.607 1.00 17.62 637 GLN A N 1
ATOM 5021 C CA . GLN A 1 637 ? 73.921 34.749 -43.444 1.00 23.01 637 GLN A CA 1
ATOM 5022 C C . GLN A 1 637 ? 73.901 33.838 -42.204 1.00 18.03 637 GLN A C 1
ATOM 5023 O O . GLN A 1 637 ? 74.849 33.670 -41.437 1.00 23.46 637 GLN A O 1
ATOM 5029 N N . LEU A 1 638 ? 72.749 33.235 -42.065 1.00 18.99 638 LEU A N 1
ATOM 5030 C CA . LEU A 1 638 ? 72.481 32.314 -41.012 1.00 21.63 638 LEU A CA 1
ATOM 5031 C C . LEU A 1 638 ? 73.375 31.089 -41.081 1.00 50.35 638 LEU A C 1
ATOM 5032 O O . LEU A 1 638 ? 73.917 30.592 -40.093 1.00 20.59 638 LEU A O 1
ATOM 5037 N N . ALA A 1 639 ? 73.533 30.546 -42.275 1.00 31.88 639 ALA A N 1
ATOM 5038 C CA . ALA A 1 639 ? 74.370 29.371 -42.391 1.00 19.29 639 ALA A CA 1
ATOM 5039 C C . ALA A 1 639 ? 75.787 29.760 -42.043 1.00 20.11 639 ALA A C 1
ATOM 5040 O O . ALA A 1 639 ? 76.573 29.066 -41.426 1.00 24.36 639 ALA A O 1
ATOM 5042 N N . SER A 1 640 ? 76.140 30.952 -42.416 1.00 17.95 640 SER A N 1
ATOM 5043 C CA . SER A 1 640 ? 77.475 31.354 -42.088 1.00 20.68 640 SER A CA 1
ATOM 5044 C C . SER A 1 640 ? 77.659 31.551 -40.573 1.00 32.78 640 SER A C 1
ATOM 5045 O O . SER A 1 640 ? 78.715 31.303 -39.975 1.00 25.66 640 SER A O 1
ATOM 5048 N N . LEU A 1 641 ? 76.610 32.037 -39.949 1.00 25.26 641 LEU A N 1
ATOM 5049 C CA . LEU A 1 641 ? 76.674 32.263 -38.496 1.00 22.80 641 LEU A CA 1
ATOM 5050 C C . LEU A 1 641 ? 76.920 30.947 -37.788 1.00 14.91 641 LEU A C 1
ATOM 5051 O O . LEU A 1 641 ? 77.839 30.770 -36.964 1.00 23.94 641 LEU A O 1
ATOM 5056 N N . MET A 1 642 ? 76.065 30.004 -38.171 1.00 16.52 642 MET A N 1
ATOM 5057 C CA . MET A 1 642 ? 76.159 28.671 -37.614 1.00 19.73 642 MET A CA 1
ATOM 5058 C C . MET A 1 642 ? 77.508 28.021 -37.791 1.00 43.56 642 MET A C 1
ATOM 5059 O O . MET A 1 642 ? 77.984 27.284 -36.930 1.00 23.67 642 MET A O 1
ATOM 5064 N N . ALA A 1 643 ? 78.134 28.259 -38.931 1.00 30.77 643 ALA A N 1
ATOM 5065 C CA . ALA A 1 643 ? 79.453 27.684 -39.185 1.00 28.44 643 ALA A CA 1
ATOM 5066 C C . ALA A 1 643 ? 80.492 28.282 -38.234 1.00 29.65 643 ALA A C 1
ATOM 5067 O O . ALA A 1 643 ? 81.438 27.641 -37.734 1.00 27.59 643 ALA A O 1
ATOM 5069 N N . THR A 1 644 ? 80.282 29.579 -37.986 1.00 20.58 644 THR A N 1
ATOM 5070 C CA . THR A 1 644 ? 81.175 30.252 -37.093 1.00 22.25 644 THR A CA 1
ATOM 5071 C C . THR A 1 644 ? 81.017 29.736 -35.682 1.00 27.14 644 THR A C 1
ATOM 5072 O O . THR 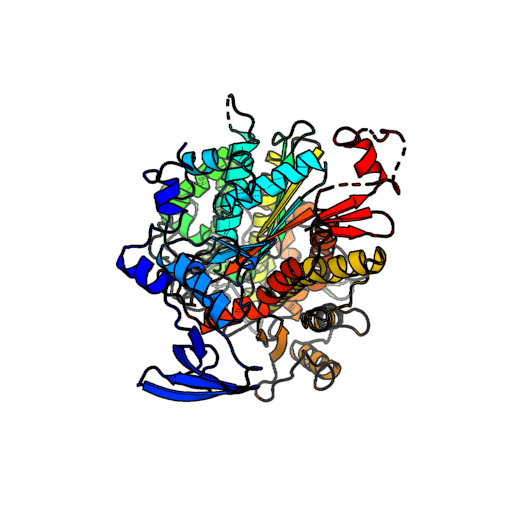A 1 644 ? 81.999 29.598 -34.958 1.00 28.58 644 THR A O 1
ATOM 5076 N N . LEU A 1 645 ? 79.776 29.473 -35.321 1.00 23.82 645 LEU A N 1
ATOM 5077 C CA . LEU A 1 645 ? 79.490 29.011 -33.984 1.00 15.22 645 LEU A CA 1
ATOM 5078 C C . LEU A 1 645 ? 80.095 27.672 -33.796 1.00 32.83 645 LEU A C 1
ATOM 5079 O O . LEU A 1 645 ? 80.599 27.346 -32.734 1.00 26.40 645 LEU A O 1
ATOM 5084 N N . GLU A 1 646 ? 80.026 26.899 -34.854 1.00 26.70 646 GLU A N 1
ATOM 5085 C CA . GLU A 1 646 ? 80.585 25.565 -34.803 1.00 22.64 646 GLU A CA 1
ATOM 5086 C C . GLU A 1 646 ? 82.084 25.535 -34.524 1.00 23.93 646 GLU A C 1
ATOM 5087 O O . GLU A 1 646 ? 82.609 24.498 -34.098 1.00 38.04 646 GLU A O 1
ATOM 5093 N N . THR A 1 647 ? 82.748 26.670 -34.745 1.00 16.15 647 THR A N 1
ATOM 5094 C CA . THR A 1 647 ? 84.171 26.784 -34.474 1.00 17.37 647 THR A CA 1
ATOM 5095 C C . THR A 1 647 ? 84.451 27.278 -33.037 1.00 45.80 647 THR A C 1
ATOM 5096 O O . THR A 1 647 ? 85.613 27.493 -32.650 1.00 29.36 647 THR A O 1
ATOM 5100 N N . THR A 1 648 ? 83.387 27.478 -32.235 1.00 27.83 648 THR A N 1
ATOM 5101 C CA . THR A 1 648 ? 83.553 27.953 -30.868 1.00 26.16 648 THR A CA 1
ATOM 5102 C C . THR A 1 648 ? 83.119 26.916 -29.858 1.00 26.04 648 THR A C 1
ATOM 5103 O O . THR A 1 648 ? 82.473 25.913 -30.182 1.00 23.48 648 THR A O 1
ATOM 5107 N N . ASN A 1 649 ? 83.467 27.196 -28.602 1.00 26.59 649 ASN A N 1
ATOM 5108 C CA . ASN A 1 649 ? 83.043 26.336 -27.509 1.00 24.31 649 ASN A CA 1
ATOM 5109 C C . ASN A 1 649 ? 81.766 27.050 -27.021 1.00 21.63 649 ASN A C 1
ATOM 5110 O O . ASN A 1 649 ? 81.880 28.188 -26.533 1.00 22.52 649 ASN A O 1
ATOM 5115 N N . PRO A 1 650 ? 80.565 26.455 -27.211 1.00 19.17 650 PRO A N 1
ATOM 5116 C CA . PRO A 1 650 ? 79.330 27.142 -26.875 1.00 17.77 650 PRO A CA 1
ATOM 5117 C C . PRO A 1 650 ? 78.799 27.005 -25.471 1.00 22.69 650 PRO A C 1
ATOM 5118 O O . PRO A 1 650 ? 78.887 25.925 -24.908 1.00 23.78 650 PRO A O 1
ATOM 5122 N N . HIS A 1 651 ? 78.207 28.072 -24.962 1.00 18.46 651 HIS A N 1
ATOM 5123 C CA . HIS A 1 651 ? 77.620 28.077 -23.628 1.00 16.72 651 HIS A CA 1
ATOM 5124 C C . HIS A 1 651 ? 76.209 28.553 -23.811 1.00 16.81 651 HIS A C 1
ATOM 5125 O O . HIS A 1 651 ? 75.947 29.587 -24.407 1.00 23.20 651 HIS A O 1
ATOM 5132 N N . PHE A 1 652 ? 75.280 27.776 -23.321 1.00 10.86 652 PHE A N 1
ATOM 5133 C CA . PHE A 1 652 ? 73.889 28.121 -23.437 1.00 13.47 652 PHE A CA 1
ATOM 5134 C C . PHE A 1 652 ? 73.245 28.710 -22.173 1.00 32.46 652 PHE A C 1
ATOM 5135 O O . PHE A 1 652 ? 73.393 28.290 -21.041 1.00 16.85 652 PHE A O 1
ATOM 5143 N N . VAL A 1 653 ? 72.452 29.715 -22.429 1.00 15.72 653 VAL A N 1
ATOM 5144 C CA . VAL A 1 653 ? 71.627 30.426 -21.488 1.00 16.65 653 VAL A CA 1
ATOM 5145 C C . VAL A 1 653 ? 70.206 30.321 -22.006 1.00 28.22 653 VAL A C 1
ATOM 5146 O O . VAL A 1 653 ? 69.824 30.877 -23.040 1.00 19.67 653 VAL A O 1
ATOM 5150 N N . ARG A 1 654 ? 69.394 29.574 -21.283 1.00 12.78 654 ARG A N 1
ATOM 5151 C CA . ARG A 1 654 ? 68.019 29.467 -21.722 1.00 10.75 654 ARG A CA 1
ATOM 5152 C C . ARG A 1 654 ? 67.143 30.453 -20.985 1.00 26.63 654 ARG A C 1
ATOM 5153 O O . ARG A 1 654 ? 66.794 30.271 -19.815 1.00 16.13 654 ARG A O 1
ATOM 5161 N N . CYS A 1 655 ? 66.772 31.537 -21.658 1.00 15.15 655 CYS A N 1
ATOM 5162 C CA . CYS A 1 655 ? 65.881 32.523 -21.058 1.00 12.75 655 CYS A CA 1
ATOM 5163 C C . CYS A 1 655 ? 64.436 32.027 -21.079 1.00 30.41 655 CYS A C 1
ATOM 5164 O O . CYS A 1 655 ? 63.957 31.470 -22.082 1.00 24.87 655 CYS A O 1
ATOM 5167 N N . ILE A 1 656 ? 63.725 32.183 -19.952 1.00 11.58 656 ILE A N 1
ATOM 5168 C CA . ILE A 1 656 ? 62.353 31.716 -19.789 1.00 15.82 656 ILE A CA 1
ATOM 5169 C C . ILE A 1 656 ? 61.423 32.815 -19.365 1.00 16.34 656 ILE A C 1
ATOM 5170 O O . ILE A 1 656 ? 61.722 33.473 -18.380 1.00 13.70 656 ILE A O 1
ATOM 5175 N N . ILE A 1 657 ? 60.350 32.963 -20.135 1.00 12.86 657 ILE A N 1
ATOM 5176 C CA . ILE A 1 657 ? 59.378 33.985 -19.886 1.00 13.74 657 ILE A CA 1
ATOM 5177 C C . ILE A 1 657 ? 58.390 33.393 -18.877 1.00 17.37 657 ILE A C 1
ATOM 5178 O O . ILE A 1 657 ? 57.959 32.262 -19.084 1.00 15.24 657 ILE A O 1
ATOM 5183 N N . PRO A 1 658 ? 58.061 34.144 -17.779 1.00 17.24 658 PRO A N 1
ATOM 5184 C CA . PRO A 1 658 ? 57.170 33.617 -16.714 1.00 15.94 658 PRO A CA 1
ATOM 5185 C C . PRO A 1 658 ? 55.703 33.575 -17.041 1.00 17.71 658 PRO A C 1
ATOM 5186 O O . PRO A 1 658 ? 54.966 32.772 -16.507 1.00 17.42 658 PRO A O 1
ATOM 5190 N N . ASN A 1 659 ? 55.265 34.485 -17.917 1.00 16.02 659 ASN A N 1
ATOM 5191 C CA . ASN A 1 659 ? 53.868 34.595 -18.318 1.00 16.05 659 ASN A CA 1
ATOM 5192 C C . ASN A 1 659 ? 53.881 35.429 -19.596 1.00 21.82 659 ASN A C 1
ATOM 5193 O O . ASN A 1 659 ? 54.927 35.848 -20.066 1.00 14.94 659 ASN A O 1
ATOM 5198 N N . ASN A 1 660 ? 52.709 35.724 -20.111 1.00 17.53 660 ASN A N 1
ATOM 5199 C CA . ASN A 1 660 ? 52.618 36.500 -21.331 1.00 19.88 660 ASN A CA 1
ATOM 5200 C C . ASN A 1 660 ? 52.110 37.894 -21.038 1.00 24.58 660 ASN A C 1
ATOM 5201 O O . ASN A 1 660 ? 51.539 38.502 -21.924 1.00 30.57 660 ASN A O 1
ATOM 5206 N N . LYS A 1 661 ? 52.291 38.425 -19.808 1.00 20.85 661 LYS A N 1
ATOM 5207 C CA . LYS A 1 661 ? 51.811 39.774 -19.471 1.00 14.00 661 LYS A CA 1
ATOM 5208 C C . LYS A 1 661 ? 52.890 40.756 -19.088 1.00 18.13 661 LYS A C 1
ATOM 5209 O O . LYS A 1 661 ? 52.657 41.912 -18.770 1.00 23.00 661 LYS A O 1
ATOM 5215 N N . GLN A 1 662 ? 54.132 40.298 -19.133 1.00 14.13 662 GLN A N 1
ATOM 5216 C CA . GLN A 1 662 ? 55.175 41.205 -18.799 1.00 13.42 662 GLN A CA 1
ATOM 5217 C C . GLN A 1 662 ? 55.056 41.698 -17.357 1.00 19.91 662 GLN A C 1
ATOM 5218 O O . GLN A 1 662 ? 55.382 42.845 -17.100 1.00 17.72 662 GLN A O 1
ATOM 5224 N N . LEU A 1 663 ? 54.589 40.789 -16.480 1.00 22.91 663 LEU A N 1
ATOM 5225 C CA . LEU A 1 663 ? 54.384 40.960 -15.038 1.00 32.37 663 LEU A CA 1
ATOM 5226 C C . LEU A 1 663 ? 55.370 40.179 -14.169 1.00 22.38 663 LEU A C 1
ATOM 5227 O O . LEU A 1 663 ? 55.736 39.012 -14.429 1.00 19.34 663 LEU A O 1
ATOM 5232 N N . PRO A 1 664 ? 55.778 40.863 -13.090 1.00 24.48 664 PRO A N 1
ATOM 5233 C CA . PRO A 1 664 ? 56.697 40.261 -12.145 1.00 22.91 664 PRO A CA 1
ATOM 5234 C C . PRO A 1 664 ? 55.853 39.393 -11.211 1.00 24.41 664 PRO A C 1
ATOM 5235 O O . PRO A 1 664 ? 54.604 39.512 -11.185 1.00 17.01 664 PRO A O 1
ATOM 5239 N N . ALA A 1 665 ? 56.539 38.493 -10.506 1.00 26.40 665 ALA A N 1
ATOM 5240 C CA . ALA A 1 665 ? 55.847 37.648 -9.541 1.00 23.25 665 ALA A CA 1
ATOM 5241 C C . ALA A 1 665 ? 54.641 36.965 -10.080 1.00 38.55 665 ALA A C 1
ATOM 5242 O O . ALA A 1 665 ? 53.621 36.929 -9.384 1.00 23.83 665 ALA A O 1
ATOM 5244 N N . LYS A 1 666 ? 54.766 36.431 -11.275 1.00 18.84 666 LYS A N 1
ATOM 5245 C CA . LYS A 1 666 ? 53.583 35.776 -11.769 1.00 11.30 666 LYS A CA 1
ATOM 5246 C C . LYS A 1 666 ? 53.995 34.635 -12.644 1.00 37.53 666 LYS A C 1
ATOM 5247 O O . LYS A 1 666 ? 53.808 34.616 -13.838 1.00 22.16 666 LYS A O 1
ATOM 5253 N N . LEU A 1 667 ? 54.611 33.676 -12.021 1.00 19.43 667 LEU A N 1
ATOM 5254 C CA . LEU A 1 667 ? 55.072 32.499 -12.704 1.00 20.41 667 LEU A CA 1
ATOM 5255 C C . LEU A 1 667 ? 53.917 31.604 -13.157 1.00 34.26 667 LEU A C 1
ATOM 5256 O O . LEU A 1 667 ? 53.273 31.028 -12.313 1.00 38.38 667 LEU A O 1
ATOM 5261 N N . GLU A 1 668 ? 53.633 31.455 -14.471 1.00 26.41 668 GLU A N 1
ATOM 5262 C CA . GLU A 1 668 ? 52.572 30.593 -14.998 1.00 15.83 668 GLU A CA 1
ATOM 5263 C C . GLU A 1 668 ? 53.095 29.238 -15.384 1.00 26.68 668 GLU A C 1
ATOM 5264 O O . GLU A 1 668 ? 53.985 29.076 -16.199 1.00 24.90 668 GLU A O 1
ATOM 5270 N N . ASP A 1 669 ? 52.581 28.224 -14.756 1.00 26.79 669 ASP A N 1
ATOM 5271 C CA . ASP A 1 669 ? 53.084 26.906 -15.018 1.00 19.54 669 ASP A CA 1
ATOM 5272 C C . ASP A 1 669 ? 53.000 26.438 -16.478 1.00 14.34 669 ASP A C 1
ATOM 5273 O O . ASP A 1 669 ? 54.009 25.922 -16.943 1.00 22.92 669 ASP A O 1
ATOM 5278 N N . LYS A 1 670 ? 51.859 26.619 -17.184 1.00 28.18 670 LYS A N 1
ATOM 5279 C CA . LYS A 1 670 ? 51.750 26.181 -18.584 1.00 27.44 670 LYS A CA 1
ATOM 5280 C C . LYS A 1 670 ? 52.740 26.913 -19.468 1.00 21.41 670 LYS A C 1
ATOM 5281 O O . LYS A 1 670 ? 53.406 26.284 -20.292 1.00 23.87 670 LYS A O 1
ATOM 5287 N N . VAL A 1 671 ? 52.842 28.224 -19.210 1.00 17.63 671 VAL A N 1
ATOM 5288 C CA . VAL A 1 671 ? 53.754 29.097 -19.899 1.00 20.88 671 VAL A CA 1
ATOM 5289 C C . VAL A 1 671 ? 55.160 28.596 -19.748 1.00 24.63 671 VAL A C 1
ATOM 5290 O O . VAL A 1 671 ? 55.883 28.357 -20.725 1.00 18.71 671 VAL A O 1
ATOM 5294 N N . VAL A 1 672 ? 55.575 28.407 -18.500 1.00 17.97 672 VAL A N 1
ATOM 5295 C CA . VAL A 1 672 ? 56.921 27.957 -18.233 1.00 18.74 672 VAL A CA 1
ATOM 5296 C C . VAL A 1 672 ? 57.234 26.556 -18.732 1.00 15.50 672 VAL A C 1
ATOM 5297 O O . VAL A 1 672 ? 58.316 26.324 -19.282 1.00 15.71 672 VAL A O 1
ATOM 5301 N N . LEU A 1 673 ? 56.282 25.643 -18.478 1.00 15.58 673 LEU A N 1
ATOM 5302 C CA . LEU A 1 673 ? 56.409 24.246 -18.874 1.00 29.86 673 LEU A CA 1
ATOM 5303 C C . LEU A 1 673 ? 56.550 24.058 -20.395 1.00 24.91 673 LEU A C 1
ATOM 5304 O O . LEU A 1 673 ? 57.374 23.253 -20.849 1.00 17.19 673 LEU A O 1
ATOM 5309 N N . ASP A 1 674 ? 55.762 24.808 -21.159 1.00 15.87 674 ASP A N 1
ATOM 5310 C CA . ASP A 1 674 ? 55.903 24.696 -22.611 1.00 19.56 674 ASP A CA 1
ATOM 5311 C C . ASP A 1 674 ? 57.350 25.033 -23.007 1.00 20.06 674 ASP A C 1
ATOM 5312 O O . ASP A 1 674 ? 57.987 24.360 -23.833 1.00 16.88 674 ASP A O 1
ATOM 5317 N N . GLN A 1 675 ? 57.910 26.073 -22.376 1.00 11.79 675 GLN A N 1
ATOM 5318 C CA . GLN A 1 675 ? 59.257 26.428 -22.712 1.00 9.06 675 GLN A CA 1
ATOM 5319 C C . GLN A 1 675 ? 60.246 25.408 -22.290 1.00 20.60 675 GLN A C 1
ATOM 5320 O O . GLN A 1 675 ? 61.159 25.099 -23.033 1.00 17.13 675 GLN A O 1
ATOM 5326 N N . LEU A 1 676 ? 60.080 24.889 -21.081 1.00 21.46 676 LEU A N 1
ATOM 5327 C CA . LEU A 1 676 ? 61.040 23.883 -20.636 1.00 25.21 676 LEU A CA 1
ATOM 5328 C C . LEU A 1 676 ? 61.010 22.656 -21.567 1.00 13.22 676 LEU A C 1
ATOM 5329 O O . LEU A 1 676 ? 62.039 22.062 -21.876 1.00 18.04 676 LEU A O 1
ATOM 5334 N N . ARG A 1 677 ? 59.781 22.290 -21.932 1.00 15.42 677 ARG A N 1
ATOM 5335 C CA . ARG A 1 677 ? 59.586 21.146 -22.800 1.00 17.04 677 ARG A CA 1
ATOM 5336 C C . ARG A 1 677 ? 60.267 21.357 -24.133 1.00 25.48 677 ARG A C 1
ATOM 5337 O O . ARG A 1 677 ? 61.171 20.615 -24.519 1.00 22.01 677 ARG A O 1
ATOM 5345 N N . CYS A 1 678 ? 59.824 22.403 -24.814 1.00 20.99 678 CYS A N 1
ATOM 5346 C CA . CYS A 1 678 ? 60.364 22.680 -26.145 1.00 28.34 678 CYS A CA 1
ATOM 5347 C C . CYS A 1 678 ? 61.826 23.052 -26.165 1.00 33.68 678 CYS A C 1
ATOM 5348 O O . CYS A 1 678 ? 62.458 22.824 -27.187 1.00 18.75 678 CYS A O 1
ATOM 5351 N N . ASN A 1 679 ? 62.395 23.594 -25.073 1.00 15.30 679 ASN A N 1
ATOM 5352 C CA . ASN A 1 679 ? 63.804 23.923 -25.083 1.00 14.30 679 ASN A CA 1
ATOM 5353 C C . ASN A 1 679 ? 64.657 22.671 -24.835 1.00 10.87 679 ASN A C 1
ATOM 5354 O O . ASN A 1 679 ? 65.886 22.691 -24.987 1.00 17.82 679 ASN A O 1
ATOM 5359 N N . GLY A 1 680 ? 64.058 21.575 -24.385 1.00 15.33 680 GLY A N 1
ATOM 5360 C CA . GLY A 1 680 ? 64.904 20.401 -24.121 1.00 18.22 680 GLY A CA 1
ATOM 5361 C C . GLY A 1 680 ? 65.739 20.472 -22.825 1.00 13.69 680 GLY A C 1
ATOM 5362 O O . GLY A 1 680 ? 66.810 19.844 -22.707 1.00 14.33 680 GLY A O 1
ATOM 5363 N N . VAL A 1 681 ? 65.198 21.257 -21.868 1.00 18.67 681 VAL A N 1
ATOM 5364 C CA . VAL A 1 681 ? 65.800 21.482 -20.529 1.00 19.46 681 VAL A CA 1
ATOM 5365 C C . VAL A 1 681 ? 65.981 20.172 -19.726 1.00 9.54 681 VAL A C 1
ATOM 5366 O O . VAL A 1 681 ? 67.091 19.824 -19.327 1.00 19.48 681 VAL A O 1
ATOM 5370 N N . LEU A 1 682 ? 64.883 19.404 -19.568 1.00 14.67 682 LEU A N 1
ATOM 5371 C CA . LEU A 1 682 ? 64.969 18.131 -18.851 1.00 26.96 682 LEU A CA 1
ATOM 5372 C C . LEU A 1 682 ? 65.881 17.152 -19.543 1.00 30.69 682 LEU A C 1
ATOM 5373 O O . LEU A 1 682 ? 66.686 16.480 -18.913 1.00 22.91 682 LEU A O 1
ATOM 5378 N N . GLU A 1 683 ? 65.756 17.058 -20.839 1.00 22.07 683 GLU A N 1
ATOM 5379 C CA . GLU A 1 683 ? 66.590 16.125 -21.545 1.00 19.56 683 GLU A CA 1
ATOM 5380 C C . GLU A 1 683 ? 67.965 16.610 -21.365 1.00 12.76 683 GLU A C 1
ATOM 5381 O O . GLU A 1 683 ? 68.923 15.833 -21.251 1.00 20.13 683 GLU A O 1
ATOM 5387 N N . GLY A 1 684 ? 68.074 17.909 -21.360 1.00 11.91 684 GLY A N 1
ATOM 5388 C CA . GLY A 1 684 ? 69.453 18.344 -21.199 1.00 13.06 684 GLY A CA 1
ATOM 5389 C C . GLY A 1 684 ? 70.028 17.986 -19.795 1.00 30.84 684 GLY A C 1
ATOM 5390 O O . GLY A 1 684 ? 71.223 17.758 -19.571 1.00 22.17 684 GLY A O 1
ATOM 5391 N N . ILE A 1 685 ? 69.158 17.981 -18.796 1.00 20.93 685 ILE A N 1
ATOM 5392 C CA . ILE A 1 685 ? 69.592 17.642 -17.444 1.00 28.16 685 ILE A CA 1
ATOM 5393 C C . ILE A 1 685 ? 69.869 16.151 -17.465 1.00 21.04 685 ILE A C 1
ATOM 5394 O O . ILE A 1 685 ? 70.917 15.718 -16.993 1.00 31.23 685 ILE A O 1
ATOM 5399 N N . ARG A 1 686 ? 68.940 15.375 -18.010 1.00 18.15 686 ARG A N 1
ATOM 5400 C CA . ARG A 1 686 ? 69.213 13.944 -18.035 1.00 21.93 686 ARG A CA 1
ATOM 5401 C C . ARG A 1 686 ? 70.528 13.563 -18.645 1.00 30.49 686 ARG A C 1
ATOM 5402 O O . ARG A 1 686 ? 71.177 12.691 -18.094 1.00 32.94 686 ARG A O 1
ATOM 5410 N N . ILE A 1 687 ? 70.921 14.200 -19.753 1.00 31.62 687 ILE A N 1
ATOM 5411 C CA . ILE A 1 687 ? 72.208 13.916 -20.388 1.00 30.46 687 ILE A CA 1
ATOM 5412 C C . ILE A 1 687 ? 73.401 14.230 -19.472 1.00 23.63 687 ILE A C 1
ATOM 5413 O O . ILE A 1 687 ? 74.375 13.482 -19.374 1.00 31.67 687 ILE A O 1
ATOM 5418 N N . THR A 1 688 ? 73.350 15.384 -18.823 1.00 28.21 688 THR A N 1
ATOM 5419 C CA . THR A 1 688 ? 74.399 15.819 -17.927 1.00 37.98 688 THR A CA 1
ATOM 5420 C C . THR A 1 688 ? 74.563 14.760 -16.827 1.00 70.21 688 THR A C 1
ATOM 5421 O O . THR A 1 688 ? 75.643 14.383 -16.399 1.00 39.36 688 THR A O 1
ATOM 5425 N N . ARG A 1 689 ? 73.448 14.231 -16.360 1.00 31.88 689 ARG A N 1
ATOM 5426 C CA . ARG A 1 689 ? 73.423 13.238 -15.321 1.00 29.47 689 ARG A CA 1
ATOM 5427 C C . ARG A 1 689 ? 73.991 11.911 -15.724 1.00 46.70 689 ARG A C 1
ATOM 5428 O O . ARG A 1 689 ? 74.989 11.448 -15.207 1.00 61.25 689 ARG A O 1
ATOM 5436 N N . LYS A 1 690 ? 73.291 11.313 -16.655 1.00 50.15 690 LYS A N 1
ATOM 5437 C CA . LYS A 1 690 ? 73.592 10.021 -17.212 1.00 32.19 690 LYS A CA 1
ATOM 5438 C C . LYS A 1 690 ? 74.966 9.802 -17.845 1.00 47.85 690 LYS A C 1
ATOM 5439 O O . LYS A 1 690 ? 75.533 8.707 -17.804 1.00 66.00 690 LYS A O 1
ATOM 5445 N N . GLY A 1 691 ? 75.481 10.835 -18.466 1.00 42.49 691 GLY A N 1
ATOM 5446 C CA . GLY A 1 691 ? 76.746 10.744 -19.145 1.00 35.30 691 GLY A CA 1
ATOM 5447 C C . GLY A 1 691 ? 77.962 11.180 -18.345 1.00 36.27 691 GLY A C 1
ATOM 5448 O O . GLY A 1 691 ? 77.928 11.235 -17.113 1.00 71.00 691 GLY A O 1
ATOM 5449 N N . PHE A 1 692 ? 79.024 11.501 -19.110 1.00 42.42 692 PHE A N 1
ATOM 5450 C CA . PHE A 1 692 ? 80.378 11.916 -18.719 1.00 82.94 692 PHE A CA 1
ATOM 5451 C C . PHE A 1 692 ? 80.908 13.165 -19.411 1.00 59.48 692 PHE A C 1
ATOM 5452 O O . PHE A 1 692 ? 81.548 13.085 -20.473 1.00 43.25 692 PHE A O 1
ATOM 5460 N N . PRO A 1 693 ? 80.652 14.302 -18.754 1.00 100.00 693 PRO A N 1
ATOM 5461 C CA . PRO A 1 693 ? 81.036 15.640 -19.201 1.00 44.93 693 PRO A CA 1
ATOM 5462 C C . PRO A 1 693 ? 82.510 15.799 -19.545 1.00 81.26 693 PRO A C 1
ATOM 5463 O O . PRO A 1 693 ? 82.893 16.176 -20.651 1.00 90.68 693 PRO A O 1
ATOM 5467 N N . ASN A 1 694 ? 83.374 15.524 -18.591 1.00 100.00 694 ASN A N 1
ATOM 5468 C CA . ASN A 1 694 ? 84.800 15.696 -18.799 1.00 60.32 694 ASN A CA 1
ATOM 5469 C C . ASN A 1 694 ? 85.647 14.585 -19.391 1.00 45.19 694 ASN A C 1
ATOM 5470 O O . ASN A 1 694 ? 85.661 13.461 -18.923 1.00 50.18 694 ASN A O 1
ATOM 5475 N N . ARG A 1 695 ? 86.430 14.905 -20.403 1.00 41.68 695 ARG A N 1
ATOM 5476 C CA . ARG A 1 695 ? 87.283 13.899 -21.023 1.00 64.48 695 ARG A CA 1
ATOM 5477 C C . ARG A 1 695 ? 88.654 14.394 -21.512 1.00 55.09 695 ARG A C 1
ATOM 5478 O O . ARG A 1 695 ? 88.743 15.468 -22.107 1.00 100.00 695 ARG A O 1
ATOM 5486 N N . ILE A 1 696 ? 89.722 13.599 -21.282 1.00 100.00 696 ILE A N 1
ATOM 5487 C CA . ILE A 1 696 ? 91.126 13.898 -21.621 1.00 100.00 696 ILE A CA 1
ATOM 5488 C C . ILE A 1 696 ? 91.958 12.778 -22.233 1.00 77.66 696 ILE A C 1
ATOM 5489 O O . ILE A 1 696 ? 92.026 11.666 -21.707 1.00 62.84 696 ILE A O 1
ATOM 5494 N N . ILE A 1 697 ? 92.622 13.092 -23.341 1.00 93.02 697 ILE A N 1
ATOM 5495 C CA . ILE A 1 697 ? 93.450 12.102 -23.991 1.00 90.50 697 ILE A CA 1
ATOM 5496 C C . ILE A 1 697 ? 94.597 11.731 -23.075 1.00 100.00 697 ILE A C 1
ATOM 5497 O O . ILE A 1 697 ? 95.319 12.592 -22.576 1.00 93.20 697 ILE A O 1
ATOM 5499 N N . TYR A 1 698 ? 94.689 10.424 -22.849 1.00 100.00 698 TYR A N 1
ATOM 5500 C CA . TYR A 1 698 ? 95.654 9.760 -21.994 1.00 100.00 698 TYR A CA 1
ATOM 5501 C C . TYR A 1 698 ? 96.995 10.451 -21.805 1.00 100.00 698 TYR A C 1
ATOM 5502 O O . TYR A 1 698 ? 97.419 10.666 -20.658 1.00 53.49 698 TYR A O 1
ATOM 5511 N N . ALA A 1 699 ? 97.622 10.764 -22.952 1.00 100.00 699 ALA A N 1
ATOM 5512 C CA . ALA A 1 699 ? 98.916 11.422 -23.070 1.00 100.00 699 ALA A CA 1
ATOM 5513 C C . ALA A 1 699 ? 98.947 12.855 -22.534 1.00 100.00 699 ALA A C 1
ATOM 5514 O O . ALA A 1 699 ? 99.933 13.268 -21.922 1.00 86.03 699 ALA A O 1
ATOM 5516 N N . ASP A 1 700 ? 97.873 13.615 -22.774 1.00 64.80 700 ASP A N 1
ATOM 5517 C CA . ASP A 1 700 ? 97.770 14.983 -22.306 1.00 80.00 700 ASP A CA 1
ATOM 5518 C C . ASP A 1 700 ? 97.425 14.934 -20.836 1.00 61.85 700 ASP A C 1
ATOM 5519 O O . ASP A 1 700 ? 97.582 15.914 -20.119 1.00 74.49 700 ASP A O 1
ATOM 5521 N N . PHE A 1 701 ? 96.938 13.767 -20.428 1.00 100.00 701 PHE A N 1
ATOM 5522 C CA . PHE A 1 701 ? 96.560 13.463 -19.065 1.00 53.56 701 PHE A CA 1
ATOM 5523 C C . PHE A 1 701 ? 97.837 13.114 -18.308 1.00 78.47 701 PHE A C 1
ATOM 5524 O O . PHE A 1 701 ? 98.055 13.631 -17.215 1.00 66.80 701 PHE A O 1
ATOM 5532 N N . VAL A 1 702 ? 98.673 12.243 -18.901 1.00 57.50 702 VAL A N 1
ATOM 5533 C CA . VAL A 1 702 ? 99.944 11.803 -18.320 1.00 100.00 702 VAL A CA 1
ATOM 5534 C C . VAL A 1 702 ? 100.930 12.961 -18.267 1.00 100.00 702 VAL A C 1
ATOM 5535 O O . VAL A 1 702 ? 101.475 13.297 -17.208 1.00 83.94 702 VAL A O 1
ATOM 5537 N N . LYS A 1 703 ? 101.131 13.554 -19.454 1.00 100.00 703 LYS A N 1
ATOM 5538 C CA . LYS A 1 703 ? 102.016 14.687 -19.651 1.00 100.00 703 LYS A CA 1
ATOM 5539 C C . LYS A 1 703 ? 101.655 15.756 -18.636 1.00 100.00 703 LYS A C 1
ATOM 5540 O O . LYS A 1 703 ? 102.507 16.203 -17.858 1.00 100.00 703 LYS A O 1
ATOM 5542 N N . ARG A 1 704 ? 100.371 16.131 -18.639 1.00 100.00 704 ARG A N 1
ATOM 5543 C CA . ARG A 1 704 ? 99.852 17.137 -17.717 1.00 100.00 704 ARG A CA 1
ATOM 5544 C C . ARG A 1 704 ? 100.194 16.851 -16.243 1.00 100.00 704 ARG A C 1
ATOM 5545 O O . ARG A 1 704 ? 100.781 17.679 -15.523 1.00 100.00 704 ARG A O 1
ATOM 5547 N N . TYR A 1 705 ? 99.835 15.660 -15.768 1.00 100.00 705 TYR A N 1
ATOM 5548 C CA . TYR A 1 705 ? 100.123 15.357 -14.386 1.00 68.57 705 TYR A CA 1
ATOM 5549 C C . TYR A 1 705 ? 100.449 13.904 -14.153 1.00 90.99 705 TYR A C 1
ATOM 5550 O O . TYR A 1 705 ? 99.503 13.129 -14.053 1.00 70.10 705 TYR A O 1
ATOM 5552 N N . TYR A 1 706 ? 101.771 13.611 -14.048 1.00 100.00 706 TYR A N 1
ATOM 5553 C CA . TYR A 1 706 ? 102.457 12.337 -13.793 1.00 100.00 706 TYR A CA 1
ATOM 5554 C C . TYR A 1 706 ? 103.047 12.379 -12.369 1.00 100.00 706 TYR A C 1
ATOM 5555 O O . TYR A 1 706 ? 103.745 11.460 -11.894 1.00 83.49 706 TYR A O 1
ATOM 5557 N N . LEU A 1 707 ? 102.713 13.533 -11.755 1.00 100.00 707 LEU A N 1
ATOM 5558 C CA . LEU A 1 707 ? 103.030 14.063 -10.426 1.00 100.00 707 LEU A CA 1
ATOM 5559 C C . LEU A 1 707 ? 102.220 13.473 -9.268 1.00 100.00 707 LEU A C 1
ATOM 5560 O O . LEU A 1 707 ? 102.724 13.347 -8.136 1.00 100.00 707 LEU A O 1
ATOM 5562 N N . LEU A 1 708 ? 100.957 13.120 -9.562 1.00 61.03 708 LEU A N 1
ATOM 5563 C CA . LEU A 1 708 ? 100.130 12.519 -8.529 1.00 100.00 708 LEU A CA 1
ATOM 5564 C C . LEU A 1 708 ? 100.630 11.078 -8.381 1.00 100.00 708 LEU A C 1
ATOM 5565 O O . LEU A 1 708 ? 100.385 10.374 -7.396 1.00 88.11 708 LEU A O 1
ATOM 5567 N N . ALA A 1 709 ? 101.383 10.687 -9.418 1.00 100.00 709 ALA A N 1
ATOM 5568 C CA . ALA A 1 709 ? 102.014 9.389 -9.601 1.00 100.00 709 ALA A CA 1
ATOM 5569 C C . ALA A 1 709 ? 103.310 9.181 -8.810 1.00 100.00 709 ALA A C 1
ATOM 5570 O O . ALA A 1 709 ? 103.890 10.141 -8.288 1.00 100.00 709 ALA A O 1
ATOM 5572 N N . PRO A 1 710 ? 103.754 7.906 -8.727 1.00 100.00 710 PRO A N 1
ATOM 5573 C CA . PRO A 1 710 ? 104.986 7.544 -8.036 1.00 100.00 710 PRO A CA 1
ATOM 5574 C C . PRO A 1 710 ? 106.143 8.064 -8.876 1.00 100.00 710 PRO A C 1
ATOM 5575 O O . PRO A 1 710 ? 106.532 7.436 -9.870 1.00 100.00 710 PRO A O 1
ATOM 5579 N N . VAL A 1 712 ? 105.055 6.916 -12.329 1.00 100.00 712 VAL A N 1
ATOM 5580 C CA . VAL A 1 712 ? 104.566 7.366 -13.618 1.00 100.00 712 VAL A CA 1
ATOM 5581 C C . VAL A 1 712 ? 105.439 8.458 -14.198 1.00 100.00 712 VAL A C 1
ATOM 5582 O O . VAL A 1 712 ? 105.795 9.435 -13.527 1.00 100.00 712 VAL A O 1
ATOM 5584 N N . PRO A 1 713 ? 105.778 8.263 -15.467 1.00 100.00 713 PRO A N 1
ATOM 5585 C CA . PRO A 1 713 ? 106.588 9.213 -16.183 1.00 100.00 713 PRO A CA 1
ATOM 5586 C C . PRO A 1 713 ? 105.679 10.284 -16.779 1.00 100.00 713 PRO A C 1
ATOM 5587 O O . PRO A 1 713 ? 104.453 10.246 -16.629 1.00 55.40 713 PRO A O 1
ATOM 5589 N N . ARG A 1 714 ? 106.290 11.261 -17.445 1.00 99.29 714 ARG A N 1
ATOM 5590 C CA . ARG A 1 714 ? 105.561 12.330 -18.115 1.00 100.00 714 ARG A CA 1
ATOM 5591 C C . ARG A 1 714 ? 105.424 11.890 -19.586 1.00 100.00 714 ARG A C 1
ATOM 5592 O O . ARG A 1 714 ? 104.428 12.186 -20.268 1.00 100.00 714 ARG A O 1
ATOM 5594 N N . ASP A 1 715 ? 106.472 11.138 -20.017 1.00 100.00 715 ASP A N 1
ATOM 5595 C CA . ASP A 1 715 ? 106.707 10.510 -21.334 1.00 100.00 715 ASP A CA 1
ATOM 5596 C C . ASP A 1 715 ? 105.965 9.172 -21.438 1.00 100.00 715 ASP A C 1
ATOM 5597 O O . ASP A 1 715 ? 105.649 8.474 -20.458 1.00 100.00 715 ASP A O 1
ATOM 5599 N N . GLN A 1 720 ? 100.014 5.958 -20.369 1.00 100.00 720 GLN A N 1
ATOM 5600 C CA . GLN A 1 720 ? 98.705 6.065 -21.003 1.00 100.00 720 GLN A CA 1
ATOM 5601 C C . GLN A 1 720 ? 97.786 4.973 -20.458 1.00 100.00 720 GLN A C 1
ATOM 5602 O O . GLN A 1 720 ? 96.714 5.166 -19.872 1.00 100.00 720 GLN A O 1
ATOM 5604 N N . LYS A 1 721 ? 98.271 3.770 -20.681 1.00 100.00 721 LYS A N 1
ATOM 5605 C CA . LYS A 1 721 ? 97.598 2.582 -20.229 1.00 100.00 721 LYS A CA 1
ATOM 5606 C C . LYS A 1 721 ? 97.632 2.607 -18.698 1.00 100.00 721 LYS A C 1
ATOM 5607 O O . LYS A 1 721 ? 96.624 2.431 -17.998 1.00 100.00 721 LYS A O 1
ATOM 5613 N N . ALA A 1 722 ? 98.849 2.844 -18.207 1.00 100.00 722 ALA A N 1
ATOM 5614 C CA . ALA A 1 722 ? 99.170 2.936 -16.792 1.00 100.00 722 ALA A CA 1
ATOM 5615 C C . ALA A 1 722 ? 98.118 3.755 -16.046 1.00 100.00 722 ALA A C 1
ATOM 5616 O O . ALA A 1 722 ? 97.645 3.418 -14.950 1.00 100.00 722 ALA A O 1
ATOM 5618 N N . THR A 1 723 ? 97.790 4.848 -16.734 1.00 100.00 723 THR A N 1
ATOM 5619 C CA . THR A 1 723 ? 96.818 5.852 -16.354 1.00 100.00 723 THR A CA 1
ATOM 5620 C C . THR A 1 723 ? 95.614 5.185 -15.720 1.00 97.93 723 THR A C 1
ATOM 5621 O O . THR A 1 723 ? 95.022 5.758 -14.808 1.00 100.00 723 THR A O 1
ATOM 5625 N N . ASN A 1 731 ? 91.992 4.145 -5.656 1.00 100.00 731 ASN A N 1
ATOM 5626 C CA . ASN A 1 731 ? 92.630 5.459 -5.657 1.00 100.00 731 ASN A CA 1
ATOM 5627 C C . ASN A 1 731 ? 91.660 6.651 -5.718 1.00 100.00 731 ASN A C 1
ATOM 5628 O O . ASN A 1 731 ? 91.455 7.373 -4.731 1.00 100.00 731 ASN A O 1
ATOM 5633 N N . ILE A 1 732 ? 91.071 6.852 -6.911 1.00 94.61 732 ILE A N 1
ATOM 5634 C CA . ILE A 1 732 ? 90.138 7.939 -7.151 1.00 100.00 732 ILE A CA 1
ATOM 5635 C C . ILE A 1 732 ? 88.680 7.544 -7.364 1.00 100.00 732 ILE A C 1
ATOM 5636 O O . ILE A 1 732 ? 87.843 8.431 -7.577 1.00 100.00 732 ILE A O 1
ATOM 5638 N N . ASP A 1 733 ? 88.385 6.229 -7.306 1.00 100.00 733 ASP A N 1
ATOM 5639 C CA . ASP A 1 733 ? 87.028 5.695 -7.473 1.00 100.00 733 ASP A CA 1
ATOM 5640 C C . ASP A 1 733 ? 86.588 5.544 -8.933 1.00 100.00 733 ASP A C 1
ATOM 5641 O O . ASP A 1 733 ? 86.550 6.501 -9.699 1.00 100.00 733 ASP A O 1
ATOM 5643 N N . PRO A 1 734 ? 86.224 4.322 -9.319 1.00 97.23 734 PRO A N 1
ATOM 5644 C CA . PRO A 1 734 ? 85.822 3.945 -10.681 1.00 100.00 734 PRO A CA 1
ATOM 5645 C C . PRO A 1 734 ? 84.363 4.093 -11.077 1.00 100.00 734 PRO A C 1
ATOM 5646 O O . PRO A 1 734 ? 83.900 3.688 -12.161 1.00 72.30 734 PRO A O 1
ATOM 5650 N N . GLU A 1 735 ? 83.633 4.658 -10.154 1.00 100.00 735 GLU A N 1
ATOM 5651 C CA . GLU A 1 735 ? 82.225 4.841 -10.376 1.00 100.00 735 GLU A CA 1
ATOM 5652 C C . GLU A 1 735 ? 81.936 5.979 -11.339 1.00 100.00 735 GLU A C 1
ATOM 5653 O O . GLU A 1 735 ? 81.076 5.839 -12.212 1.00 82.39 735 GLU A O 1
ATOM 5659 N N . GLN A 1 736 ? 82.700 7.056 -11.121 1.00 74.55 736 GLN A N 1
ATOM 5660 C CA . GLN A 1 736 ? 82.693 8.334 -11.807 1.00 76.93 736 GLN A CA 1
ATOM 5661 C C . GLN A 1 736 ? 83.643 8.470 -12.983 1.00 100.00 736 GLN A C 1
ATOM 5662 O O . GLN A 1 736 ? 83.904 9.581 -13.444 1.00 100.00 736 GLN A O 1
ATOM 5664 N N . TYR A 1 737 ? 84.158 7.340 -13.464 1.00 100.00 737 TYR A N 1
ATOM 5665 C CA . TYR A 1 737 ? 85.070 7.351 -14.596 1.00 59.14 737 TYR A CA 1
ATOM 5666 C C . TYR A 1 737 ? 84.827 6.210 -15.576 1.00 100.00 737 TYR A C 1
ATOM 5667 O O . TYR A 1 737 ? 84.284 5.180 -15.172 1.00 66.23 737 TYR A O 1
ATOM 5675 N N . ARG A 1 738 ? 85.240 6.418 -16.839 1.00 49.31 738 ARG A N 1
ATOM 5676 C CA . ARG A 1 738 ? 85.146 5.450 -17.933 1.00 52.27 738 ARG A CA 1
ATOM 5677 C C . ARG A 1 738 ? 86.382 5.459 -18.817 1.00 58.39 738 ARG A C 1
ATOM 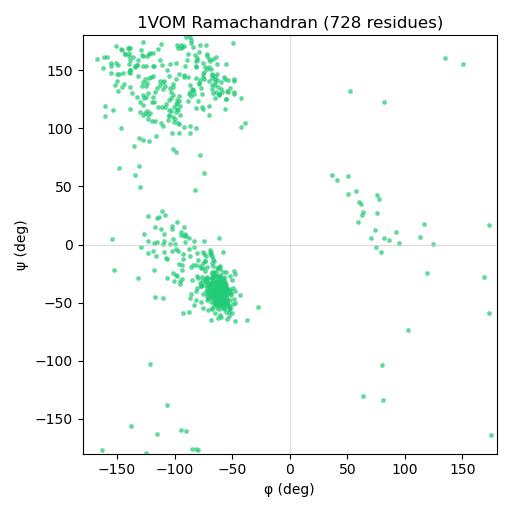5678 O O . ARG A 1 738 ? 87.057 6.472 -19.008 1.00 43.37 738 ARG A O 1
ATOM 5686 N N . PHE A 1 739 ? 86.682 4.295 -19.355 1.00 63.60 739 PHE A N 1
ATOM 5687 C CA . PHE A 1 739 ? 87.853 4.197 -20.179 1.00 59.77 739 PHE A CA 1
ATOM 5688 C C . PHE A 1 739 ? 87.596 4.210 -21.660 1.00 99.30 739 PHE A C 1
ATOM 5689 O O . PHE A 1 739 ? 87.086 3.258 -22.243 1.00 49.46 739 PHE A O 1
ATOM 5697 N N . GLY A 1 740 ? 87.985 5.307 -22.275 1.00 62.19 740 GLY A N 1
ATOM 5698 C CA . GLY A 1 740 ? 87.757 5.355 -23.685 1.00 43.29 740 GLY A CA 1
ATOM 5699 C C . GLY A 1 740 ? 88.957 4.916 -24.459 1.00 47.86 740 GLY A C 1
ATOM 5700 O O . GLY A 1 740 ? 90.023 4.729 -23.899 1.00 55.87 740 GLY A O 1
ATOM 5701 N N . ILE A 1 741 ? 88.724 4.786 -25.753 1.00 56.85 741 ILE A N 1
ATOM 5702 C CA . ILE A 1 741 ? 89.705 4.407 -26.747 1.00 100.00 741 ILE A CA 1
ATOM 5703 C C . ILE A 1 741 ? 90.807 5.456 -27.031 1.00 100.00 741 ILE A C 1
ATOM 5704 O O . ILE A 1 741 ? 91.709 5.160 -27.799 1.00 66.09 741 ILE A O 1
ATOM 5706 N N . THR A 1 742 ? 90.803 6.676 -26.479 1.00 59.67 742 THR A N 1
ATOM 5707 C CA . THR A 1 742 ? 91.846 7.655 -26.779 1.00 38.30 742 THR A CA 1
ATOM 5708 C C . THR A 1 742 ? 91.969 8.559 -25.609 1.00 52.13 742 THR A C 1
ATOM 5709 O O . THR A 1 742 ? 92.987 9.218 -25.423 1.00 50.75 742 THR A O 1
ATOM 5711 N N . LYS A 1 743 ? 90.876 8.560 -24.859 1.00 43.85 743 LYS A N 1
ATOM 5712 C CA . LYS A 1 743 ? 90.813 9.358 -23.668 1.00 51.41 743 LYS A CA 1
ATOM 5713 C C . LYS A 1 743 ? 90.062 8.684 -22.551 1.00 63.74 743 LYS A C 1
ATOM 5714 O O . LYS A 1 743 ? 89.343 7.703 -22.702 1.00 47.77 743 LYS A O 1
ATOM 5720 N N . ILE A 1 744 ? 90.261 9.213 -21.376 1.00 46.57 744 ILE A N 1
ATOM 5721 C CA . ILE A 1 744 ? 89.544 8.612 -20.305 1.00 59.77 744 ILE A CA 1
ATOM 5722 C C . ILE A 1 744 ? 88.485 9.642 -20.015 1.00 62.36 744 ILE A C 1
ATOM 5723 O O . ILE A 1 744 ? 88.691 10.821 -20.260 1.00 80.90 744 ILE A O 1
ATOM 5728 N N . PHE A 1 745 ? 87.349 9.196 -19.543 1.00 95.65 745 PHE A N 1
ATOM 5729 C CA . PHE A 1 745 ? 86.275 10.110 -19.261 1.00 35.23 745 PHE A CA 1
ATOM 5730 C C . PHE A 1 745 ? 86.024 10.216 -17.778 1.00 51.01 745 PHE A C 1
ATOM 5731 O O . PHE A 1 745 ? 86.302 9.279 -17.049 1.00 78.00 745 PHE A O 1
ATOM 5739 N N . PHE A 1 746 ? 85.466 11.335 -17.346 1.00 48.03 746 PHE A N 1
ATOM 5740 C CA . PHE A 1 746 ? 85.163 11.544 -15.950 1.00 100.00 746 PHE A CA 1
ATOM 5741 C C . PHE A 1 746 ? 83.851 12.317 -15.801 1.00 57.88 746 PHE A C 1
ATOM 5742 O O . PHE A 1 746 ? 83.383 12.919 -16.753 1.00 56.24 746 PHE A O 1
ATOM 5744 N N . ARG A 1 747 ? 83.235 12.322 -14.615 1.00 60.81 747 ARG A N 1
ATOM 5745 C CA . ARG A 1 747 ? 82.003 13.061 -14.324 1.00 100.00 747 ARG A CA 1
ATOM 5746 C C . ARG A 1 747 ? 82.445 14.394 -13.687 1.00 100.00 747 ARG A C 1
ATOM 5747 O O . ARG A 1 747 ? 81.718 15.370 -13.443 1.00 68.97 747 ARG A O 1
#